Protein 7E29 (pdb70)

GO terms:
  GO:0003677 DNA binding (F, IDA)
  GO:0016887 ATP hydrolysis activity (F, IDA)
  GO:0036437 Isw1b complex (C, IDA)
  GO:0007062 sister chromatid cohesion (P, IMP)
  GO:0006338 chromatin remodeling (P, IPI)
  GO:0006338 chromatin remodeling (P, IDA)

Nearest PDB structures (foldseek):
  7e29-assembly1_A  TM=1.002E+00  e=0.000E+00  Escherichia coli K-12
  6xdj-assembly2_B  TM=9.950E-01  e=7.133E-73  Serratia sp. FS14
  6zho-assembly1_A  TM=9.953E-01  e=2.527E-72  Escherichia coli K-12
  3o3u-assembly1_N  TM=9.566E-01  e=7.133E-73  Escherichia coli
  5c7r-assembly2_B  TM=9.014E-01  e=2.126E-72  Escherichia coli O157:H7

Structure (mmCIF, N/CA/C/O backbone):
data_7E29
#
_entry.id   7E29
#
_cell.length_a   153.303
_cell.length_b   153.303
_cell.length_c   42.004
_cell.angle_alpha   90.00
_cell.angle_beta   90.00
_cell.angle_gamma   120.00
#
_symmetry.space_group_name_H-M   'P 63'
#
loop_
_entity.id
_entity.type
_entity.pdbx_description
1 polymer 'Maltose/maltodextrin-binding periplasmic protein,ISWI one complex protein 4'
2 branched alpha-D-glucopyranose-(1-4)-alpha-D-glucopyranose
3 water water
#
loop_
_atom_site.group_PDB
_atom_site.id
_atom_site.type_symbol
_atom_site.label_atom_id
_atom_site.label_alt_id
_atom_site.label_comp_id
_atom_site.label_asym_id
_atom_site.label_entity_id
_atom_site.label_seq_id
_atom_site.pdbx_PDB_ins_code
_atom_site.Cartn_x
_atom_site.Cartn_y
_atom_site.Cartn_z
_atom_site.occupancy
_atom_site.B_iso_or_equiv
_atom_site.auth_seq_id
_atom_site.auth_comp_id
_atom_site.auth_asym_id
_atom_site.auth_atom_id
_atom_site.pdbx_PDB_model_num
ATOM 1 N N . LYS A 1 2 ? -36.408 29.405 -4.935 1.00 53.66 2 LYS A N 1
ATOM 2 C CA . LYS A 1 2 ? -37.552 30.312 -4.889 1.00 50.12 2 LYS A CA 1
ATOM 3 C C . LYS A 1 2 ? -38.054 30.491 -3.457 1.00 54.08 2 LYS A C 1
ATOM 4 O O . LYS A 1 2 ? -38.291 31.616 -3.014 1.00 57.48 2 LYS A O 1
ATOM 10 N N . ILE A 1 3 ? -38.224 29.386 -2.733 1.00 50.15 3 ILE A N 1
ATOM 11 C CA . ILE A 1 3 ? -38.463 29.470 -1.297 1.00 48.35 3 ILE A CA 1
ATOM 12 C C . ILE A 1 3 ? -37.157 29.934 -0.639 1.00 45.57 3 ILE A C 1
ATOM 13 O O . ILE A 1 3 ? -36.081 29.455 -0.994 1.00 46.94 3 ILE A O 1
ATOM 18 N N . GLU A 1 4 ? -37.245 30.895 0.279 1.00 45.91 4 GLU A N 1
ATOM 19 C CA . GLU A 1 4 ? -36.056 31.378 0.998 1.00 45.08 4 GLU A CA 1
ATOM 20 C C . GLU A 1 4 ? -36.422 32.045 2.317 1.00 40.49 4 GLU A C 1
ATOM 21 O O . GLU A 1 4 ? -37.552 32.500 2.500 1.00 39.93 4 GLU A O 1
ATOM 27 N N . GLU A 1 5 ? -35.463 32.100 3.237 1.00 40.39 5 GLU A N 1
ATOM 28 C CA . GLU A 1 5 ? -35.732 32.601 4.580 1.00 41.33 5 GLU A CA 1
ATOM 29 C C . GLU A 1 5 ? -36.136 34.078 4.551 1.00 40.00 5 GLU A C 1
ATOM 30 O O . GLU A 1 5 ? -35.608 34.858 3.769 1.00 40.99 5 GLU A O 1
ATOM 36 N N . GLY A 1 6 ? -37.104 34.444 5.384 1.00 41.94 6 GLY A N 1
ATOM 37 C CA . GLY A 1 6 ? -37.596 35.807 5.434 1.00 34.71 6 GLY A CA 1
ATOM 38 C C . GLY A 1 6 ? -38.812 36.089 4.566 1.00 38.20 6 GLY A C 1
ATOM 39 O O . GLY A 1 6 ? -39.381 37.174 4.668 1.00 41.54 6 GLY A O 1
ATOM 40 N N . LYS A 1 7 ? -39.205 35.132 3.720 1.00 34.62 7 LYS A N 1
ATOM 41 C CA . LYS A 1 7 ? -40.369 35.279 2.831 1.00 34.76 7 LYS A CA 1
ATOM 42 C C . LYS A 1 7 ? -41.326 34.090 2.958 1.00 36.35 7 LYS A C 1
ATOM 43 O O . LYS A 1 7 ? -40.922 33.022 3.420 1.00 38.10 7 LYS A O 1
ATOM 49 N N . LEU A 1 8 ? -42.578 34.269 2.526 1.00 26.77 8 LEU A N 1
ATOM 50 C CA . LEU A 1 8 ? -43.567 33.187 2.519 1.00 32.70 8 LEU A CA 1
ATOM 51 C C . LEU A 1 8 ? -44.112 32.938 1.119 1.00 30.42 8 LEU A C 1
ATOM 52 O O . LEU A 1 8 ? -44.543 33.873 0.429 1.00 31.17 8 LEU A O 1
ATOM 57 N N . VAL A 1 9 ? -44.069 31.677 0.697 1.00 24.09 9 VAL A N 1
ATOM 58 C CA . VAL A 1 9 ? -44.704 31.258 -0.547 1.00 25.57 9 VAL A CA 1
ATOM 59 C C . VAL A 1 9 ? -45.887 30.349 -0.203 1.00 26.48 9 VAL A C 1
ATOM 60 O O . VAL A 1 9 ? -45.731 29.366 0.534 1.00 24.65 9 VAL A O 1
ATOM 64 N N . ILE A 1 10 ? -47.065 30.700 -0.710 1.00 26.19 10 ILE A N 1
ATOM 65 C CA . ILE A 1 10 ? -48.310 30.005 -0.360 1.00 21.45 10 ILE A CA 1
ATOM 66 C C . ILE A 1 10 ? -48.986 29.473 -1.601 1.00 22.06 10 ILE A C 1
ATOM 67 O O . ILE A 1 10 ? -49.113 30.189 -2.593 1.00 26.13 10 ILE A O 1
ATOM 72 N N . TRP A 1 11 ? -49.384 28.205 -1.548 1.00 21.86 11 TRP A N 1
ATOM 73 C CA . TRP A 1 11 ? -50.136 27.565 -2.620 1.00 21.80 11 TRP A CA 1
ATOM 74 C C . TRP A 1 11 ? -51.559 27.283 -2.180 1.00 21.30 11 TRP A C 1
ATOM 75 O O . TRP A 1 11 ? -51.791 26.792 -1.076 1.00 21.42 11 TRP A O 1
ATOM 86 N N . ILE A 1 12 ? -52.499 27.569 -3.067 1.00 19.52 12 ILE A N 1
ATOM 87 C CA . ILE A 1 12 ? -53.901 27.313 -2.834 1.00 21.11 12 ILE A CA 1
ATOM 88 C C . ILE A 1 12 ? -54.535 27.023 -4.197 1.00 25.83 12 ILE A C 1
ATOM 89 O O . ILE A 1 12 ? -54.012 27.454 -5.227 1.00 23.85 12 ILE A O 1
ATOM 94 N N . ASN A 1 13 ? -55.639 26.285 -4.222 1.00 21.49 13 ASN A N 1
ATOM 95 C CA . ASN A 1 13 ? -56.200 25.860 -5.496 1.00 21.77 13 ASN A CA 1
ATOM 96 C C . ASN A 1 13 ? -56.864 27.017 -6.269 1.00 24.55 13 ASN A C 1
ATOM 97 O O . ASN A 1 13 ? -57.318 28.009 -5.686 1.00 20.69 13 ASN A O 1
ATOM 102 N N . GLY A 1 14 ? -56.917 26.877 -7.591 1.00 25.40 14 GLY A N 1
ATOM 103 C CA . GLY A 1 14 ? -57.438 27.928 -8.452 1.00 26.23 14 GLY A CA 1
ATOM 104 C C . GLY A 1 14 ? -58.934 28.235 -8.339 1.00 27.78 14 GLY A C 1
ATOM 105 O O . GLY A 1 14 ? -59.384 29.252 -8.862 1.00 29.45 14 GLY A O 1
ATOM 106 N N . ASP A 1 15 ? -59.707 27.380 -7.664 1.00 27.59 15 ASP A N 1
ATOM 107 C CA . ASP A 1 15 ? -61.137 27.663 -7.459 1.00 28.90 15 ASP A CA 1
ATOM 108 C C . ASP A 1 15 ? -61.399 28.336 -6.113 1.00 28.47 15 ASP A C 1
ATOM 109 O O . ASP A 1 15 ? -62.538 28.691 -5.796 1.00 28.51 15 ASP A O 1
ATOM 114 N N . LYS A 1 16 ? -60.343 28.531 -5.329 1.00 27.42 16 LYS A N 1
ATOM 115 C CA . LYS A 1 16 ? -60.482 29.178 -4.025 1.00 27.01 16 LYS A CA 1
ATOM 116 C C . LYS A 1 16 ? -60.243 30.689 -4.110 1.00 25.82 16 LYS A C 1
ATOM 117 O O . LYS A 1 16 ? -59.804 31.199 -5.142 1.00 26.84 16 LYS A O 1
ATOM 123 N N . GLY A 1 17 ? -60.533 31.411 -3.034 1.00 23.06 17 GLY A N 1
ATOM 124 C CA . GLY A 1 17 ? -60.379 32.859 -3.063 1.00 22.58 17 GLY A CA 1
ATOM 125 C C . GLY A 1 17 ? -58.944 33.315 -2.869 1.00 25.34 17 GLY A C 1
ATOM 126 O O . GLY A 1 17 ? -58.611 33.940 -1.853 1.00 23.86 17 GLY A O 1
ATOM 127 N N . TYR A 1 18 ? -58.085 33.017 -3.840 1.00 21.65 18 TYR A N 1
ATOM 128 C CA . TYR A 1 18 ? -56.665 33.314 -3.682 1.00 22.15 18 TYR A CA 1
ATOM 129 C C . TYR A 1 18 ? -56.321 34.803 -3.736 1.00 22.03 18 TYR A C 1
ATOM 130 O O . TYR A 1 18 ? -55.316 35.203 -3.159 1.00 26.25 18 TYR A O 1
ATOM 139 N N . ASN A 1 19 ? -57.122 35.611 -4.433 1.00 23.75 19 ASN A N 1
ATOM 140 C CA . ASN A 1 19 ? -56.954 37.072 -4.384 1.00 25.90 19 ASN A CA 1
ATOM 141 C C . ASN A 1 19 ? -57.284 37.586 -2.979 1.00 25.53 19 ASN A C 1
ATOM 142 O O . ASN A 1 19 ? -56.579 38.424 -2.427 1.00 26.35 19 ASN A O 1
ATOM 147 N N . GLY A 1 20 ? -58.355 37.068 -2.390 1.00 25.41 20 GLY A N 1
ATOM 148 C CA . GLY A 1 20 ? -58.644 37.387 -1.004 1.00 26.78 20 GLY A CA 1
ATOM 149 C C . GLY A 1 20 ? -57.505 36.994 -0.070 1.00 25.30 20 GLY A C 1
ATOM 150 O O . GLY A 1 20 ? -57.105 37.789 0.787 1.00 22.69 20 GLY A O 1
ATOM 151 N N . LEU A 1 21 ? -56.992 35.765 -0.231 1.00 25.45 21 LEU A N 1
ATOM 152 C CA . LEU A 1 21 ? -55.876 35.271 0.585 1.00 20.97 21 LEU A CA 1
ATOM 153 C C . LEU A 1 21 ? -54.654 36.161 0.407 1.00 23.78 21 LEU A C 1
ATOM 154 O O . LEU A 1 21 ? -53.951 36.458 1.372 1.00 25.36 21 LEU A O 1
ATOM 159 N N . ALA A 1 22 ? -54.405 36.580 -0.831 1.00 23.26 22 ALA A N 1
ATOM 160 C CA . ALA A 1 22 ? -53.286 37.470 -1.129 1.00 23.97 22 ALA A CA 1
ATOM 161 C C . ALA A 1 22 ? -53.501 38.848 -0.488 1.00 28.86 22 ALA A C 1
ATOM 162 O O . ALA A 1 22 ? -52.531 39.543 -0.173 1.00 31.77 22 ALA A O 1
ATOM 164 N N . GLU A 1 23 ? -54.753 39.252 -0.276 1.00 25.51 23 GLU A N 1
ATOM 165 C CA . GLU A 1 23 ? -54.984 40.500 0.458 1.00 29.23 23 GLU A CA 1
ATOM 166 C C . GLU A 1 23 ? -54.576 40.326 1.921 1.00 31.63 23 GLU A C 1
ATOM 167 O O . GLU A 1 23 ? -54.006 41.239 2.518 1.00 32.07 23 GLU A O 1
ATOM 173 N N . VAL A 1 24 ? -54.862 39.163 2.508 1.00 26.60 24 VAL A N 1
ATOM 174 C CA . VAL A 1 24 ? -54.329 38.886 3.843 1.00 27.76 24 VAL A CA 1
ATOM 175 C C . VAL A 1 24 ? -52.790 38.892 3.822 1.00 27.08 24 VAL A C 1
ATOM 176 O O . VAL A 1 24 ? -52.159 39.427 4.726 1.00 27.17 24 VAL A O 1
ATOM 180 N N . GLY A 1 25 ? -52.197 38.326 2.770 1.00 28.31 25 GLY A N 1
ATOM 181 C CA . GLY A 1 25 ? -50.755 38.362 2.581 1.00 25.56 25 GLY A CA 1
ATOM 182 C C . GLY A 1 25 ? -50.191 39.779 2.546 1.00 31.38 25 GLY A C 1
ATOM 183 O O . GLY A 1 25 ? -49.128 40.051 3.098 1.00 28.98 25 GLY A O 1
ATOM 184 N N . LYS A 1 26 ? -50.902 40.691 1.896 1.00 32.53 26 LYS A N 1
ATOM 185 C CA . LYS A 1 26 ? -50.434 42.071 1.808 1.00 33.80 26 LYS A CA 1
ATOM 186 C C . LYS A 1 26 ? -50.476 42.758 3.175 1.00 32.44 26 LYS A C 1
ATOM 187 O O . LYS A 1 26 ? -49.535 43.443 3.547 1.00 33.94 26 LYS A O 1
ATOM 193 N N . LYS A 1 27 ? -51.552 42.550 3.928 1.00 33.10 27 LYS A N 1
ATOM 194 C CA . LYS A 1 27 ? -51.641 43.060 5.296 1.00 31.78 27 LYS A CA 1
ATOM 195 C C . LYS A 1 27 ? -50.466 42.582 6.153 1.00 28.90 27 LYS A C 1
ATOM 196 O O . LYS A 1 27 ? -49.859 43.367 6.882 1.00 32.50 27 LYS A O 1
ATOM 202 N N . PHE A 1 28 ? -50.149 41.294 6.063 1.00 31.31 28 PHE A N 1
ATOM 203 C CA . PHE A 1 28 ? -48.994 40.716 6.756 1.00 28.81 28 PHE A CA 1
ATOM 204 C C . PHE A 1 28 ? -47.682 41.349 6.308 1.00 29.37 28 PHE A C 1
ATOM 205 O O . PHE A 1 28 ? -46.811 41.641 7.119 1.00 29.83 28 PHE A O 1
ATOM 213 N N . GLU A 1 29 ? -47.540 41.551 5.008 1.00 29.44 29 GLU A N 1
ATOM 214 C CA . GLU A 1 29 ? -46.349 42.204 4.478 1.00 36.52 29 GLU A CA 1
ATOM 215 C C . GLU A 1 29 ? -46.240 43.641 4.981 1.00 34.47 29 GLU A C 1
ATOM 216 O O . GLU A 1 29 ? -45.165 44.094 5.351 1.00 39.13 29 GLU A O 1
ATOM 222 N N . LYS A 1 30 ? -47.360 44.352 4.979 1.00 34.49 30 LYS A N 1
ATOM 223 C CA . LYS A 1 30 ? -47.404 45.728 5.461 1.00 39.49 30 LYS A CA 1
ATOM 224 C C . LYS A 1 30 ? -46.945 45.841 6.922 1.00 39.85 30 LYS A C 1
ATOM 225 O O . LYS A 1 30 ? -46.066 46.637 7.226 1.00 38.20 30 LYS A O 1
ATOM 231 N N . ASP A 1 31 ? -47.522 45.032 7.814 1.00 38.91 31 ASP A N 1
ATOM 232 C CA . ASP A 1 31 ? -47.183 45.098 9.242 1.00 36.55 31 ASP A CA 1
ATOM 233 C C . ASP A 1 31 ? -45.791 44.554 9.592 1.00 39.81 31 ASP A C 1
ATOM 234 O O . ASP A 1 31 ? -45.208 44.968 10.588 1.00 41.79 31 ASP A O 1
ATOM 239 N N . THR A 1 32 ? -45.261 43.614 8.809 1.00 37.99 32 THR A N 1
ATOM 240 C CA . THR A 1 32 ? -44.050 42.911 9.236 1.00 32.12 32 THR A CA 1
ATOM 241 C C . THR A 1 32 ? -42.886 43.028 8.286 1.00 34.71 32 THR A C 1
ATOM 242 O O . THR A 1 32 ? -41.757 42.720 8.651 1.00 34.31 32 THR A O 1
ATOM 246 N N . GLY A 1 33 ? -43.153 43.439 7.056 1.00 35.85 33 GLY A N 1
ATOM 247 C CA . GLY A 1 33 ? -42.091 43.546 6.071 1.00 33.93 33 GLY A CA 1
ATOM 248 C C . GLY A 1 33 ? -41.765 42.228 5.403 1.00 36.87 33 GLY A C 1
ATOM 249 O O . GLY A 1 33 ? -40.889 42.160 4.529 1.00 37.02 33 GLY A O 1
ATOM 250 N N . ILE A 1 34 ? -42.474 41.180 5.815 1.00 36.77 34 ILE A N 1
ATOM 251 C CA . ILE A 1 34 ? -42.302 39.848 5.242 1.00 34.79 34 ILE A CA 1
ATOM 252 C C . ILE A 1 34 ? -43.113 39.695 3.950 1.00 33.67 34 ILE A C 1
ATOM 253 O O . ILE A 1 34 ? -44.342 39.745 3.969 1.00 35.49 34 ILE A O 1
ATOM 258 N N . LYS A 1 35 ? -42.432 39.507 2.827 1.00 33.32 35 LYS A N 1
ATOM 259 C CA . LYS A 1 35 ? -43.129 39.362 1.562 1.00 36.71 35 LYS A CA 1
ATOM 260 C C . LYS A 1 35 ? -43.937 38.050 1.520 1.00 36.79 35 LYS A C 1
ATOM 261 O O . LYS A 1 35 ? -43.446 36.982 1.911 1.00 34.73 35 LYS A O 1
ATOM 267 N N . VAL A 1 36 ? -45.183 38.138 1.074 1.00 32.83 36 VAL A N 1
ATOM 268 C CA . VAL A 1 36 ? -46.012 36.950 0.907 1.00 32.27 36 VAL A CA 1
ATOM 269 C C . VAL A 1 36 ? -46.420 36.811 -0.555 1.00 32.64 36 VAL A C 1
ATOM 270 O O . VAL A 1 36 ? -46.915 37.751 -1.167 1.00 32.45 36 VAL A O 1
ATOM 274 N N . THR A 1 37 ? -46.201 35.632 -1.117 1.00 30.23 37 THR A N 1
ATOM 275 C CA . THR A 1 37 ? -46.595 35.376 -2.484 1.00 27.56 37 THR A CA 1
ATOM 276 C C . THR A 1 37 ? -47.584 34.217 -2.497 1.00 29.17 37 THR A C 1
ATOM 277 O O . THR A 1 37 ? -47.257 33.097 -2.089 1.00 29.49 37 THR A O 1
ATOM 281 N N . VAL A 1 38 ? -48.795 34.491 -2.962 1.00 24.52 38 VAL A N 1
ATOM 282 C CA . VAL A 1 38 ? -49.770 33.442 -3.167 1.00 27.84 38 VAL A CA 1
ATOM 283 C C . VAL A 1 38 ? -49.759 32.983 -4.620 1.00 25.54 38 VAL A C 1
ATOM 284 O O . VAL A 1 38 ? -49.825 33.796 -5.529 1.00 23.86 38 VAL A O 1
ATOM 288 N N . GLU A 1 39 ? -49.680 31.672 -4.822 1.00 26.05 39 GLU A N 1
ATOM 289 C CA . GLU A 1 39 ? -49.735 31.078 -6.157 1.00 28.35 39 GLU A CA 1
ATOM 290 C C . GLU A 1 39 ? -50.799 29.986 -6.200 1.00 27.55 39 GLU A C 1
ATOM 291 O O . GLU A 1 39 ? -51.110 29.382 -5.160 1.00 24.66 39 GLU A O 1
ATOM 297 N N . HIS A 1 40 ? -51.337 29.733 -7.393 1.00 22.70 40 HIS A N 1
ATOM 298 C CA . HIS A 1 40 ? -52.313 28.668 -7.585 1.00 25.07 40 HIS A CA 1
ATOM 299 C C . HIS A 1 40 ? -51.997 27.776 -8.801 1.00 28.56 40 HIS A C 1
ATOM 300 O O . HIS A 1 40 ? -52.778 27.712 -9.745 1.00 29.77 40 HIS A O 1
ATOM 307 N N . PRO A 1 41 ? -50.866 27.047 -8.758 1.00 29.57 41 PRO A N 1
ATOM 308 C CA . PRO A 1 41 ? -50.435 26.266 -9.926 1.00 29.15 41 PRO A CA 1
ATOM 309 C C . PRO A 1 41 ? -51.356 25.094 -10.231 1.00 30.10 41 PRO A C 1
ATOM 310 O O . PRO A 1 41 ? -52.020 24.592 -9.322 1.00 31.50 41 PRO A O 1
ATOM 314 N N . ASP A 1 42 ? -51.389 24.671 -11.491 1.00 29.97 42 ASP A N 1
ATOM 315 C CA . ASP A 1 42 ? -52.146 23.495 -11.886 1.00 33.15 42 ASP A CA 1
ATOM 316 C C . ASP A 1 42 ? -51.632 22.282 -11.133 1.00 29.24 42 ASP A C 1
ATOM 317 O O . ASP A 1 42 ? -50.434 22.178 -10.859 1.00 30.89 42 ASP A O 1
ATOM 322 N N . LYS A 1 43 ? -52.540 21.378 -10.787 1.00 32.59 43 LYS A N 1
ATOM 323 C CA . LYS A 1 43 ? -52.159 20.096 -10.206 1.00 34.08 43 LYS A CA 1
ATOM 324 C C . LYS A 1 43 ? -51.295 20.232 -8.953 1.00 33.90 43 LYS A C 1
ATOM 325 O O . LYS A 1 43 ? -50.396 19.412 -8.745 1.00 31.18 43 LYS A O 1
ATOM 331 N N . LEU A 1 44 ? -51.532 21.267 -8.143 1.00 29.48 44 LEU A N 1
ATOM 332 C CA . LEU A 1 44 ? -50.640 21.546 -7.012 1.00 29.33 44 LEU A CA 1
ATOM 333 C C . LEU A 1 44 ? -50.581 20.389 -5.988 1.00 29.00 44 LEU A C 1
ATOM 334 O O . LEU A 1 44 ? -49.555 20.175 -5.362 1.00 25.32 44 LEU A O 1
ATOM 339 N N . GLU A 1 45 ? -51.674 19.650 -5.821 1.00 27.60 45 GLU A N 1
ATOM 340 C CA . GLU A 1 45 ? -51.695 18.560 -4.848 1.00 28.03 45 GLU A CA 1
ATOM 341 C C . GLU A 1 45 ? -50.841 17.392 -5.331 1.00 29.79 45 GLU A C 1
ATOM 342 O O . GLU A 1 45 ? -50.469 16.518 -4.552 1.00 29.03 45 GLU A O 1
ATOM 348 N N . GLU A 1 46 ? -50.534 17.402 -6.623 1.00 29.23 46 GLU A N 1
ATOM 349 C CA . GLU A 1 46 ? -49.715 16.376 -7.245 1.00 31.11 46 GLU A CA 1
ATOM 350 C C . GLU A 1 46 ? -48.266 16.808 -7.234 1.00 28.51 46 GLU A C 1
ATOM 351 O O . GLU A 1 46 ? -47.364 15.988 -7.095 1.00 32.58 46 GLU A O 1
ATOM 357 N N . LYS A 1 47 ? -48.055 18.112 -7.367 1.00 32.11 47 LYS A N 1
ATOM 358 C CA . LYS A 1 47 ? -46.713 18.679 -7.439 1.00 34.01 47 LYS A CA 1
ATOM 359 C C . LYS A 1 47 ? -46.027 18.762 -6.074 1.00 35.36 47 LYS A C 1
ATOM 360 O O . LYS A 1 47 ? -44.825 18.504 -5.977 1.00 34.58 47 LYS A O 1
ATOM 366 N N . PHE A 1 48 ? -46.780 19.124 -5.031 1.00 28.67 48 PHE A N 1
ATOM 367 C CA . PHE A 1 48 ? -46.194 19.353 -3.706 1.00 28.61 48 PHE A CA 1
ATOM 368 C C . PHE A 1 48 ? -45.245 18.232 -3.253 1.00 28.57 48 PHE A C 1
ATOM 369 O O . PHE A 1 48 ? -44.138 18.528 -2.824 1.00 28.08 48 PHE A O 1
ATOM 377 N N . PRO A 1 49 ? -45.661 16.953 -3.358 1.00 29.63 49 PRO A N 1
ATOM 378 C CA . PRO A 1 49 ? -44.728 15.904 -2.932 1.00 32.85 49 PRO A CA 1
ATOM 379 C C . PRO A 1 49 ? -43.428 15.831 -3.747 1.00 35.96 49 PRO A C 1
ATOM 380 O O . PRO A 1 49 ? -42.418 15.388 -3.205 1.00 37.58 49 PRO A O 1
ATOM 384 N N . GLN A 1 50 ? -43.428 16.249 -5.009 1.00 32.52 50 GLN A N 1
ATOM 385 C CA . GLN A 1 50 ? -42.195 16.111 -5.765 1.00 35.20 50 GLN A CA 1
ATOM 386 C C . GLN A 1 50 ? -41.293 17.323 -5.584 1.00 38.13 50 GLN A C 1
ATOM 387 O O . GLN A 1 50 ? -40.091 17.237 -5.842 1.00 46.69 50 GLN A O 1
ATOM 393 N N . VAL A 1 51 ? -41.829 18.436 -5.088 1.00 34.37 51 VAL A N 1
ATOM 394 C CA . VAL A 1 51 ? -41.009 19.644 -4.987 1.00 31.89 51 VAL A CA 1
ATOM 395 C C . VAL A 1 51 ? -40.836 20.174 -3.566 1.00 30.50 51 VAL A C 1
ATOM 396 O O . VAL A 1 51 ? -40.145 21.168 -3.364 1.00 35.43 51 VAL A O 1
ATOM 400 N N . ALA A 1 52 ? -41.453 19.520 -2.587 1.00 31.60 52 ALA A N 1
ATOM 401 C CA . ALA A 1 52 ? -41.398 19.985 -1.201 1.00 28.13 52 ALA A CA 1
ATOM 402 C C . ALA A 1 52 ? -39.959 20.106 -0.713 1.00 28.98 52 ALA A C 1
ATOM 403 O O . ALA A 1 52 ? -39.622 21.046 0.003 1.00 30.17 52 ALA A O 1
ATOM 405 N N . ALA A 1 53 ? -39.116 19.158 -1.121 1.00 30.98 53 ALA A N 1
ATOM 406 C CA . ALA A 1 53 ? -37.714 19.118 -0.706 1.00 31.59 53 ALA A CA 1
ATOM 407 C C . ALA A 1 53 ? -36.776 19.788 -1.711 1.00 35.13 53 ALA A C 1
ATOM 408 O O . ALA A 1 53 ? -35.556 19.651 -1.615 1.00 38.06 53 ALA A O 1
ATOM 410 N N . THR A 1 54 ? -37.341 20.507 -2.672 1.00 36.61 54 THR A N 1
ATOM 411 C CA . THR A 1 54 ? -36.545 21.223 -3.664 1.00 36.57 54 THR A CA 1
ATOM 412 C C . THR A 1 54 ? -36.744 22.728 -3.480 1.00 37.18 54 THR A C 1
ATOM 413 O O . THR A 1 54 ? -37.451 23.160 -2.573 1.00 43.24 54 THR A O 1
ATOM 417 N N . GLY A 1 55 ? -36.137 23.530 -4.341 1.00 39.70 55 GLY A N 1
ATOM 418 C CA . GLY A 1 55 ? -36.253 24.972 -4.201 1.00 47.66 55 GLY A CA 1
ATOM 419 C C . GLY A 1 55 ? -37.573 25.526 -4.710 1.00 51.99 55 GLY A C 1
ATOM 420 O O . GLY A 1 55 ? -37.832 26.729 -4.605 1.00 49.61 55 GLY A O 1
ATOM 421 N N . ASP A 1 56 ? -38.408 24.648 -5.263 1.00 46.97 56 ASP A N 1
ATOM 422 C CA . ASP A 1 56 ? -39.637 25.071 -5.921 1.00 45.46 56 ASP A CA 1
ATOM 423 C C . ASP A 1 56 ? -40.869 24.822 -5.069 1.00 45.44 56 ASP A C 1
ATOM 424 O O . ASP A 1 56 ? -41.992 24.944 -5.548 1.00 46.65 56 ASP A O 1
ATOM 429 N N . GLY A 1 57 ? -40.661 24.481 -3.805 1.00 42.23 57 GLY A N 1
ATOM 430 C CA . GLY A 1 57 ? -41.771 24.218 -2.916 1.00 35.53 57 GLY A CA 1
ATOM 431 C C . GLY A 1 57 ? -42.294 25.465 -2.225 1.00 35.50 57 GLY A C 1
ATOM 432 O O . GLY A 1 57 ? -41.561 26.433 -2.020 1.00 38.75 57 GLY A O 1
ATOM 433 N N . PRO A 1 58 ? -43.576 25.441 -1.850 1.00 29.57 58 PRO A N 1
ATOM 434 C CA . PRO A 1 58 ? -44.191 26.488 -1.041 1.00 26.25 58 PRO A CA 1
ATOM 435 C C . PRO A 1 58 ? -43.838 26.316 0.438 1.00 25.80 58 PRO A C 1
ATOM 436 O O . PRO A 1 58 ? -43.474 25.213 0.847 1.00 25.30 58 PRO A O 1
ATOM 440 N N . ASP A 1 59 ? -43.929 27.383 1.223 1.00 21.61 59 ASP A N 1
ATOM 441 C CA . ASP A 1 59 ? -43.829 27.253 2.671 1.00 22.66 59 ASP A CA 1
ATOM 442 C C . ASP A 1 59 ? -45.143 26.718 3.249 1.00 22.59 59 ASP A C 1
ATOM 443 O O . ASP A 1 59 ? -45.156 25.972 4.232 1.00 22.10 59 ASP A O 1
ATOM 448 N N . ILE A 1 60 ? -46.248 27.136 2.637 1.00 21.88 60 ILE A N 1
ATOM 449 C CA . ILE A 1 60 ? -47.578 26.786 3.087 1.00 20.44 60 ILE A CA 1
ATOM 450 C C . ILE A 1 60 ? -48.399 26.215 1.925 1.00 20.66 60 ILE A C 1
ATOM 451 O O . ILE A 1 60 ? -48.471 26.825 0.858 1.00 22.01 60 ILE A O 1
ATOM 456 N N . ILE A 1 61 ? -49.012 25.051 2.136 1.00 18.74 61 ILE A N 1
ATOM 457 C CA . ILE A 1 61 ? -49.909 24.464 1.144 1.00 19.73 61 ILE A CA 1
ATOM 458 C C . ILE A 1 61 ? -51.353 24.328 1.642 1.00 19.99 61 ILE A C 1
ATOM 459 O O . ILE A 1 61 ? -51.598 23.739 2.702 1.00 18.11 61 ILE A O 1
ATOM 464 N N . PHE A 1 62 ? -52.297 24.897 0.883 1.00 17.59 62 PHE A N 1
ATOM 465 C CA . PHE A 1 62 ? -53.731 24.756 1.166 1.00 19.35 62 PHE A CA 1
ATOM 466 C C . PHE A 1 62 ? -54.367 23.640 0.342 1.00 19.07 62 PHE A C 1
ATOM 467 O O . PHE A 1 62 ? -54.316 23.660 -0.885 1.00 22.35 62 PHE A O 1
ATOM 475 N N . TRP A 1 63 ? -54.983 22.679 1.009 1.00 19.36 63 TRP A N 1
ATOM 476 C CA . TRP A 1 63 ? -55.788 21.673 0.319 1.00 18.87 63 TRP A CA 1
ATOM 477 C C . TRP A 1 63 ? -56.741 21.050 1.317 1.00 19.21 63 TRP A C 1
ATOM 478 O O . TRP A 1 63 ? -56.577 21.222 2.530 1.00 19.59 63 TRP A O 1
ATOM 489 N N . ALA A 1 64 ? -57.746 20.354 0.798 1.00 19.40 64 ALA A N 1
ATOM 490 C CA . ALA A 1 64 ? -58.601 19.519 1.604 1.00 18.52 64 ALA A CA 1
ATOM 491 C C . ALA A 1 64 ? -57.734 18.502 2.343 1.00 19.78 64 ALA A C 1
ATOM 492 O O . ALA A 1 64 ? -56.780 17.993 1.786 1.00 18.90 64 ALA A O 1
ATOM 494 N N . HIS A 1 65 ? -58.102 18.218 3.590 1.00 19.95 65 HIS A N 1
ATOM 495 C CA . HIS A 1 65 ? -57.332 17.399 4.523 1.00 19.49 65 HIS A CA 1
ATOM 496 C C . HIS A 1 65 ? -57.048 15.964 4.031 1.00 20.95 65 HIS A C 1
ATOM 497 O O . HIS A 1 65 ? -56.123 15.316 4.517 1.00 20.57 65 HIS A O 1
ATOM 504 N N . ASP A 1 66 ? -57.820 15.469 3.066 1.00 19.40 66 ASP A N 1
ATOM 505 C CA . ASP A 1 66 ? -57.671 14.080 2.628 1.00 20.45 66 ASP A CA 1
ATOM 506 C C . ASP A 1 66 ? -56.294 13.784 2.025 1.00 20.28 66 ASP A C 1
ATOM 507 O O . ASP A 1 66 ? -55.826 12.650 2.072 1.00 22.66 66 ASP A O 1
ATOM 512 N N . ARG A 1 67 ? -55.630 14.791 1.480 1.00 19.02 67 ARG A N 1
ATOM 513 C CA . ARG A 1 67 ? -54.271 14.586 0.968 1.00 22.06 67 ARG A CA 1
ATOM 514 C C . ARG A 1 67 ? -53.182 14.652 2.038 1.00 21.29 67 ARG A C 1
ATOM 515 O O . ARG A 1 67 ? -52.044 14.254 1.785 1.00 22.58 67 ARG A O 1
ATOM 523 N N . PHE A 1 68 ? -53.519 15.148 3.223 1.00 20.28 68 PHE A N 1
ATOM 524 C CA . PHE A 1 68 ? -52.474 15.526 4.177 1.00 23.76 68 PHE A CA 1
ATOM 525 C C . PHE A 1 68 ? -51.881 14.344 4.953 1.00 24.22 68 PHE A C 1
ATOM 526 O O . PHE A 1 68 ? -50.748 14.428 5.415 1.00 22.84 68 PHE A O 1
ATOM 534 N N . GLY A 1 69 ? -52.613 13.238 5.071 1.00 22.21 69 GLY A N 1
ATOM 535 C CA . GLY A 1 69 ? -52.027 12.037 5.645 1.00 23.34 69 GLY A CA 1
ATOM 536 C C . GLY A 1 69 ? -50.899 11.468 4.796 1.00 26.22 69 GLY A C 1
ATOM 537 O O . GLY A 1 69 ? -49.840 11.109 5.321 1.00 26.68 69 GLY A O 1
ATOM 538 N N . GLY A 1 70 ? -51.111 11.387 3.485 1.00 21.77 70 GLY A N 1
ATOM 539 C CA . GLY A 1 70 ? -50.036 11.012 2.583 1.00 24.27 70 GLY A CA 1
ATOM 540 C C . GLY A 1 70 ? -48.801 11.915 2.666 1.00 26.94 70 GLY A C 1
ATOM 541 O O . GLY A 1 70 ? -47.676 11.421 2.695 1.00 26.75 70 GLY A O 1
ATOM 542 N N . TYR A 1 71 ? -49.009 13.235 2.703 1.00 22.39 71 TYR A N 1
ATOM 543 C CA . TYR A 1 71 ? -47.910 14.196 2.849 1.00 23.42 71 TYR A CA 1
ATOM 544 C C . TYR A 1 71 ? -47.122 13.970 4.137 1.00 23.61 71 TYR A C 1
ATOM 545 O O . TYR A 1 71 ? -45.894 14.017 4.150 1.00 24.91 71 TYR A O 1
ATOM 554 N N . ALA A 1 72 ? -47.846 13.755 5.228 1.00 24.68 72 ALA A N 1
ATOM 555 C CA . ALA A 1 72 ? -47.246 13.604 6.547 1.00 23.78 72 ALA A CA 1
ATOM 556 C C . ALA A 1 72 ? -46.452 12.294 6.656 1.00 30.78 72 ALA A C 1
ATOM 557 O O . ALA A 1 72 ? -45.380 12.262 7.260 1.00 28.97 72 ALA A O 1
ATOM 559 N N . GLN A 1 73 ? -46.980 11.226 6.056 1.00 30.15 73 GLN A N 1
ATOM 560 C CA . GLN A 1 73 ? -46.326 9.922 6.052 1.00 27.88 73 GLN A CA 1
ATOM 561 C C . GLN A 1 73 ? -44.999 10.000 5.300 1.00 32.86 73 GLN A C 1
ATOM 562 O O . GLN A 1 73 ? -44.053 9.258 5.590 1.00 35.14 73 GLN A O 1
ATOM 568 N N . SER A 1 74 ? -44.941 10.917 4.342 1.00 29.57 74 SER A N 1
ATOM 569 C CA . SER A 1 74 ? -43.741 11.153 3.549 1.00 30.62 74 SER A CA 1
ATOM 570 C C . SER A 1 74 ? -42.834 12.212 4.175 1.00 28.09 74 SER A C 1
ATOM 571 O O . SER A 1 74 ? -41.851 12.619 3.565 1.00 33.71 74 SER A O 1
ATOM 574 N N . GLY A 1 75 ? -43.180 12.677 5.371 1.00 27.94 75 GLY A N 1
ATOM 575 C CA . GLY A 1 75 ? -42.378 13.665 6.086 1.00 26.59 75 GLY A CA 1
ATOM 576 C C . GLY A 1 75 ? -42.408 15.103 5.580 1.00 25.13 75 GLY A C 1
ATOM 577 O O . GLY A 1 75 ? -41.486 15.867 5.849 1.00 26.07 75 GLY A O 1
ATOM 578 N N . LEU A 1 76 ? -43.461 15.488 4.861 1.00 26.20 76 LEU A N 1
ATOM 579 C CA . LEU A 1 76 ? -43.474 16.780 4.167 1.00 24.40 76 LEU A CA 1
ATOM 580 C C . LEU A 1 76 ? -44.073 17.902 5.005 1.00 23.12 76 LEU A C 1
ATOM 581 O O . LEU A 1 76 ? -43.905 19.080 4.687 1.00 24.50 76 LEU A O 1
ATOM 586 N N . LEU A 1 77 ? -44.760 17.533 6.078 1.00 24.74 77 LEU A N 1
ATOM 587 C CA . LEU A 1 77 ? -45.506 18.490 6.883 1.00 21.74 77 LEU A CA 1
ATOM 588 C C . LEU A 1 77 ? -44.947 18.594 8.288 1.00 24.00 77 LEU A C 1
ATOM 589 O O . LEU A 1 77 ? -44.687 17.578 8.952 1.00 21.45 77 LEU A O 1
ATOM 594 N N . ALA A 1 78 ? -44.777 19.833 8.732 1.00 22.30 78 ALA A N 1
ATOM 595 C CA . ALA A 1 78 ? -44.304 20.119 10.074 1.00 27.45 78 ALA A CA 1
ATOM 596 C C . ALA A 1 78 ? -45.428 19.946 11.077 1.00 31.12 78 ALA A C 1
ATOM 597 O O . ALA A 1 78 ? -46.586 20.265 10.780 1.00 30.22 78 ALA A O 1
ATOM 599 N N . GLU A 1 79 ? -45.086 19.478 12.275 1.00 29.85 79 GLU A N 1
ATOM 600 C CA . GLU A 1 79 ? -46.085 19.360 13.319 1.00 30.76 79 GLU A CA 1
ATOM 601 C C . GLU A 1 79 ? -46.538 20.732 13.802 1.00 31.78 79 GLU A C 1
ATOM 602 O O . GLU A 1 79 ? -45.735 21.633 14.027 1.00 30.05 79 GLU A O 1
ATOM 608 N N . ILE A 1 80 ? -47.849 20.858 13.951 1.00 34.53 80 ILE A N 1
ATOM 609 C CA . ILE A 1 80 ? -48.502 22.068 14.422 1.00 36.47 80 ILE A CA 1
ATOM 610 C C . ILE A 1 80 ? -48.703 21.947 15.930 1.00 41.56 80 ILE A C 1
ATOM 611 O O . ILE A 1 80 ? -49.148 20.905 16.421 1.00 37.94 80 ILE A O 1
ATOM 616 N N . THR A 1 81 ? -48.402 23.016 16.660 1.00 44.90 81 THR A N 1
ATOM 617 C CA . THR A 1 81 ? -48.384 22.972 18.119 1.00 45.59 81 THR A CA 1
ATOM 618 C C . THR A 1 81 ? -49.168 24.122 18.7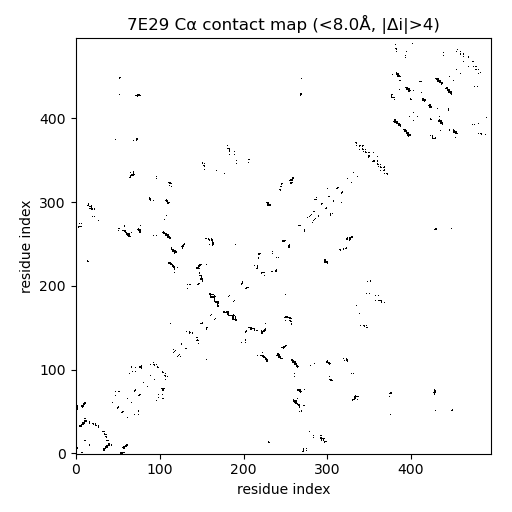80 1.00 50.65 81 THR A C 1
ATOM 619 O O . THR A 1 81 ? -48.595 24.954 19.485 1.00 54.57 81 THR A O 1
ATOM 623 N N . PRO A 1 82 ? -50.491 24.181 18.563 1.00 50.51 82 PRO A N 1
ATOM 624 C CA . PRO A 1 82 ? -51.197 25.307 19.180 1.00 45.73 82 PRO A CA 1
ATOM 625 C C . PRO A 1 82 ? -51.578 25.020 20.631 1.00 44.49 82 PRO A C 1
ATOM 626 O O . PRO A 1 82 ? -51.899 23.878 20.966 1.00 44.44 82 PRO A O 1
ATOM 630 N N . ASP A 1 83 ? -51.551 26.044 21.479 1.00 41.63 83 ASP A N 1
ATOM 631 C CA . ASP A 1 83 ? -51.921 25.878 22.883 1.00 39.58 83 ASP A CA 1
ATOM 632 C C . ASP A 1 83 ? -53.426 25.669 23.019 1.00 36.83 83 ASP A C 1
ATOM 633 O O . ASP A 1 83 ? -54.161 25.836 22.052 1.00 37.71 83 ASP A O 1
ATOM 638 N N . LYS A 1 84 ? -53.887 25.301 24.211 1.00 38.44 84 LYS A N 1
ATOM 639 C CA . LYS A 1 84 ? -55.300 25.002 24.406 1.00 39.04 84 LYS A CA 1
ATOM 640 C C . LYS A 1 84 ? -56.177 26.186 24.022 1.00 39.14 84 LYS A C 1
ATOM 641 O O . LYS A 1 84 ? -57.248 26.003 23.450 1.00 43.55 84 LYS A O 1
ATOM 647 N N . ALA A 1 85 ? -55.713 27.395 24.323 1.00 39.88 85 ALA A N 1
ATOM 648 C CA . ALA A 1 85 ? -56.466 28.610 24.030 1.00 35.76 85 ALA A CA 1
ATOM 649 C C . ALA A 1 85 ? -56.782 28.763 22.536 1.00 34.89 85 ALA A C 1
ATOM 650 O O . ALA A 1 85 ? -57.915 29.074 22.162 1.00 36.05 85 ALA A O 1
ATOM 652 N N . PHE A 1 86 ? -55.781 28.560 21.689 1.00 29.95 86 PHE A N 1
ATOM 653 C CA . PHE A 1 86 ? -55.991 28.634 20.248 1.00 33.87 86 PHE A CA 1
ATOM 654 C C . PHE A 1 86 ? -56.839 27.459 19.745 1.00 32.26 86 PHE A C 1
ATOM 655 O O . PHE A 1 86 ? -57.715 27.643 18.907 1.00 28.27 86 PHE A O 1
ATOM 663 N N . GLN A 1 87 ? -56.580 26.256 20.245 1.00 28.53 87 GLN A N 1
ATOM 664 C CA . GLN A 1 87 ? -57.365 25.110 19.810 1.00 31.44 87 GLN A CA 1
ATOM 665 C C . GLN A 1 87 ? -58.839 25.335 20.081 1.00 30.70 87 GLN A C 1
ATOM 666 O O . GLN A 1 87 ? -59.676 24.977 19.256 1.00 28.97 87 GLN A O 1
ATOM 672 N N . ASP A 1 88 ? -59.144 25.953 21.221 1.00 27.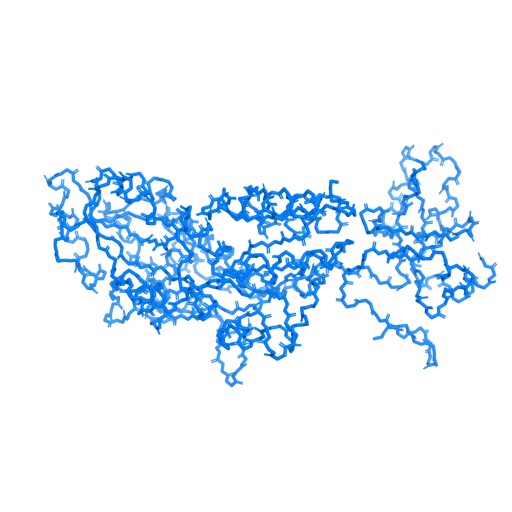69 88 ASP A N 1
ATOM 673 C CA . ASP A 1 88 ? -60.525 26.244 21.595 1.00 30.33 88 ASP A CA 1
ATOM 674 C C . ASP A 1 88 ? -61.213 27.168 20.601 1.00 28.34 88 ASP A C 1
ATOM 675 O O . ASP A 1 88 ? -62.435 27.252 20.598 1.00 33.68 88 ASP A O 1
ATOM 680 N N . LYS A 1 89 ? -60.435 27.872 19.783 1.00 28.31 89 LYS A N 1
ATOM 681 C CA . LYS A 1 89 ? -60.992 28.790 18.790 1.00 29.44 89 LYS A CA 1
ATOM 682 C C . LYS A 1 89 ? -61.638 28.072 17.598 1.00 24.64 89 LYS A C 1
ATOM 683 O O . LYS A 1 89 ? -62.443 28.666 16.887 1.00 25.33 89 LYS A O 1
ATOM 689 N N . LEU A 1 90 ? -61.275 26.811 17.372 1.00 24.43 90 LEU A N 1
ATOM 690 C CA . LEU A 1 90 ? -61.783 26.069 16.222 1.00 24.26 90 LEU A CA 1
ATOM 691 C C . LEU A 1 90 ? -62.536 24.821 16.690 1.00 28.82 90 LEU A C 1
ATOM 692 O O . LEU A 1 90 ? -62.250 24.298 17.774 1.00 26.05 90 LEU A O 1
ATOM 697 N N . TYR A 1 91 ? -63.476 24.337 15.874 1.00 22.78 91 TYR A N 1
ATOM 698 C CA . TYR A 1 91 ? -64.254 23.151 16.220 1.00 23.18 91 TYR A CA 1
ATOM 699 C C . TYR A 1 91 ? -63.390 21.889 16.297 1.00 26.01 91 TYR A C 1
ATOM 700 O O . TYR A 1 91 ? -62.502 21.681 15.478 1.00 26.65 91 TYR A O 1
ATOM 709 N N . PRO A 1 92 ? -63.653 21.048 17.305 1.00 25.59 92 PRO A N 1
ATOM 710 C CA . PRO A 1 92 ? -62.945 19.795 17.566 1.00 26.88 92 PRO A CA 1
ATOM 711 C C . PRO A 1 92 ? -62.866 18.893 16.341 1.00 27.73 92 PRO A C 1
ATOM 712 O O . PRO A 1 92 ? -61.793 18.358 16.054 1.00 24.49 92 PRO A O 1
ATOM 716 N N . PHE A 1 93 ? -63.976 18.742 15.619 1.00 26.51 93 PHE A N 1
ATOM 717 C CA . PHE A 1 93 ? -63.987 17.844 14.468 1.00 28.10 93 PHE A CA 1
ATOM 718 C C . PHE A 1 93 ? -63.133 18.402 13.315 1.00 26.21 93 PHE A C 1
ATOM 719 O O . PHE A 1 93 ? -62.689 17.639 12.453 1.00 24.81 93 PHE A O 1
ATOM 727 N N . THR A 1 94 ? -62.851 19.703 13.303 1.00 23.20 94 THR A N 1
ATOM 728 C CA . THR A 1 94 ? -61.971 20.180 12.251 1.00 25.10 94 THR A CA 1
ATOM 729 C C . THR A 1 94 ? -60.525 19.849 12.616 1.00 24.31 94 THR A C 1
ATOM 730 O O . THR A 1 94 ? -59.716 19.573 11.729 1.00 22.44 94 THR A O 1
ATOM 734 N N . TRP A 1 95 ? -60.206 19.828 13.910 1.00 24.55 95 TRP A N 1
ATOM 735 C CA . TRP A 1 95 ? -58.862 19.422 14.340 1.00 23.51 95 TRP A CA 1
ATOM 736 C C . TRP A 1 95 ? -58.624 17.944 14.051 1.00 25.12 95 TRP A C 1
ATOM 737 O O . TRP A 1 95 ? -57.524 17.560 13.644 1.00 24.09 95 TRP A O 1
ATOM 748 N N . ASP A 1 96 ? -59.641 17.110 14.266 1.00 23.46 96 ASP A N 1
ATOM 749 C CA . ASP A 1 96 ? -59.471 15.676 14.029 1.00 26.79 96 ASP A CA 1
ATOM 750 C C . ASP A 1 96 ? -59.228 15.382 12.554 1.00 25.51 96 ASP A C 1
ATOM 751 O O . ASP A 1 96 ? -58.541 14.425 12.229 1.00 24.99 96 ASP A O 1
ATOM 756 N N . ALA A 1 97 ? -59.771 16.218 11.668 1.00 24.63 97 ALA A N 1
ATOM 757 C CA . ALA A 1 97 ? -59.544 16.047 10.233 1.00 21.88 97 ALA A CA 1
ATOM 758 C C . ALA A 1 97 ? -58.049 16.149 9.909 1.00 21.94 97 ALA A C 1
ATOM 759 O O . ALA A 1 97 ? -57.547 15.438 9.036 1.00 21.16 97 ALA A O 1
ATOM 761 N N . VAL A 1 98 ? -57.343 17.005 10.646 1.00 19.88 98 VAL A N 1
ATOM 762 C CA . VAL A 1 98 ? -55.919 17.203 10.425 1.00 19.45 98 VAL A CA 1
ATOM 763 C C . VAL A 1 98 ? -55.055 16.523 11.503 1.00 23.72 98 VAL A C 1
ATOM 764 O O . VAL A 1 98 ? -53.865 16.810 11.630 1.00 24.25 98 VAL A O 1
ATOM 768 N N . ARG A 1 99 ? -55.644 15.606 12.264 1.00 25.80 99 ARG A N 1
ATOM 769 C CA . ARG A 1 99 ? -54.854 14.785 13.177 1.00 25.60 99 ARG A CA 1
ATOM 770 C C . ARG A 1 99 ? -54.372 13.530 12.441 1.00 29.27 99 ARG A C 1
ATOM 771 O O . ARG A 1 99 ? -55.167 12.793 11.855 1.00 25.86 99 ARG A O 1
ATOM 779 N N . TYR A 1 100 ? -53.060 13.312 12.439 1.00 28.32 100 TYR A N 1
ATOM 780 C CA . TYR A 1 100 ? -52.506 12.126 11.804 1.00 28.44 100 TYR A CA 1
ATOM 781 C C . TYR A 1 100 ? -51.483 11.436 12.702 1.00 27.87 100 TYR A C 1
ATOM 782 O O . TYR A 1 100 ? -50.464 12.025 13.056 1.00 29.99 100 TYR A O 1
ATOM 791 N N . ASN A 1 101 ? -51.757 10.182 13.063 1.00 34.79 101 ASN A N 1
ATOM 792 C CA . ASN A 1 101 ? -50.940 9.447 14.049 1.00 34.61 101 ASN A CA 1
ATOM 793 C C . ASN A 1 101 ? -50.748 10.219 15.337 1.00 28.39 101 ASN A C 1
ATOM 794 O O . ASN A 1 101 ? -49.630 10.331 15.834 1.00 30.50 101 ASN A O 1
ATOM 799 N N . GLY A 1 102 ? -51.835 10.768 15.859 1.00 29.31 102 GLY A N 1
ATOM 800 C CA . GLY A 1 102 ? -51.784 11.477 17.122 1.00 32.59 102 GLY A CA 1
ATOM 801 C C . GLY A 1 102 ? -51.237 12.893 17.026 1.00 34.94 102 GLY A C 1
ATOM 802 O O . GLY A 1 102 ? -51.350 13.654 17.982 1.00 33.89 102 GLY A O 1
ATOM 803 N N . LYS A 1 103 ? -50.664 13.251 15.874 1.00 30.93 103 LYS A N 1
ATOM 804 C CA . LYS A 1 103 ? -50.121 14.592 15.671 1.00 29.31 103 LYS A CA 1
ATOM 805 C C . LYS A 1 103 ? -51.007 15.508 14.814 1.00 29.58 103 LYS A C 1
ATOM 806 O O . LYS A 1 103 ? -51.597 15.079 13.812 1.00 24.85 103 LYS A O 1
ATOM 812 N N . LEU A 1 104 ? -51.089 16.774 15.223 1.00 28.14 104 LEU A N 1
ATOM 813 C CA . LEU A 1 104 ? -51.716 17.806 14.409 1.00 24.75 104 LEU A CA 1
ATOM 814 C C . LEU A 1 104 ? -50.757 18.191 13.291 1.00 24.18 104 LEU A C 1
ATOM 815 O O . LEU A 1 104 ? -49.603 18.559 13.524 1.00 26.39 104 LEU A O 1
ATOM 820 N N . ILE A 1 105 ? -51.264 18.112 12.070 1.00 23.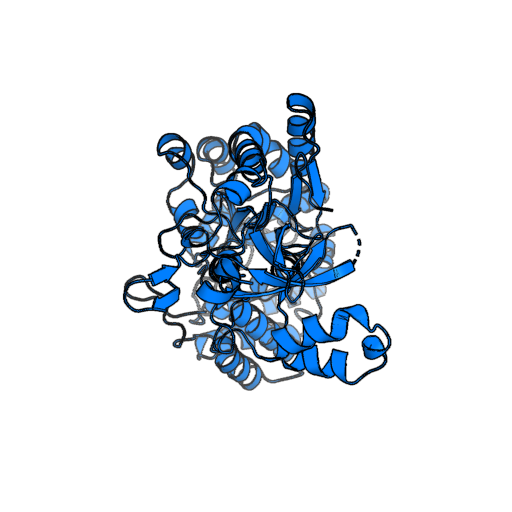77 105 ILE A N 1
ATOM 821 C CA . ILE A 1 105 ? -50.440 18.109 10.884 1.00 20.62 105 ILE A CA 1
ATOM 822 C C . ILE A 1 105 ? -50.767 19.329 9.986 1.00 22.74 105 ILE A C 1
ATOM 823 O O . ILE A 1 105 ? -50.113 19.554 8.964 1.00 20.34 105 ILE A O 1
ATOM 828 N N . ALA A 1 106 ? -51.753 20.132 10.404 1.00 20.46 106 ALA A N 1
ATOM 829 C CA . ALA A 1 106 ? -52.186 21.321 9.655 1.00 22.09 106 ALA A CA 1
ATOM 830 C C . ALA A 1 106 ? -53.181 22.172 10.443 1.00 21.67 106 ALA A C 1
ATOM 831 O O . ALA A 1 106 ? -53.730 21.730 11.444 1.00 21.45 106 ALA A O 1
ATOM 833 N N . TYR A 1 107 ? -53.437 23.387 9.974 1.00 23.26 107 TYR A N 1
ATOM 834 C CA . TYR A 1 107 ? -54.509 24.206 10.537 1.00 19.93 107 TYR A CA 1
ATOM 835 C C . TYR A 1 107 ? -55.782 24.031 9.721 1.00 19.58 107 TYR A C 1
ATOM 836 O O . TYR A 1 107 ? -55.781 24.296 8.539 1.00 20.65 107 TYR A O 1
ATOM 845 N N . PRO A 1 108 ? -56.881 23.605 10.352 1.00 23.21 108 PRO A N 1
ATOM 846 C CA . PRO A 1 108 ? -58.132 23.589 9.582 1.00 22.95 108 PRO A CA 1
ATOM 847 C C . PRO A 1 108 ? -58.630 25.008 9.297 1.00 24.37 108 PRO A C 1
ATOM 848 O O . PRO A 1 108 ? -58.430 25.908 10.128 1.00 23.73 108 PRO A O 1
ATOM 852 N N . ILE A 1 109 ? -59.253 25.203 8.131 1.00 22.94 109 ILE A N 1
ATOM 853 C CA . ILE A 1 109 ? -59.758 26.511 7.718 1.00 18.99 109 ILE A CA 1
ATOM 854 C C . ILE A 1 109 ? -61.279 26.507 7.582 1.00 25.73 109 ILE A C 1
ATOM 855 O O . ILE A 1 109 ? -61.966 27.315 8.201 1.00 22.05 109 ILE A O 1
ATOM 860 N N . ALA A 1 110 ? -61.797 25.594 6.757 1.00 26.05 110 ALA A N 1
ATOM 861 C CA . ALA A 1 110 ? -63.217 25.571 6.434 1.00 22.46 110 ALA A CA 1
ATOM 862 C C . ALA A 1 110 ? -63.717 24.180 6.038 1.00 21.99 110 ALA A C 1
ATOM 863 O O . ALA A 1 110 ? -62.964 23.352 5.547 1.00 23.17 110 ALA A O 1
ATOM 865 N N . VAL A 1 111 ? -65.007 23.945 6.249 1.00 21.99 111 VAL A N 1
ATOM 866 C CA . VAL A 1 111 ? -65.634 22.679 5.906 1.00 24.27 111 VAL A CA 1
ATOM 867 C C . VAL A 1 111 ? -66.395 22.796 4.573 1.00 23.76 111 VAL A C 1
ATOM 868 O O . VAL A 1 111 ? -67.188 23.704 4.388 1.00 21.44 111 VAL A O 1
ATOM 872 N N . GLU A 1 112 ? -66.135 21.875 3.652 1.00 25.55 112 GLU A N 1
ATOM 873 C CA . GLU A 1 112 ? -66.719 21.922 2.312 1.00 26.12 112 GLU A CA 1
ATOM 874 C C . GLU A 1 112 ? -67.580 20.698 2.048 1.00 22.34 112 GLU A C 1
ATOM 875 O O . GLU A 1 112 ? -67.121 19.572 2.219 1.00 26.35 112 GLU A O 1
ATOM 881 N N . ALA A 1 113 ? -68.822 20.907 1.633 1.00 21.24 113 ALA A N 1
ATOM 882 C CA . ALA A 1 113 ? -69.598 19.808 1.098 1.00 24.48 113 ALA A CA 1
ATOM 883 C C . ALA A 1 113 ? -70.231 20.234 -0.224 1.00 23.15 113 ALA A C 1
ATOM 884 O O . ALA A 1 113 ? -70.495 21.408 -0.430 1.00 22.30 113 ALA A O 1
ATOM 886 N N . LEU A 1 114 ? -70.440 19.279 -1.123 1.00 21.51 114 LEU A N 1
ATOM 887 C CA . LEU A 1 114 ? -71.188 19.551 -2.348 1.00 25.72 114 LEU A CA 1
ATOM 888 C C . LEU A 1 114 ? -72.681 19.618 -2.052 1.00 26.09 114 LEU A C 1
ATOM 889 O O . LEU A 1 114 ? -73.200 18.858 -1.222 1.00 23.48 114 LEU A O 1
ATOM 894 N N . SER A 1 115 ? -73.367 20.532 -2.725 1.00 22.04 115 SER A N 1
ATOM 895 C CA . SER A 1 115 ? -74.827 20.639 -2.615 1.00 22.36 115 SER A CA 1
ATOM 896 C C . SER A 1 115 ? -75.452 20.611 -4.001 1.00 22.24 115 SER A C 1
ATOM 897 O O . SER A 1 115 ? -74.739 20.689 -5.002 1.00 24.84 115 SER A O 1
ATOM 900 N N . LEU A 1 116 ? -76.772 20.487 -4.061 1.00 22.59 116 LEU A N 1
ATOM 901 C CA . LEU A 1 116 ? -77.496 20.687 -5.303 1.00 22.67 116 LEU A CA 1
ATOM 902 C C . LEU A 1 116 ? -77.790 22.175 -5.431 1.00 24.66 116 LEU A C 1
ATOM 903 O O . LEU A 1 116 ? -78.446 22.753 -4.568 1.00 23.48 116 LEU A O 1
ATOM 908 N N . ILE A 1 117 ? -77.283 22.784 -6.495 1.00 20.56 117 ILE A N 1
ATOM 909 C CA . ILE A 1 117 ? -77.575 24.170 -6.806 1.00 25.11 117 ILE A CA 1
ATOM 910 C C . ILE A 1 117 ? -78.567 24.198 -7.965 1.00 26.17 117 ILE A C 1
ATOM 911 O O . ILE A 1 117 ? -78.424 23.444 -8.934 1.00 26.69 117 ILE A O 1
ATOM 916 N N . TYR A 1 118 ? -79.586 25.043 -7.872 1.00 26.90 118 TYR A N 1
ATOM 917 C CA . TYR A 1 118 ? -80.618 25.004 -8.893 1.00 27.03 118 TYR A CA 1
ATOM 918 C C . TYR A 1 118 ? -81.200 26.370 -9.203 1.00 25.65 118 TYR A C 1
ATOM 919 O O . TYR A 1 118 ? -81.193 27.273 -8.380 1.00 27.33 118 TYR A O 1
ATOM 928 N N . ASN A 1 119 ? -81.687 26.511 -10.424 1.00 28.44 119 ASN A N 1
ATOM 929 C CA . ASN A 1 119 ? -82.227 27.775 -10.891 1.00 29.00 119 ASN A CA 1
ATOM 930 C C . ASN A 1 119 ? -83.695 27.845 -10.496 1.00 31.17 119 ASN A C 1
ATOM 931 O O . ASN A 1 119 ? -84.512 27.085 -11.013 1.00 32.32 119 ASN A O 1
ATOM 936 N N . LYS A 1 120 ? -84.011 28.744 -9.562 1.00 32.96 120 LYS A N 1
ATOM 937 C CA . LYS A 1 120 ? -85.352 28.870 -8.992 1.00 37.01 120 LYS A CA 1
ATOM 938 C C . LYS A 1 120 ? -86.371 29.347 -10.024 1.00 40.24 120 LYS A C 1
ATOM 939 O O . LYS A 1 120 ? -87.573 29.174 -9.828 1.00 46.62 120 LYS A O 1
ATOM 945 N N . ASP A 1 121 ? -85.896 29.960 -11.110 1.00 38.16 121 ASP A N 1
ATOM 946 C CA . ASP A 1 121 ? -86.784 30.371 -12.193 1.00 39.37 121 ASP A CA 1
ATOM 947 C C . ASP A 1 121 ? -87.154 29.184 -13.086 1.00 40.07 121 ASP A C 1
ATOM 948 O O . ASP A 1 121 ? -88.327 28.967 -13.364 1.00 45.55 121 ASP A O 1
ATOM 953 N N . LEU A 1 122 ? -86.164 28.422 -13.538 1.00 32.85 122 LEU A N 1
ATOM 954 C CA . LEU A 1 122 ? -86.435 27.249 -14.371 1.00 36.01 122 LEU A CA 1
ATOM 955 C C . LEU A 1 122 ? -87.088 26.101 -13.610 1.00 36.63 122 LEU A C 1
ATOM 956 O O . LEU A 1 122 ? -87.619 25.173 -14.217 1.00 39.32 122 LEU A O 1
ATOM 961 N N . LEU A 1 123 ? -87.025 26.153 -12.285 1.00 34.03 123 LEU A N 1
ATOM 962 C CA . LEU A 1 123 ? -87.318 24.979 -11.479 1.00 35.85 123 LEU A CA 1
ATOM 963 C C . LEU A 1 123 ? -87.512 25.352 -10.016 1.00 40.29 123 LEU A C 1
ATOM 964 O O . LEU A 1 123 ? -86.584 25.234 -9.205 1.00 41.71 123 LEU A O 1
ATOM 969 N N . PRO A 1 124 ? -88.719 25.813 -9.666 1.00 38.95 124 PRO A N 1
ATOM 970 C CA . PRO A 1 124 ? -88.959 26.146 -8.261 1.00 38.76 124 PRO A CA 1
ATOM 971 C C . PRO A 1 124 ? -89.038 24.880 -7.376 1.00 35.02 124 PRO A C 1
ATOM 972 O O . PRO A 1 124 ? -88.840 24.965 -6.169 1.00 36.24 124 PRO A O 1
ATOM 976 N N . ASN A 1 125 ? -89.300 23.720 -7.971 1.00 36.47 125 ASN A N 1
ATOM 977 C CA . ASN A 1 125 ? -89.358 22.466 -7.211 1.00 41.85 125 ASN A CA 1
ATOM 978 C C . ASN A 1 125 ? -88.341 21.442 -7.684 1.00 36.39 125 ASN A C 1
ATOM 979 O O . ASN A 1 125 ? -88.660 20.583 -8.495 1.00 37.41 125 ASN A O 1
ATOM 984 N N . PRO A 1 126 ? -87.112 21.530 -7.173 1.00 38.90 126 PRO A N 1
ATOM 985 C CA . PRO A 1 126 ? -86.042 20.597 -7.545 1.00 36.46 126 PRO A CA 1
ATOM 986 C C . PRO A 1 126 ? -86.386 19.176 -7.162 1.00 32.41 126 PRO A C 1
ATOM 987 O O . PRO A 1 126 ? -86.982 18.953 -6.114 1.00 38.55 126 PRO A O 1
ATOM 991 N N . PRO A 1 127 ? -86.005 18.213 -8.002 1.00 35.03 127 PRO A N 1
ATOM 992 C CA . PRO A 1 127 ? -86.253 16.803 -7.699 1.00 36.80 127 PRO A CA 1
ATOM 993 C C . PRO A 1 127 ? -85.510 16.340 -6.448 1.00 36.63 127 PRO A C 1
ATOM 994 O O . PRO A 1 127 ? -84.344 16.684 -6.258 1.00 34.93 127 PRO A O 1
ATOM 998 N N . LYS A 1 128 ? -86.190 15.569 -5.609 1.00 33.43 128 LYS A N 1
ATOM 999 C CA . LYS A 1 128 ? -85.578 14.979 -4.431 1.00 30.34 128 LYS A CA 1
ATOM 1000 C C . LYS A 1 128 ? -84.850 13.682 -4.782 1.00 30.66 128 LYS A C 1
ATOM 1001 O O . LYS A 1 128 ? -84.163 13.095 -3.940 1.00 30.71 128 LYS A O 1
ATOM 1007 N N . THR A 1 129 ? -85.019 13.215 -6.017 1.00 29.33 129 THR A N 1
ATOM 1008 C CA . THR A 1 129 ? -84.462 11.924 -6.401 1.00 25.52 129 THR A CA 1
ATOM 1009 C C . THR A 1 129 ? -83.747 11.970 -7.741 1.00 29.60 129 THR A C 1
ATOM 1010 O O . THR A 1 129 ? -84.169 12.664 -8.665 1.00 29.08 129 THR A O 1
ATOM 1014 N N . TRP A 1 130 ? -82.661 11.215 -7.844 1.00 28.77 130 TRP A N 1
ATOM 1015 C CA . TRP A 1 130 ? -81.954 11.104 -9.102 1.00 29.11 130 TRP A CA 1
ATOM 1016 C C . TRP A 1 130 ? -82.857 10.508 -10.170 1.00 32.91 130 TRP A C 1
ATOM 1017 O O . TRP A 1 130 ? -82.727 10.837 -11.351 1.00 30.87 130 TRP A O 1
ATOM 1028 N N . GLU A 1 131 ? -83.780 9.643 -9.742 1.00 31.47 131 GLU A N 1
ATOM 1029 C CA . GLU A 1 131 ? -84.654 8.917 -10.658 1.00 29.66 131 GLU A CA 1
ATOM 1030 C C . GLU A 1 131 ? -85.551 9.833 -11.501 1.00 30.97 131 GLU A C 1
ATOM 1031 O O . GLU A 1 131 ? -85.818 9.527 -12.662 1.00 31.06 131 GLU A O 1
ATOM 1037 N N . GLU A 1 132 ? -85.981 10.952 -10.919 1.00 30.25 132 GLU A N 1
ATOM 1038 C CA . GLU A 1 132 ? -86.827 11.955 -11.589 1.00 31.21 132 GLU A CA 1
ATOM 1039 C C . GLU A 1 132 ? -86.148 12.734 -12.705 1.00 36.66 132 GLU A C 1
ATOM 1040 O O . GLU A 1 132 ? -86.810 13.462 -13.443 1.00 37.45 132 GLU A O 1
ATOM 1046 N N . ILE A 1 133 ? -84.830 12.627 -12.805 1.00 36.04 133 ILE A N 1
ATOM 1047 C CA . ILE A 1 133 ? -84.082 13.551 -13.645 1.00 33.41 133 ILE A CA 1
ATOM 1048 C C . ILE A 1 133 ? -84.152 13.233 -15.152 1.00 35.10 133 ILE A C 1
ATOM 1049 O O . ILE A 1 133 ? -84.242 14.162 -15.960 1.00 34.96 133 ILE A O 1
ATOM 1054 N N . PRO A 1 134 ? -84.131 11.943 -15.547 1.00 29.83 134 PRO A N 1
ATOM 1055 C CA . PRO A 1 134 ? -84.362 11.708 -16.984 1.00 35.66 134 PRO A CA 1
ATOM 1056 C C . PRO A 1 134 ? -85.662 12.342 -17.530 1.00 35.33 134 PRO A C 1
ATOM 1057 O O . PRO A 1 134 ? -85.623 12.988 -18.578 1.00 40.37 134 PRO A O 1
ATOM 1061 N N . ALA A 1 135 ? -86.773 12.197 -16.822 1.00 29.22 135 ALA A N 1
ATOM 1062 C CA . ALA A 1 135 ? -88.034 12.764 -17.287 1.00 36.16 135 ALA A CA 1
ATOM 1063 C C . ALA A 1 135 ? -88.045 14.288 -17.173 1.00 38.18 135 ALA A C 1
ATOM 1064 O O . ALA A 1 135 ? -88.676 14.980 -17.972 1.00 44.56 135 ALA A O 1
ATOM 1066 N N . LEU A 1 136 ? -87.354 14.817 -16.176 1.00 36.87 136 LEU A N 1
ATOM 1067 C CA . LEU A 1 136 ? -87.269 16.258 -16.031 1.00 33.82 136 LEU A CA 1
ATOM 1068 C C . LEU A 1 136 ? -86.465 16.889 -17.174 1.00 36.57 136 LEU A C 1
ATOM 1069 O O . LEU A 1 136 ? -86.747 18.018 -17.586 1.00 39.35 136 LEU A O 1
ATOM 1074 N N . ASP A 1 137 ? -85.477 16.156 -17.687 1.00 36.73 137 ASP A N 1
ATOM 1075 C CA . ASP A 1 137 ? -84.595 16.674 -18.730 1.00 37.43 137 ASP A CA 1
ATOM 1076 C C . ASP A 1 137 ? -85.290 16.658 -20.073 1.00 38.96 137 ASP A C 1
ATOM 1077 O O . ASP A 1 137 ? -85.098 17.574 -20.871 1.00 38.81 137 ASP A O 1
ATOM 1082 N N . LYS A 1 138 ? -86.073 15.605 -20.318 1.00 42.09 138 LYS A N 1
ATOM 1083 C CA . LYS A 1 138 ? -86.970 15.532 -21.476 1.00 42.20 138 LYS A CA 1
ATOM 1084 C C . LYS A 1 138 ? -87.798 16.790 -21.588 1.00 40.86 138 LYS A C 1
ATOM 1085 O O . LYS A 1 138 ? -87.832 17.445 -22.627 1.00 42.45 138 LYS A O 1
ATOM 1091 N N . GLU A 1 139 ? -88.469 17.109 -20.493 1.00 36.31 139 GLU A N 1
ATOM 1092 C CA . GLU A 1 139 ? -89.327 18.267 -20.436 1.00 39.68 139 GLU A CA 1
ATOM 1093 C C . GLU A 1 139 ? -88.534 19.540 -20.712 1.00 45.12 139 GLU A C 1
ATOM 1094 O O . GLU A 1 139 ? -88.981 20.399 -21.461 1.00 48.36 139 GLU A O 1
ATOM 1100 N N . LEU A 1 140 ? -87.348 19.651 -20.120 1.00 45.06 140 LEU A N 1
ATOM 1101 C CA . LEU A 1 140 ? -86.525 20.842 -20.306 1.00 43.91 140 LEU A CA 1
ATOM 1102 C C . LEU A 1 140 ? -85.856 20.919 -21.683 1.00 41.23 140 LEU A C 1
ATOM 1103 O O . LEU A 1 140 ? -85.646 22.013 -22.196 1.00 44.50 140 LEU A O 1
ATOM 1108 N N . LYS A 1 141 ? -85.516 19.775 -22.273 1.00 37.89 141 LYS A N 1
ATOM 1109 C CA . LYS A 1 141 ? -84.941 19.752 -23.619 1.00 40.91 141 LYS A CA 1
ATOM 1110 C C . LYS A 1 141 ? -85.915 20.360 -24.638 1.00 49.21 141 LYS A C 1
ATOM 1111 O O . LYS A 1 141 ? -85.499 20.987 -25.619 1.00 47.93 141 LYS A O 1
ATOM 1117 N N . ALA A 1 142 ? -87.211 20.181 -24.392 1.00 44.77 142 ALA A N 1
ATOM 1118 C CA . ALA A 1 142 ? -88.237 20.741 -25.262 1.00 48.07 142 ALA A CA 1
ATOM 1119 C C . ALA A 1 142 ? -88.225 22.268 -25.230 1.00 50.88 142 ALA A C 1
ATOM 1120 O O . ALA A 1 142 ? -88.632 22.904 -26.198 1.00 53.24 142 ALA A O 1
ATOM 1122 N N . LYS A 1 143 ? -87.750 22.847 -24.125 1.00 51.28 143 LYS A N 1
ATOM 1123 C CA . LYS A 1 143 ? -87.673 24.306 -23.969 1.00 43.18 143 LYS A CA 1
ATOM 1124 C C . LYS A 1 143 ? -86.271 24.842 -24.239 1.00 46.18 143 LYS A C 1
ATOM 1125 O O . LYS A 1 143 ? -85.948 25.965 -23.855 1.00 48.00 143 LYS A O 1
ATOM 1131 N N . GLY A 1 144 ? -85.431 24.036 -24.878 1.00 44.97 144 GLY A N 1
ATOM 1132 C CA . GLY A 1 144 ? -84.073 24.451 -25.191 1.00 42.99 144 GLY A CA 1
ATOM 1133 C C . GLY A 1 144 ? -83.083 24.439 -24.030 1.00 49.70 144 GLY A C 1
ATOM 1134 O O . GLY A 1 144 ? -82.047 25.107 -24.090 1.00 47.14 144 GLY A O 1
ATOM 1135 N N . LYS A 1 145 ? -83.386 23.680 -22.978 1.00 44.68 145 LYS A N 1
ATOM 1136 C CA . LYS A 1 145 ? -82.543 23.654 -21.786 1.00 39.66 145 LYS A CA 1
ATOM 1137 C C . LYS A 1 145 ? -82.225 22.231 -21.344 1.00 39.93 145 LYS A C 1
ATOM 1138 O O . LYS A 1 145 ? -82.669 21.283 -21.974 1.00 45.51 145 LYS A O 1
ATOM 1144 N N . SER A 1 146 ? -81.427 22.067 -20.293 1.00 38.77 146 SER A N 1
ATOM 1145 C CA . SER A 1 146 ? -81.222 20.735 -19.747 1.00 31.20 146 SER A CA 1
ATOM 1146 C C . SER A 1 146 ? -81.441 20.729 -18.239 1.00 32.85 146 SER A C 1
ATOM 1147 O O . SER A 1 146 ? -81.447 21.774 -17.594 1.00 29.38 146 SER A O 1
ATOM 1150 N N . ALA A 1 147 ? -81.632 19.541 -17.682 1.00 33.36 147 ALA A N 1
ATOM 1151 C CA . ALA A 1 147 ? -81.975 19.437 -16.272 1.00 34.02 147 ALA A CA 1
ATOM 1152 C C . ALA A 1 147 ? -80.752 19.714 -15.417 1.00 28.60 147 ALA A C 1
ATOM 1153 O O . ALA A 1 147 ? -80.809 20.517 -14.485 1.00 31.14 147 ALA A O 1
ATOM 1155 N N . LEU A 1 148 ? -79.639 19.084 -15.775 1.00 25.32 148 LEU A N 1
ATOM 1156 C CA . LEU A 1 148 ? -78.488 19.028 -14.898 1.00 27.80 148 LEU A CA 1
ATOM 1157 C C . LEU A 1 148 ? -77.150 18.972 -15.636 1.00 30.04 148 LEU A C 1
ATOM 1158 O O . LEU A 1 148 ? -76.997 18.210 -16.591 1.00 26.65 148 LEU A O 1
ATOM 1163 N N . MET A 1 149 ? -76.192 19.789 -15.192 1.00 22.89 149 MET A N 1
ATOM 1164 C CA . MET A 1 149 ? -74.795 19.658 -15.630 1.00 29.99 149 MET A CA 1
ATOM 1165 C C . MET A 1 149 ? -73.806 19.854 -14.478 1.00 24.63 149 MET A C 1
ATOM 1166 O O . MET A 1 149 ? -73.894 20.821 -13.724 1.00 22.35 149 MET A O 1
ATOM 1171 N N . PHE A 1 150 ? -72.845 18.954 -14.365 1.00 24.26 150 PHE A N 1
ATOM 1172 C CA . PHE A 1 150 ? -71.808 19.133 -13.369 1.00 22.85 150 PHE A CA 1
ATOM 1173 C C . PHE A 1 150 ? -70.532 18.476 -13.851 1.00 21.22 150 P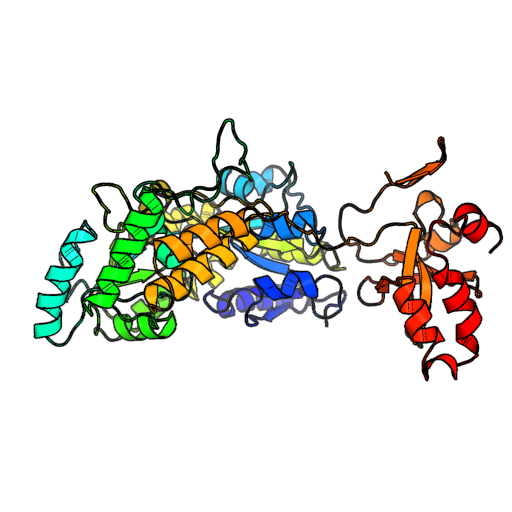HE A C 1
ATOM 1174 O O . PHE A 1 150 ? -70.531 17.759 -14.841 1.00 22.00 150 PHE A O 1
ATOM 1182 N N . ASN A 1 151 ? -69.433 18.753 -13.162 1.00 23.99 151 ASN A N 1
ATOM 1183 C CA . ASN A 1 151 ? -68.123 18.265 -13.587 1.00 24.04 151 ASN A CA 1
ATOM 1184 C C . ASN A 1 151 ? -67.987 16.736 -13.525 1.00 27.10 151 ASN A C 1
ATOM 1185 O O . ASN A 1 151 ? -67.901 16.155 -12.449 1.00 29.65 151 ASN A O 1
ATOM 1190 N N . LEU A 1 152 ? -67.948 16.083 -14.680 1.00 29.11 152 LEU A N 1
ATOM 1191 C CA . LEU A 1 152 ? -67.846 14.630 -14.706 1.00 25.52 152 LEU A CA 1
ATOM 1192 C C . LEU A 1 152 ? -66.416 14.129 -14.772 1.00 25.30 152 LEU A C 1
ATOM 1193 O O . LEU A 1 152 ? -66.202 12.928 -14.816 1.00 26.39 152 LEU A O 1
ATOM 1198 N N . GLN A 1 153 ? -65.437 15.029 -14.753 1.00 24.40 153 GLN A N 1
ATOM 1199 C CA . GLN A 1 153 ? -64.035 14.621 -14.866 1.00 22.78 153 GLN A CA 1
ATOM 1200 C C . GLN A 1 153 ? -63.356 14.381 -13.523 1.00 24.29 153 GLN A C 1
ATOM 1201 O O . GLN A 1 153 ? -62.294 13.761 -13.464 1.00 25.50 153 GLN A O 1
ATOM 1207 N N . GLU A 1 154 ? -63.952 14.886 -12.448 1.00 22.98 154 GLU A N 1
ATOM 1208 C CA . GLU A 1 154 ? -63.408 14.674 -11.107 1.00 21.69 154 GLU A CA 1
ATOM 1209 C C . GLU A 1 154 ? -64.368 13.819 -10.264 1.00 20.94 154 GLU A C 1
ATOM 1210 O O . GLU A 1 154 ? -65.524 14.166 -10.108 1.00 21.32 154 GLU A O 1
ATOM 1216 N N . PRO A 1 155 ? -63.876 12.700 -9.714 1.00 22.47 155 PRO A N 1
ATOM 1217 C CA . PRO A 1 155 ? -64.708 11.753 -8.960 1.00 21.04 155 PRO A CA 1
ATOM 1218 C C . PRO A 1 155 ? -65.353 12.379 -7.721 1.00 26.28 155 PRO A C 1
ATOM 1219 O O . PRO A 1 155 ? -66.397 11.902 -7.273 1.00 24.49 155 PRO A O 1
ATOM 1223 N N . TYR A 1 156 ? -64.748 13.436 -7.184 1.00 22.18 156 TYR A N 1
ATOM 1224 C CA . TYR A 1 156 ? -65.359 14.209 -6.109 1.00 21.39 156 TYR A CA 1
ATOM 1225 C C . TYR A 1 156 ? -66.842 14.497 -6.373 1.00 22.85 156 TYR A C 1
ATOM 1226 O O . TYR A 1 156 ? -67.664 14.432 -5.456 1.00 21.85 156 TYR A O 1
ATOM 1235 N N . PHE A 1 157 ? -67.181 14.809 -7.622 1.00 21.23 157 PHE A N 1
ATOM 1236 C CA . PHE A 1 157 ? -68.536 15.260 -7.943 1.00 21.87 157 PHE A CA 1
ATOM 1237 C C . PHE A 1 157 ? -69.514 14.099 -8.173 1.00 24.84 157 PHE A C 1
ATOM 1238 O O . PHE A 1 157 ? -70.721 14.266 -8.017 1.00 24.08 157 PHE A O 1
ATOM 1246 N N . THR A 1 158 ? -68.993 12.935 -8.540 1.00 19.72 158 THR A N 1
ATOM 1247 C CA . THR A 1 158 ? -69.842 11.802 -8.857 1.00 22.91 158 THR A CA 1
ATOM 1248 C C . THR A 1 158 ? -69.857 10.771 -7.717 1.00 23.61 158 THR A C 1
ATOM 1249 O O . THR A 1 158 ? -70.752 9.930 -7.634 1.00 23.48 158 THR A O 1
ATOM 1253 N N . TRP A 1 159 ? -68.875 10.855 -6.827 1.00 22.93 159 TRP A N 1
ATOM 1254 C CA . TRP A 1 159 ? -68.853 10.004 -5.635 1.00 22.62 159 TRP A CA 1
ATOM 1255 C C . TRP A 1 159 ? -70.137 10.016 -4.776 1.00 23.14 159 TRP A C 1
ATOM 1256 O O . TRP A 1 159 ? -70.513 8.976 -4.251 1.00 25.17 159 TRP A O 1
ATOM 1267 N N . PRO A 1 160 ? -70.796 11.180 -4.598 1.00 23.48 160 PRO A N 1
ATOM 1268 C CA . PRO A 1 160 ? -72.013 11.132 -3.769 1.00 26.42 160 PRO A CA 1
ATOM 1269 C C . PRO A 1 160 ? -73.082 10.164 -4.294 1.00 25.98 160 PRO A C 1
ATOM 1270 O O . PRO A 1 160 ? -73.790 9.519 -3.507 1.00 21.93 160 PRO A O 1
ATOM 1274 N N . LEU A 1 161 ? -73.178 10.069 -5.614 1.00 23.73 161 LEU A N 1
ATOM 1275 C CA . LEU A 1 161 ? -74.129 9.179 -6.254 1.00 20.33 161 LEU A CA 1
ATOM 1276 C C . LEU A 1 161 ? -73.615 7.747 -6.197 1.00 24.29 161 LEU A C 1
ATOM 1277 O O . LEU A 1 161 ? -74.382 6.800 -6.004 1.00 23.65 161 LEU A O 1
ATOM 1282 N N . ILE A 1 162 ? -72.307 7.586 -6.356 1.00 23.66 162 ILE A N 1
ATOM 1283 C CA . ILE A 1 162 ? -71.717 6.256 -6.326 1.00 25.02 162 ILE A CA 1
ATOM 1284 C C . ILE A 1 162 ? -71.835 5.649 -4.929 1.00 25.84 162 ILE A C 1
ATOM 1285 O O . ILE A 1 162 ? -71.990 4.435 -4.773 1.00 27.12 162 ILE A O 1
ATOM 1290 N N . ALA A 1 163 ? -71.807 6.501 -3.912 1.00 25.08 163 ALA A N 1
ATOM 1291 C CA . ALA A 1 163 ? -71.802 6.014 -2.540 1.00 28.30 163 ALA A CA 1
ATOM 1292 C C . ALA A 1 163 ? -73.217 5.843 -1.957 1.00 28.76 163 ALA A C 1
ATOM 1293 O O . ALA A 1 163 ? -73.395 5.179 -0.928 1.00 26.20 163 ALA A O 1
ATOM 1295 N N . ALA A 1 164 ? -74.210 6.442 -2.608 1.00 24.84 164 ALA A N 1
ATOM 1296 C CA . ALA A 1 164 ? -75.570 6.471 -2.070 1.00 28.03 164 ALA A CA 1
ATOM 1297 C C . ALA A 1 164 ? -76.118 5.073 -1.715 1.00 26.79 164 ALA A C 1
ATOM 1298 O O . ALA A 1 164 ? -76.665 4.895 -0.641 1.00 28.18 164 ALA A O 1
ATOM 1300 N N . ASP A 1 165 ? -75.926 4.092 -2.596 1.00 27.40 165 ASP A N 1
ATOM 1301 C CA . ASP A 1 165 ? -76.505 2.749 -2.429 1.00 31.68 165 ASP A CA 1
ATOM 1302 C C . ASP A 1 165 ? -75.522 1.762 -1.805 1.00 31.30 165 ASP A C 1
ATOM 1303 O O . ASP A 1 165 ? -75.776 0.556 -1.786 1.00 33.80 165 ASP A O 1
ATOM 1308 N N . GLY A 1 166 ? -74.386 2.254 -1.328 1.00 27.34 166 GLY A N 1
ATOM 1309 C CA . GLY A 1 166 ? -73.462 1.387 -0.625 1.00 29.68 166 GLY A CA 1
ATOM 1310 C C . GLY A 1 166 ? -71.995 1.413 -1.016 1.00 29.35 166 GLY A C 1
ATOM 1311 O O . GLY A 1 166 ? -71.194 0.673 -0.439 1.00 31.38 166 GLY A O 1
ATOM 1312 N N . GLY A 1 167 ? -71.626 2.235 -1.989 1.00 26.48 167 GLY A N 1
ATOM 1313 C CA . GLY A 1 167 ? -70.218 2.381 -2.309 1.00 26.91 167 GLY A CA 1
ATOM 1314 C C . GLY A 1 167 ? -69.484 3.097 -1.176 1.00 27.81 167 GLY A C 1
ATOM 1315 O O . GLY A 1 167 ? -70.033 3.989 -0.528 1.00 27.09 167 GLY A O 1
ATOM 1316 N N . TYR A 1 168 ? -68.249 2.701 -0.909 1.00 22.18 168 TYR A N 1
ATOM 1317 C CA . TYR A 1 168 ? -67.470 3.404 0.087 1.00 24.04 168 TYR A CA 1
ATOM 1318 C C . TYR A 1 168 ? -66.010 3.303 -0.285 1.00 24.82 168 TYR A C 1
ATOM 1319 O O . TYR A 1 168 ? -65.637 2.479 -1.127 1.00 26.82 168 TYR A O 1
ATOM 1328 N N . ALA A 1 169 ? -65.186 4.153 0.320 1.00 21.77 169 ALA A N 1
ATOM 1329 C CA . ALA A 1 169 ? -63.760 4.104 0.066 1.00 22.55 169 ALA A CA 1
ATOM 1330 C C . ALA A 1 169 ? -63.127 2.998 0.891 1.00 23.36 169 ALA A C 1
ATOM 1331 O O . ALA A 1 169 ? -62.778 1.949 0.370 1.00 27.51 169 ALA A O 1
ATOM 1333 N N . PHE A 1 170 ? -62.955 3.243 2.181 1.00 23.61 170 PHE A N 1
ATOM 1334 C CA . PHE A 1 170 ? -62.324 2.250 3.037 1.00 27.44 170 PHE A CA 1
ATOM 1335 C C . PHE A 1 170 ? -63.252 1.953 4.216 1.00 31.02 170 PHE A C 1
ATOM 1336 O O . PHE A 1 170 ? -63.875 2.859 4.778 1.00 28.70 170 PHE A O 1
ATOM 1344 N N . LYS A 1 171 ? -63.375 0.673 4.558 1.00 30.79 171 LYS A N 1
ATOM 1345 C CA . LYS A 1 171 ? -64.265 0.280 5.637 1.00 31.14 171 LYS A CA 1
ATOM 1346 C C . LYS A 1 171 ? -63.792 0.876 6.945 1.00 32.83 171 LYS A C 1
ATOM 1347 O O . LYS A 1 171 ? -62.614 0.770 7.300 1.00 31.74 171 LYS A O 1
ATOM 1353 N N . TYR A 1 172 ? -64.712 1.515 7.653 1.00 34.85 172 TYR A N 1
ATOM 1354 C CA . TYR A 1 172 ? -64.383 2.119 8.933 1.00 43.36 172 TYR A CA 1
ATOM 1355 C C . TYR A 1 172 ? -65.077 1.379 10.066 1.00 43.42 172 TYR A C 1
ATOM 1356 O O . TYR A 1 172 ? -66.305 1.335 10.134 1.00 45.93 172 TYR A O 1
ATOM 1365 N N . GLU A 1 173 ? -64.278 0.781 10.943 1.00 44.43 173 GLU A N 1
ATOM 1366 C CA . GLU A 1 173 ? -64.801 0.031 12.079 1.00 46.55 173 GLU A CA 1
ATOM 1367 C C . GLU A 1 173 ? -63.870 0.151 13.268 1.00 50.03 173 GLU A C 1
ATOM 1368 O O . GLU A 1 173 ? -62.642 0.065 13.115 1.00 45.74 173 GLU A O 1
ATOM 1374 N N . ASN A 1 174 ? -64.462 0.352 14.446 1.00 49.22 174 ASN A N 1
ATOM 1375 C CA . ASN A 1 174 ? -63.708 0.442 15.689 1.00 45.87 174 ASN A CA 1
ATOM 1376 C C . ASN A 1 174 ? -62.725 1.589 15.658 1.00 45.80 174 ASN A C 1
ATOM 1377 O O . ASN A 1 174 ? -61.675 1.534 16.287 1.00 49.91 174 ASN A O 1
ATOM 1382 N N . GLY A 1 175 ? -63.074 2.619 14.896 1.00 45.74 175 GLY A N 1
ATOM 1383 C CA . GLY A 1 175 ? -62.262 3.812 14.790 1.00 50.71 175 GLY A CA 1
ATOM 1384 C C . GLY A 1 175 ? -61.005 3.722 13.952 1.00 54.93 175 GLY A C 1
ATOM 1385 O O . GLY A 1 175 ? -60.107 4.557 14.102 1.00 52.48 175 GLY A O 1
ATOM 1386 N N . LYS A 1 176 ? -60.917 2.726 13.074 1.00 48.23 176 LYS A N 1
ATOM 1387 C CA . LYS A 1 176 ? -59.819 2.721 12.116 1.00 46.11 176 LYS A CA 1
ATOM 1388 C C . LYS A 1 176 ? -60.246 2.193 10.748 1.00 40.95 176 LYS A C 1
ATOM 1389 O O . LYS A 1 176 ? -61.146 1.359 10.628 1.00 37.92 176 LYS A O 1
ATOM 1395 N N . TYR A 1 177 ? -59.601 2.725 9.715 1.00 40.14 177 TYR A N 1
ATOM 1396 C CA . TYR A 1 177 ? -59.860 2.318 8.345 1.00 34.03 177 TYR A CA 1
ATOM 1397 C C . TYR A 1 177 ? -59.140 1.027 8.006 1.00 35.13 177 TYR A C 1
ATOM 1398 O O . TYR A 1 177 ? -57.944 0.893 8.260 1.00 37.09 177 TYR A O 1
ATOM 1407 N N . ASP A 1 178 ? -59.882 0.070 7.455 1.00 34.95 178 ASP A N 1
ATOM 1408 C CA . ASP A 1 178 ? -59.289 -1.146 6.915 1.00 34.46 178 ASP A CA 1
ATOM 1409 C C . ASP A 1 178 ? -58.927 -0.943 5.434 1.00 33.99 178 ASP A C 1
ATOM 1410 O O . ASP A 1 178 ? -59.803 -0.840 4.573 1.00 30.36 178 ASP A O 1
ATOM 1415 N N . ILE A 1 179 ? -57.629 -0.891 5.143 1.00 31.16 179 ILE A N 1
ATOM 1416 C CA . ILE A 1 179 ? -57.173 -0.504 3.814 1.00 29.24 179 ILE A CA 1
ATOM 1417 C C . ILE A 1 179 ? -57.302 -1.637 2.807 1.00 35.34 179 ILE A C 1
ATOM 1418 O O . ILE A 1 179 ? -57.182 -1.417 1.600 1.00 31.60 179 ILE A O 1
ATOM 1423 N N . LYS A 1 180 ? -57.573 -2.844 3.287 1.00 32.12 180 LYS A N 1
ATOM 1424 C CA . LYS A 1 180 ? -57.775 -3.960 2.367 1.00 37.70 180 LYS A CA 1
ATOM 1425 C C . LYS A 1 180 ? -59.263 -4.244 2.154 1.00 38.00 180 LYS A C 1
ATOM 1426 O O . LYS A 1 180 ? -59.629 -5.173 1.431 1.00 41.78 180 LYS A O 1
ATOM 1432 N N . ASP A 1 181 ? -60.114 -3.429 2.774 1.00 34.70 181 ASP A N 1
ATOM 1433 C CA . ASP A 1 181 ? -61.562 -3.550 2.619 1.00 33.55 181 ASP A CA 1
ATOM 1434 C C . ASP A 1 181 ? -62.117 -2.337 1.865 1.00 28.68 181 ASP A C 1
ATOM 1435 O O . ASP A 1 181 ? -62.537 -1.343 2.470 1.00 28.17 181 ASP A O 1
ATOM 1440 N N . VAL A 1 182 ? -62.147 -2.448 0.542 1.00 29.33 182 VAL A N 1
ATOM 1441 C CA . VAL A 1 182 ? -62.510 -1.339 -0.333 1.00 26.37 182 VAL A CA 1
ATOM 1442 C C . VAL A 1 182 ? -63.899 -1.558 -0.922 1.00 27.48 182 VAL A C 1
ATOM 1443 O O . VAL A 1 182 ? -64.234 -2.663 -1.356 1.00 27.85 182 VAL A O 1
ATOM 1447 N N . GLY A 1 183 ? -64.711 -0.504 -0.929 1.00 26.40 183 GLY A N 1
ATOM 1448 C CA . GLY A 1 183 ? -66.100 -0.625 -1.327 1.00 25.94 183 GLY A CA 1
ATOM 1449 C C . GLY A 1 183 ? -66.366 0.012 -2.668 1.00 25.40 183 GLY A C 1
ATOM 1450 O O . GLY A 1 183 ? -67.410 0.606 -2.880 1.00 27.49 183 GLY A O 1
ATOM 1451 N N . VAL A 1 184 ? -65.423 -0.148 -3.584 1.00 25.49 184 VAL A N 1
ATOM 1452 C CA . VAL A 1 184 ? -65.452 0.560 -4.851 1.00 26.27 184 VAL A CA 1
ATOM 1453 C C . VAL A 1 184 ? -66.164 -0.234 -5.945 1.00 29.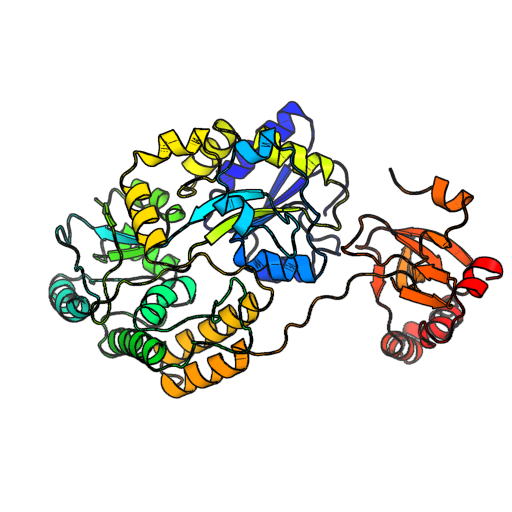73 184 VAL A C 1
ATOM 1454 O O . VAL A 1 184 ? -66.717 0.351 -6.877 1.00 29.66 184 VAL A O 1
ATOM 1458 N N . ASP A 1 185 ? -66.181 -1.561 -5.831 1.00 28.55 185 ASP A N 1
ATOM 1459 C CA . ASP A 1 185 ? -66.904 -2.354 -6.823 1.00 31.12 185 ASP A CA 1
ATOM 1460 C C . ASP A 1 185 ? -67.985 -3.249 -6.222 1.00 30.69 185 ASP A C 1
ATOM 1461 O O . ASP A 1 185 ? -68.268 -4.319 -6.750 1.00 32.14 185 ASP A O 1
ATOM 1466 N N . ASN A 1 186 ? -68.591 -2.826 -5.122 1.00 28.13 186 ASN A N 1
ATOM 1467 C CA . ASN A 1 186 ? -69.706 -3.594 -4.602 1.00 28.60 186 ASN A CA 1
ATOM 1468 C C . ASN A 1 186 ? -70.977 -3.245 -5.385 1.00 30.42 186 ASN A C 1
ATOM 1469 O O . ASN A 1 186 ? -70.966 -2.394 -6.282 1.00 25.58 186 ASN A O 1
ATOM 1474 N N . ALA A 1 187 ? -72.065 -3.928 -5.068 1.00 28.74 187 ALA A N 1
ATOM 1475 C CA . ALA A 1 187 ? -73.265 -3.804 -5.871 1.00 29.09 187 ALA A CA 1
ATOM 1476 C C . ALA A 1 187 ? -73.827 -2.372 -5.797 1.00 28.97 187 ALA A C 1
ATOM 1477 O O . ALA A 1 187 ? -74.415 -1.879 -6.765 1.00 28.23 187 ALA A O 1
ATOM 1479 N N . GLY A 1 188 ? -73.619 -1.699 -4.666 1.00 26.69 188 GLY A N 1
ATOM 1480 C CA . GLY A 1 188 ? -74.066 -0.321 -4.507 1.00 24.36 188 GLY A CA 1
ATOM 1481 C C . GLY A 1 188 ? -73.342 0.663 -5.424 1.00 28.97 188 GLY A C 1
ATOM 1482 O O . GLY A 1 188 ? -73.976 1.436 -6.146 1.00 30.65 188 GLY A O 1
ATOM 1483 N N . ALA A 1 189 ? -72.011 0.637 -5.394 1.00 26.06 189 ALA A N 1
ATOM 1484 C CA . ALA A 1 189 ? -71.187 1.487 -6.260 1.00 26.47 189 ALA A CA 1
ATOM 1485 C C . ALA A 1 189 ? -71.509 1.260 -7.739 1.00 27.36 189 ALA A C 1
ATOM 1486 O O . ALA A 1 189 ? -71.653 2.225 -8.504 1.00 26.14 189 ALA A O 1
ATOM 1488 N N . LYS A 1 190 ? -71.608 -0.010 -8.134 1.00 22.54 190 LYS A N 1
ATOM 1489 C CA . LYS A 1 190 ? -72.000 -0.359 -9.491 1.00 27.27 190 LYS A CA 1
ATOM 1490 C C . LYS A 1 190 ? -73.359 0.239 -9.851 1.00 27.78 190 LYS A C 1
ATOM 1491 O O . LYS A 1 190 ? -73.542 0.754 -10.943 1.00 26.52 190 LYS A O 1
ATOM 1497 N N . ALA A 1 191 ? -74.306 0.174 -8.920 1.00 26.69 191 ALA A N 1
ATOM 1498 C CA . ALA A 1 191 ? -75.650 0.676 -9.173 1.00 26.65 191 ALA A CA 1
ATOM 1499 C C . ALA A 1 191 ? -75.622 2.166 -9.457 1.00 24.10 191 ALA A C 1
ATOM 1500 O O . ALA A 1 191 ? -76.270 2.629 -10.374 1.00 24.26 191 ALA A O 1
ATOM 1502 N N . GLY A 1 192 ? -74.856 2.909 -8.665 1.00 24.92 192 GLY A N 1
ATOM 1503 C CA . GLY A 1 192 ? -74.764 4.347 -8.823 1.00 23.25 192 GLY A CA 1
ATOM 1504 C C . GLY A 1 192 ? -74.006 4.790 -10.059 1.00 22.89 192 GLY A C 1
ATOM 1505 O O . GLY A 1 192 ? -74.418 5.734 -10.742 1.00 23.95 192 GLY A O 1
ATOM 1506 N N . LEU A 1 193 ? -72.910 4.110 -10.372 1.00 20.26 193 LEU A N 1
ATOM 1507 C CA . LEU A 1 193 ? -72.159 4.466 -11.576 1.00 25.72 193 LEU A CA 1
ATOM 1508 C C . LEU A 1 193 ? -72.937 4.053 -12.821 1.00 28.40 193 LEU A C 1
ATOM 1509 O O . LEU A 1 193 ? -72.909 4.767 -13.825 1.00 29.20 193 LEU A O 1
ATOM 1514 N N . THR A 1 194 ? -73.652 2.926 -12.750 1.00 27.33 194 THR A N 1
ATOM 1515 C CA . THR A 1 194 ? -74.542 2.519 -13.845 1.00 25.50 194 THR A CA 1
ATOM 1516 C C . THR A 1 194 ? -75.634 3.560 -14.100 1.00 27.40 194 THR A C 1
ATOM 1517 O O . THR A 1 194 ? -75.975 3.838 -15.258 1.00 29.99 194 THR A O 1
ATOM 1521 N N . PHE A 1 195 ? -76.154 4.175 -13.042 1.00 22.97 195 PHE A N 1
ATOM 1522 C CA . PHE A 1 195 ? -77.161 5.222 -13.241 1.00 26.31 195 PHE A CA 1
ATOM 1523 C C . PHE A 1 195 ? -76.578 6.428 -13.970 1.00 27.49 195 PHE A C 1
ATOM 1524 O O . PHE A 1 195 ? -77.173 6.947 -14.914 1.00 30.19 195 PHE A O 1
ATOM 1532 N N . LEU A 1 196 ? -75.407 6.867 -13.524 1.00 27.42 196 LEU A N 1
ATOM 1533 C CA . LEU A 1 196 ? -74.672 7.934 -14.187 1.00 25.66 196 LEU A CA 1
ATOM 1534 C C . LEU A 1 196 ? -74.426 7.647 -15.682 1.00 25.35 196 LEU A C 1
ATOM 1535 O O . LEU A 1 196 ? -74.688 8.487 -16.529 1.00 24.11 196 LEU A O 1
ATOM 1540 N N . VAL A 1 197 ? -73.931 6.458 -16.002 1.00 25.33 197 VAL A N 1
ATOM 1541 C CA . VAL A 1 197 ? -73.622 6.118 -17.384 1.00 25.01 197 VAL A CA 1
ATOM 1542 C C . VAL A 1 197 ? -74.897 6.080 -18.236 1.00 31.40 197 VAL A C 1
ATOM 1543 O O . VAL A 1 197 ? -74.890 6.500 -19.404 1.00 33.29 197 VAL A O 1
ATOM 1547 N N . ASP A 1 198 ? -75.999 5.628 -17.644 1.00 30.16 198 ASP A N 1
ATOM 1548 C CA . ASP A 1 198 ? -77.283 5.639 -18.338 1.00 32.13 198 ASP A CA 1
ATOM 1549 C C . ASP A 1 198 ? -77.747 7.064 -18.615 1.00 30.53 198 ASP A C 1
ATOM 1550 O O . ASP A 1 198 ? -78.312 7.342 -19.678 1.00 29.44 198 ASP A O 1
ATOM 1555 N N . LEU A 1 199 ? -77.507 7.970 -17.675 1.00 28.29 199 LEU A N 1
ATOM 1556 C CA . LEU A 1 199 ? -77.770 9.390 -17.936 1.00 31.51 199 LEU A CA 1
ATOM 1557 C C . LEU A 1 199 ? -76.994 9.856 -19.165 1.00 30.81 199 LEU A C 1
ATOM 1558 O O . LEU A 1 199 ? -77.526 10.605 -19.98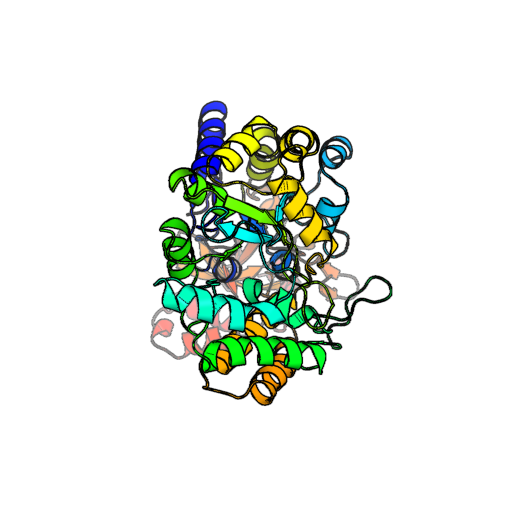3 1.00 33.61 199 LEU A O 1
ATOM 1563 N N . ILE A 1 200 ? -75.753 9.400 -19.307 1.00 26.06 200 ILE A N 1
ATOM 1564 C CA . ILE A 1 200 ? -74.967 9.766 -20.478 1.00 31.31 200 ILE A CA 1
ATOM 1565 C C . ILE A 1 200 ? -75.548 9.138 -21.747 1.00 32.18 200 ILE A C 1
ATOM 1566 O O . ILE A 1 200 ? -75.815 9.823 -22.733 1.00 31.94 200 ILE A O 1
ATOM 1571 N N . LYS A 1 201 ? -75.731 7.823 -21.701 1.00 31.91 201 LYS A N 1
ATOM 1572 C CA . LYS A 1 201 ? -76.186 7.054 -22.851 1.00 33.99 201 LYS A CA 1
ATOM 1573 C C . LYS A 1 201 ? -77.489 7.604 -23.428 1.00 32.38 201 LYS A C 1
ATOM 1574 O O . LYS A 1 201 ? -77.659 7.636 -24.645 1.00 30.58 201 LYS A O 1
ATOM 1580 N N . ASN A 1 202 ? -78.393 8.042 -22.551 1.00 30.55 202 ASN A N 1
ATOM 1581 C CA . ASN A 1 202 ? -79.696 8.545 -22.970 1.00 29.60 202 ASN A CA 1
ATOM 1582 C C . ASN A 1 202 ? -79.670 10.044 -23.238 1.00 33.04 202 ASN A C 1
ATOM 1583 O O . ASN A 1 202 ? -80.721 10.699 -23.285 1.00 31.83 202 ASN A O 1
ATOM 1588 N N . LYS A 1 203 ? -78.460 10.579 -23.375 1.00 33.02 203 LYS A N 1
ATOM 1589 C CA . LYS A 1 203 ? -78.249 11.968 -23.773 1.00 36.92 203 LYS A CA 1
ATOM 1590 C C . LYS A 1 203 ? -78.775 13.028 -22.797 1.00 34.77 203 LYS A C 1
ATOM 1591 O O . LYS A 1 203 ? -79.097 14.143 -23.224 1.00 37.62 203 LYS A O 1
ATOM 1597 N N . HIS A 1 204 ? -78.857 12.710 -21.504 1.00 32.80 204 HIS A N 1
ATOM 1598 C CA . HIS A 1 204 ? -79.260 13.716 -20.505 1.00 34.38 204 HIS A CA 1
ATOM 1599 C C . HIS A 1 204 ? -78.078 14.513 -19.939 1.00 34.58 204 HIS A C 1
ATOM 1600 O O . HIS A 1 204 ? -78.256 15.582 -19.347 1.00 36.27 204 HIS A O 1
ATOM 1607 N N . MET A 1 205 ? -76.881 13.969 -20.123 1.00 35.56 205 MET A N 1
ATOM 1608 C CA . MET A 1 205 ? -75.624 14.632 -19.799 1.00 37.29 205 MET A CA 1
ATOM 1609 C C . MET A 1 205 ? -74.607 14.178 -20.845 1.00 33.60 205 MET A C 1
ATOM 1610 O O . MET A 1 205 ? -74.829 13.180 -21.525 1.00 35.81 205 MET A O 1
ATOM 1615 N N . ASN A 1 206 ? -73.491 14.887 -20.959 1.00 36.52 206 ASN A N 1
ATOM 1616 C CA . ASN A 1 206 ? -72.413 14.492 -21.867 1.00 34.68 206 ASN A CA 1
ATOM 1617 C C . ASN A 1 206 ? -71.155 14.091 -21.095 1.00 32.25 206 ASN A C 1
ATOM 1618 O O . ASN A 1 206 ? -70.771 14.755 -20.131 1.00 32.75 206 ASN A O 1
ATOM 1623 N N . ALA A 1 207 ? -70.517 13.009 -21.521 1.00 28.81 207 ALA A N 1
ATOM 1624 C CA . ALA A 1 207 ? -69.363 12.449 -20.812 1.00 31.75 207 ALA A CA 1
ATOM 1625 C C . ALA A 1 207 ? -68.178 13.410 -20.635 1.00 35.18 207 ALA A C 1
ATOM 1626 O O . ALA A 1 207 ? -67.374 13.232 -19.725 1.00 30.16 207 ALA A O 1
ATOM 1628 N N . ASP A 1 208 ? -68.047 14.420 -21.485 1.00 30.23 208 ASP A N 1
ATOM 1629 C CA . ASP A 1 208 ? -66.875 15.276 -21.358 1.00 34.36 208 ASP A CA 1
ATOM 1630 C C . ASP A 1 208 ? -67.199 16.622 -20.710 1.00 30.05 208 ASP A C 1
ATOM 1631 O O . ASP A 1 208 ? -66.369 17.519 -20.719 1.00 31.83 208 ASP A O 1
ATOM 1636 N N . THR A 1 209 ? -68.391 16.763 -20.134 1.00 28.95 209 THR A N 1
ATOM 1637 C CA . THR A 1 209 ? -68.694 17.956 -19.349 1.00 26.73 209 THR A CA 1
ATOM 1638 C C . THR A 1 209 ? -67.698 18.085 -18.191 1.00 29.37 209 THR A C 1
ATOM 1639 O O . THR A 1 209 ? -67.476 17.126 -17.452 1.00 28.38 209 THR A O 1
ATOM 1643 N N . ASP A 1 210 ? -67.077 19.257 -18.058 1.00 25.13 210 ASP A N 1
ATOM 1644 C CA . ASP A 1 210 ? -66.060 19.468 -17.034 1.00 26.42 210 ASP A CA 1
ATOM 1645 C C . ASP A 1 210 ? -66.459 20.642 -16.125 1.00 26.07 210 ASP A C 1
ATOM 1646 O O . ASP A 1 210 ? -67.582 21.144 -16.231 1.00 25.44 210 ASP A O 1
ATOM 1651 N N . TYR A 1 211 ? -65.563 21.088 -15.244 1.00 24.79 211 TYR A N 1
ATOM 1652 C CA . TYR A 1 211 ? -65.927 22.162 -14.313 1.00 23.91 211 TYR A CA 1
ATOM 1653 C C . TYR A 1 211 ? -66.387 23.446 -15.007 1.00 23.29 211 TYR A C 1
ATOM 1654 O O . TYR A 1 211 ? -67.453 23.962 -14.685 1.00 25.97 211 TYR A O 1
ATOM 1663 N N . SER A 1 212 ? -65.611 23.985 -15.941 1.00 24.42 212 SER A N 1
ATOM 1664 C CA . SER A 1 212 ? -66.003 25.286 -16.486 1.00 23.70 212 SER A CA 1
ATOM 1665 C C . SER A 1 212 ? -67.178 25.191 -17.452 1.00 22.02 212 SER A C 1
ATOM 1666 O O . SER A 1 212 ? -67.965 26.135 -17.539 1.00 22.49 212 SER A O 1
ATOM 1669 N N . ILE A 1 213 ? -67.321 24.071 -18.168 1.00 23.43 213 ILE A N 1
ATOM 1670 C CA . ILE A 1 213 ? -68.513 23.887 -19.014 1.00 22.90 213 ILE A CA 1
ATOM 1671 C C . ILE A 1 213 ? -69.767 23.936 -18.130 1.00 26.15 213 ILE A C 1
ATOM 1672 O O . ILE A 1 213 ? -70.717 24.678 -18.409 1.00 26.76 213 ILE A O 1
ATOM 1677 N N . ALA A 1 214 ? -69.756 23.155 -17.047 1.00 23.74 214 ALA A N 1
ATOM 1678 C CA . ALA A 1 214 ? -70.893 23.104 -16.132 1.00 24.67 214 ALA A CA 1
ATOM 1679 C C . ALA A 1 214 ? -71.166 24.466 -15.511 1.00 24.52 214 ALA A C 1
ATOM 1680 O O . ALA A 1 214 ? -72.312 24.875 -15.367 1.00 25.69 214 ALA A O 1
ATOM 1682 N N . GLU A 1 215 ? -70.101 25.174 -15.160 1.00 25.14 215 GLU A N 1
ATOM 1683 C CA . GLU A 1 215 ? -70.248 26.467 -14.518 1.00 27.59 215 GLU A CA 1
ATOM 1684 C C . GLU A 1 215 ? -70.864 27.511 -15.444 1.00 26.81 215 GLU A C 1
ATOM 1685 O O . GLU A 1 215 ? -71.836 28.171 -15.067 1.00 25.72 215 GLU A O 1
ATOM 1691 N N . ALA A 1 216 ? -70.291 27.660 -16.641 1.00 24.78 216 ALA A N 1
ATOM 1692 C CA . ALA A 1 216 ? -70.823 28.585 -17.641 1.00 31.55 216 ALA A CA 1
ATOM 1693 C C . ALA A 1 216 ? -72.294 28.285 -17.924 1.00 28.26 216 ALA A C 1
ATOM 1694 O O . ALA A 1 216 ? -73.138 29.178 -17.876 1.00 26.43 216 ALA A O 1
ATOM 1696 N N . ALA A 1 217 ? -72.584 27.015 -18.193 1.00 25.94 217 ALA A N 1
ATOM 1697 C CA . ALA A 1 217 ? -73.945 26.580 -18.495 1.00 30.53 217 ALA A CA 1
ATOM 1698 C C . ALA A 1 217 ? -74.954 27.003 -17.431 1.00 31.22 217 ALA A C 1
ATOM 1699 O O . ALA A 1 217 ? -76.013 27.537 -17.759 1.00 30.98 217 ALA A O 1
ATOM 1701 N N . PHE A 1 218 ? -74.639 26.779 -16.157 1.00 27.31 218 PHE A N 1
ATOM 1702 C CA . PHE A 1 218 ? -75.611 27.124 -15.125 1.00 29.05 218 PHE A CA 1
ATOM 1703 C C . PHE A 1 218 ? -75.696 28.627 -14.949 1.00 26.00 218 PHE A C 1
ATOM 1704 O O . PHE A 1 218 ? -76.756 29.173 -14.624 1.00 26.21 218 PHE A O 1
ATOM 1712 N N . ASN A 1 219 ? -74.569 29.295 -15.130 1.00 26.33 219 ASN A N 1
ATOM 1713 C CA . ASN A 1 219 ? -74.506 30.708 -14.810 1.00 27.16 219 ASN A CA 1
ATOM 1714 C C . ASN A 1 219 ? -75.160 31.518 -15.919 1.00 31.37 219 ASN A C 1
ATOM 1715 O O . ASN A 1 219 ? -75.537 32.666 -15.708 1.00 34.40 219 ASN A O 1
ATOM 1720 N N . LYS A 1 220 ? -75.334 30.887 -17.082 1.00 31.79 220 LYS A N 1
ATOM 1721 C CA . LYS A 1 220 ? -76.020 31.501 -18.228 1.00 37.26 220 LYS A CA 1
ATOM 1722 C C . LYS A 1 220 ? -77.480 31.051 -18.375 1.00 38.22 220 LYS A C 1
ATOM 1723 O O . LYS A 1 220 ? -78.155 31.428 -19.332 1.00 37.19 220 LYS A O 1
ATOM 1729 N N . GLY A 1 221 ? -77.961 30.232 -17.442 1.00 39.28 221 GLY A N 1
ATOM 1730 C CA . GLY A 1 221 ? -79.349 29.792 -17.460 1.00 34.90 221 GLY A CA 1
ATOM 1731 C C . GLY A 1 221 ? -79.679 28.677 -18.442 1.00 35.37 221 GLY A C 1
ATOM 1732 O O . GLY A 1 221 ? -80.852 28.454 -18.747 1.00 38.23 221 GLY A O 1
ATOM 1733 N N . GLU A 1 222 ? -78.655 27.978 -18.932 1.00 35.41 222 GLU A N 1
ATOM 1734 C CA . GLU A 1 222 ? -78.842 26.886 -19.893 1.00 36.99 222 GLU A CA 1
ATOM 1735 C C . GLU A 1 222 ? -79.196 25.550 -19.238 1.00 41.27 222 GLU A C 1
ATOM 1736 O O . GLU A 1 222 ? -79.672 24.631 -19.922 1.00 38.57 222 GLU A O 1
ATOM 1742 N N . THR A 1 223 ? -78.946 25.438 -17.929 1.00 36.84 223 THR A N 1
ATOM 1743 C CA . THR A 1 223 ? -79.287 24.233 -17.167 1.00 34.20 223 THR A CA 1
ATOM 1744 C C . THR A 1 223 ? -80.029 24.546 -15.881 1.00 34.31 223 THR A C 1
ATOM 1745 O O . THR A 1 223 ? -79.694 25.493 -15.178 1.00 30.00 223 THR A O 1
ATOM 1749 N N . ALA A 1 224 ? -81.024 23.729 -15.559 1.00 30.84 224 ALA A N 1
ATOM 1750 C CA . ALA A 1 224 ? -81.786 23.927 -14.333 1.00 30.16 224 ALA A CA 1
ATOM 1751 C C . ALA A 1 224 ? -80.974 23.690 -13.044 1.00 28.32 224 ALA A C 1
ATOM 1752 O O . ALA A 1 224 ? -81.277 24.267 -12.002 1.00 27.84 224 ALA A O 1
ATOM 1754 N N . MET A 1 225 ? -79.952 22.839 -13.108 1.00 28.75 225 MET A N 1
ATOM 1755 C CA . MET A 1 225 ? -79.244 22.418 -11.901 1.00 24.65 225 MET A CA 1
ATOM 1756 C C . MET A 1 225 ? -77.760 22.196 -12.111 1.00 22.49 225 MET A C 1
ATOM 1757 O O . MET A 1 225 ? -77.352 21.715 -13.155 1.00 24.89 225 MET A O 1
ATOM 1762 N N . THR A 1 226 ? -76.957 22.496 -11.095 1.00 22.09 226 THR A N 1
ATOM 1763 C CA . THR A 1 226 ? -75.590 21.983 -11.066 1.00 23.62 226 THR A CA 1
ATOM 1764 C C . THR A 1 226 ? -75.275 21.369 -9.690 1.00 23.21 226 THR A C 1
ATOM 1765 O O . THR A 1 226 ? -76.054 21.500 -8.745 1.00 23.72 226 THR A O 1
ATOM 1769 N N . ILE A 1 227 ? -74.144 20.681 -9.596 1.00 22.18 227 ILE A N 1
ATOM 1770 C CA . ILE A 1 227 ? -73.653 20.165 -8.325 1.00 21.27 227 ILE A CA 1
ATOM 1771 C C . ILE A 1 227 ? -72.306 20.821 -8.068 1.00 22.57 227 ILE A C 1
ATOM 1772 O O . ILE A 1 227 ? -71.376 20.677 -8.860 1.00 21.14 227 ILE A O 1
ATOM 1777 N N . ASN A 1 228 ? -72.199 21.554 -6.970 1.00 22.06 228 ASN A N 1
ATOM 1778 C CA . ASN A 1 228 ? -70.971 22.246 -6.684 1.00 19.12 228 ASN A CA 1
ATOM 1779 C C . ASN A 1 228 ? -70.875 22.669 -5.240 1.00 22.23 228 ASN A C 1
ATOM 1780 O O . ASN A 1 228 ? -71.822 22.493 -4.473 1.00 20.33 228 ASN A O 1
ATOM 1785 N N . GLY A 1 229 ? -69.719 23.237 -4.888 1.00 21.63 229 GLY A N 1
ATOM 1786 C CA . GLY A 1 229 ? -69.437 23.659 -3.527 1.00 20.20 229 GLY A CA 1
ATOM 1787 C C . GLY A 1 229 ? -69.616 25.154 -3.344 1.00 22.85 229 GLY A C 1
ATOM 1788 O O . GLY A 1 229 ? -69.967 25.873 -4.285 1.00 21.82 229 GLY A O 1
ATOM 1789 N N . PRO A 1 230 ? -69.367 25.635 -2.124 1.00 23.07 230 PRO A N 1
ATOM 1790 C CA . PRO A 1 230 ? -69.566 27.035 -1.729 1.00 20.95 230 PRO A CA 1
ATOM 1791 C C . PRO A 1 230 ? -68.675 27.986 -2.524 1.00 24.74 230 PRO A C 1
ATOM 1792 O O . PRO A 1 230 ? -69.108 29.104 -2.809 1.00 22.93 230 PRO A O 1
ATOM 1796 N N . TRP A 1 231 ? -67.465 27.545 -2.891 1.00 22.94 231 TRP A N 1
ATOM 1797 C CA . TRP A 1 231 ? -66.538 28.367 -3.674 1.00 20.42 231 TRP A CA 1
ATOM 1798 C C . TRP A 1 231 ? -67.165 28.905 -4.951 1.00 24.07 231 TRP A C 1
ATOM 1799 O O . TRP A 1 231 ? -66.720 29.927 -5.472 1.00 25.51 231 TRP A O 1
ATOM 1810 N N . ALA A 1 232 ? -68.209 28.235 -5.439 1.00 24.76 232 ALA A N 1
ATOM 1811 C CA . ALA A 1 232 ? -68.855 28.615 -6.700 1.00 24.20 232 ALA A CA 1
ATOM 1812 C C . ALA A 1 232 ? -69.977 29.647 -6.579 1.00 24.61 232 ALA A C 1
ATOM 1813 O O . ALA A 1 232 ? -70.471 30.109 -7.592 1.00 29.57 232 ALA A O 1
ATOM 1815 N N . TRP A 1 233 ? -70.403 29.987 -5.367 1.00 24.56 233 TRP A N 1
ATOM 1816 C CA . TRP A 1 233 ? -71.551 30.886 -5.200 1.00 28.67 233 TRP A CA 1
ATOM 1817 C C . TRP A 1 233 ? -71.262 32.318 -5.652 1.00 30.14 233 TRP A C 1
ATOM 1818 O O . TRP A 1 233 ? -72.169 33.022 -6.088 1.00 30.86 233 TRP A O 1
ATOM 1829 N N . SER A 1 234 ? -70.006 32.740 -5.523 1.00 27.21 234 SER A N 1
ATOM 1830 C CA . SER A 1 234 ? -69.547 34.047 -6.005 1.00 32.83 234 SER A CA 1
ATOM 1831 C C . SER A 1 234 ? -69.923 34.334 -7.461 1.00 30.59 234 SER A C 1
ATOM 1832 O O . SER A 1 234 ? -70.521 35.352 -7.786 1.00 31.11 234 SER A O 1
ATOM 1835 N N . ASN A 1 235 ? -69.527 33.434 -8.348 1.00 30.85 235 ASN A N 1
ATOM 1836 C CA . ASN A 1 235 ? -69.779 33.652 -9.757 1.00 36.43 235 ASN A CA 1
ATOM 1837 C C . ASN A 1 235 ? -71.268 33.563 -10.084 1.00 33.73 235 ASN A C 1
ATOM 1838 O O . ASN A 1 235 ? -71.726 34.202 -11.033 1.00 33.87 235 ASN A O 1
ATOM 1843 N N . ILE A 1 236 ? -72.035 32.810 -9.296 1.00 30.31 236 ILE A N 1
ATOM 1844 C CA . ILE A 1 236 ? -73.479 32.748 -9.552 1.00 30.09 236 ILE A CA 1
ATOM 1845 C C . ILE A 1 236 ? -74.149 34.042 -9.101 1.00 29.87 236 ILE A C 1
ATOM 1846 O O . ILE A 1 236 ? -75.105 34.485 -9.726 1.00 31.92 236 ILE A O 1
ATOM 1851 N N . ASP A 1 237 ? -73.642 34.652 -8.026 1.00 32.34 237 ASP A N 1
ATOM 1852 C CA . ASP A 1 237 ? -74.143 35.967 -7.585 1.00 36.51 237 ASP A CA 1
ATOM 1853 C C . ASP A 1 237 ? -74.004 37.001 -8.698 1.00 34.98 237 ASP A C 1
ATOM 1854 O O . ASP A 1 237 ? -74.957 37.687 -9.038 1.00 35.11 237 ASP A O 1
ATOM 1859 N N . THR A 1 238 ? -72.796 37.104 -9.241 1.00 36.94 238 THR A N 1
ATOM 1860 C CA . THR A 1 238 ? -72.519 37.940 -10.401 1.00 38.29 238 THR A CA 1
ATOM 1861 C C . THR A 1 238 ? -73.541 37.706 -11.528 1.00 43.60 238 THR A C 1
ATOM 1862 O O . THR A 1 238 ? -74.074 38.665 -12.096 1.00 44.77 238 THR A O 1
ATOM 1866 N N . SER A 1 239 ? -73.815 36.431 -11.824 1.00 35.84 239 SER A N 1
ATOM 1867 C CA . SER A 1 239 ? -74.754 36.025 -12.874 1.00 35.87 239 SER A CA 1
ATOM 1868 C C . SER A 1 239 ? -76.172 36.564 -12.738 1.00 33.77 239 SER A C 1
ATOM 1869 O O . SER A 1 239 ? -76.884 36.702 -13.735 1.00 38.89 239 SER A O 1
ATOM 1872 N N . LYS A 1 240 ? -76.583 36.813 -11.501 1.00 35.01 240 LYS A N 1
ATOM 1873 C CA . LYS A 1 240 ? -77.972 37.130 -11.174 1.00 44.56 240 LYS A CA 1
ATOM 1874 C C . LYS A 1 240 ? -78.962 36.056 -11.607 1.00 44.78 240 LYS A C 1
ATOM 1875 O O . LYS A 1 240 ? -80.145 36.339 -11.787 1.00 42.79 240 LYS A O 1
ATOM 1881 N N . VAL A 1 241 ? -78.491 34.827 -11.781 1.00 39.25 241 VAL A N 1
ATOM 1882 C CA . VAL A 1 241 ? -79.417 33.720 -11.811 1.00 32.39 241 VAL A CA 1
ATOM 1883 C C . VAL A 1 241 ? -80.049 33.686 -10.428 1.00 34.69 241 VAL A C 1
ATOM 1884 O O . VAL A 1 241 ? -79.378 33.944 -9.431 1.00 37.94 241 VAL A O 1
ATOM 1888 N N . ASN A 1 242 ? -81.351 33.449 -10.365 1.00 31.53 242 ASN A N 1
ATOM 1889 C CA . ASN A 1 242 ? -82.031 33.343 -9.083 1.00 35.60 242 ASN A CA 1
ATOM 1890 C C . ASN A 1 242 ? -81.892 31.905 -8.599 1.00 34.74 242 ASN A C 1
ATOM 1891 O O . ASN A 1 242 ? -82.561 31.009 -9.112 1.00 33.49 242 ASN A O 1
ATOM 1896 N N . TYR A 1 243 ? -81.002 31.678 -7.637 1.00 33.63 243 TYR A N 1
ATOM 1897 C CA . TYR A 1 243 ? -80.606 30.310 -7.319 1.00 33.58 243 TYR A CA 1
ATOM 1898 C C . TYR A 1 243 ? -80.798 29.925 -5.878 1.00 28.03 243 TYR A C 1
ATOM 1899 O O . TYR A 1 243 ? -80.730 30.749 -4.981 1.00 29.30 243 TYR A O 1
ATOM 1908 N N . GLY A 1 244 ? -81.027 28.638 -5.673 1.00 28.19 244 GLY A N 1
ATOM 1909 C CA . GLY A 1 244 ? -81.054 28.072 -4.344 1.00 25.46 244 GLY A CA 1
ATOM 1910 C C . GLY A 1 244 ? -80.012 26.981 -4.184 1.00 26.31 244 GLY A C 1
ATOM 1911 O O . GLY A 1 244 ? -79.482 26.424 -5.151 1.00 25.46 244 GLY A O 1
ATOM 1912 N N . VAL A 1 245 ? -79.717 26.678 -2.936 1.00 25.37 245 VAL A N 1
ATOM 1913 C CA . VAL A 1 245 ? -78.771 25.645 -2.606 1.00 25.25 245 VAL A CA 1
ATOM 1914 C C . VAL A 1 245 ? -79.486 24.667 -1.695 1.00 27.66 245 VAL A C 1
ATOM 1915 O O . VAL A 1 245 ? -80.106 25.055 -0.708 1.00 26.87 245 VAL A O 1
ATOM 1919 N N . THR A 1 246 ? -79.423 23.390 -2.026 1.00 26.29 246 THR A N 1
ATOM 1920 C CA . THR A 1 246 ? -80.284 22.459 -1.336 1.00 26.79 246 THR A CA 1
ATOM 1921 C C . THR A 1 246 ? -79.646 21.088 -1.255 1.00 25.40 246 THR A C 1
ATOM 1922 O O . THR A 1 246 ? -78.529 20.873 -1.723 1.00 26.13 246 THR A O 1
ATOM 1926 N N . VAL A 1 247 ? -80.375 20.161 -0.659 1.00 26.51 247 VAL A N 1
ATOM 1927 C CA . VAL A 1 247 ? -79.888 18.817 -0.458 1.00 27.17 247 VAL A CA 1
ATOM 1928 C C . VAL A 1 247 ? -79.834 18.073 -1.791 1.00 25.98 247 VAL A C 1
ATOM 1929 O O . VAL A 1 247 ? -80.736 18.210 -2.624 1.00 25.49 247 VAL A O 1
ATOM 1933 N N . LEU A 1 248 ? -78.752 17.323 -1.994 1.00 23.99 248 LEU A N 1
ATOM 1934 C CA . LEU A 1 248 ? -78.601 16.441 -3.150 1.00 26.84 248 LEU A CA 1
ATOM 1935 C C . LEU A 1 248 ? -79.773 15.454 -3.253 1.00 27.93 248 LEU A C 1
ATOM 1936 O O . LEU A 1 248 ? -80.392 15.112 -2.254 1.00 28.20 248 LEU A O 1
ATOM 1941 N N . PRO A 1 249 ? -80.095 15.012 -4.474 1.00 27.62 249 PRO A N 1
ATOM 1942 C CA . PRO A 1 249 ? -81.181 14.042 -4.641 1.00 27.21 249 PRO A CA 1
ATOM 1943 C C . PRO A 1 249 ? -80.812 12.665 -4.075 1.00 28.79 249 PRO A C 1
ATOM 1944 O O . PRO A 1 249 ? -79.617 12.325 -4.004 1.00 25.96 249 PRO A O 1
ATOM 1948 N N . THR A 1 250 ? -81.826 11.894 -3.686 1.00 25.88 250 THR A N 1
ATOM 1949 C CA . THR A 1 250 ? -81.631 10.519 -3.245 1.00 25.61 250 THR A CA 1
ATOM 1950 C C . THR A 1 250 ? -81.469 9.566 -4.420 1.00 23.41 250 THR A C 1
ATOM 1951 O O . THR A 1 250 ? -81.906 9.855 -5.535 1.00 23.44 250 THR A O 1
ATOM 1955 N N . PHE A 1 251 ? -80.857 8.419 -4.152 1.00 21.51 251 PHE A N 1
ATOM 1956 C CA . PHE A 1 251 ? -80.704 7.365 -5.152 1.00 26.01 251 PHE A CA 1
ATOM 1957 C C . PHE A 1 251 ? -81.119 6.045 -4.537 1.00 25.44 251 PHE A C 1
ATOM 1958 O O . PHE A 1 251 ? -80.566 5.638 -3.514 1.00 24.59 251 PHE A O 1
ATOM 1966 N N . LYS A 1 252 ? -82.091 5.392 -5.171 1.00 25.24 252 LYS A N 1
ATOM 1967 C CA . LYS A 1 252 ? -82.738 4.204 -4.619 1.00 25.37 252 LYS A CA 1
ATOM 1968 C C . LYS A 1 252 ? -83.214 4.481 -3.193 1.00 26.88 252 LYS A C 1
ATOM 1969 O O . LYS A 1 252 ? -83.079 3.640 -2.298 1.00 26.96 252 LYS A O 1
ATOM 1975 N N . GLY A 1 253 ? -83.730 5.688 -2.990 1.00 23.58 253 GLY A N 1
ATOM 1976 C CA . GLY A 1 253 ? -84.301 6.079 -1.718 1.00 21.77 253 GLY A CA 1
ATOM 1977 C C . GLY A 1 253 ? -83.295 6.492 -0.667 1.00 26.02 253 GLY A C 1
ATOM 1978 O O . GLY A 1 253 ? -83.685 6.944 0.399 1.00 27.57 253 GLY A O 1
ATOM 1979 N N . GLN A 1 254 ? -82.004 6.340 -0.952 1.00 24.84 254 GLN A N 1
ATOM 1980 C CA . GLN A 1 254 ? -80.962 6.683 0.018 1.00 19.89 254 GLN A CA 1
ATOM 1981 C C . GLN A 1 254 ? -80.321 8.031 -0.316 1.00 26.60 254 GLN A C 1
ATOM 1982 O O . GLN A 1 254 ? -80.194 8.379 -1.490 1.00 32.26 254 GLN A O 1
ATOM 1988 N N . PRO A 1 255 ? -79.918 8.802 0.702 1.00 25.96 255 PRO A N 1
ATOM 1989 C CA . PRO A 1 255 ? -79.283 10.089 0.386 1.00 24.56 255 PRO A CA 1
ATOM 1990 C C . PRO A 1 255 ? -77.997 9.954 -0.451 1.00 25.92 255 PRO A C 1
ATOM 1991 O O . PRO A 1 255 ? -77.256 8.977 -0.330 1.00 24.69 255 PRO A O 1
ATOM 1995 N N . SER A 1 256 ? -77.740 10.924 -1.321 1.00 25.42 256 SER A N 1
ATOM 1996 C CA . SER A 1 256 ? -76.396 11.021 -1.900 1.00 26.84 256 SER A CA 1
ATOM 1997 C C . SER A 1 256 ? -75.441 11.357 -0.757 1.00 27.79 256 SER A C 1
ATOM 1998 O O . SER A 1 256 ? -75.801 12.123 0.144 1.00 24.73 256 SER A O 1
ATOM 2001 N N . LYS A 1 257 ? -74.242 10.773 -0.786 1.00 28.25 257 LYS A N 1
ATOM 2002 C CA . LYS A 1 257 ? -73.299 10.868 0.334 1.00 28.65 257 LYS A CA 1
ATOM 2003 C C . LYS A 1 257 ? -71.983 11.517 -0.079 1.00 30.23 257 LYS A C 1
ATOM 2004 O O . LYS A 1 257 ? -71.020 10.807 -0.375 1.00 26.88 257 LYS A O 1
ATOM 2010 N N . PRO A 1 258 ? -71.936 12.855 -0.095 1.00 24.92 258 PRO A N 1
ATOM 2011 C CA . PRO A 1 258 ? -70.731 13.605 -0.471 1.00 28.16 258 PRO A CA 1
ATOM 2012 C C . PRO A 1 258 ? -69.545 13.347 0.446 1.00 31.49 258 PRO A C 1
ATOM 2013 O O . PRO A 1 258 ? -69.716 13.275 1.657 1.00 30.85 258 PRO A O 1
ATOM 2017 N N . PHE A 1 259 ? -68.350 13.221 -0.120 1.00 29.32 259 PHE A N 1
ATOM 2018 C CA . PHE A 1 259 ? -67.172 13.191 0.723 1.00 28.82 259 PHE A CA 1
ATOM 2019 C C . PHE A 1 259 ? -66.915 14.616 1.205 1.00 27.16 259 PHE A C 1
ATOM 2020 O O . PHE A 1 259 ? -66.760 15.528 0.402 1.00 31.70 259 PHE A O 1
ATOM 2028 N N . VAL A 1 260 ? -66.899 14.804 2.520 1.00 26.98 260 VAL A N 1
ATOM 2029 C CA . VAL A 1 260 ? -66.760 16.129 3.114 1.00 26.39 260 VAL A CA 1
ATOM 2030 C C . VAL A 1 260 ? -65.283 16.467 3.324 1.00 25.32 260 VAL A C 1
ATOM 2031 O O . VAL A 1 260 ? -64.515 15.651 3.848 1.00 27.27 260 VAL A O 1
ATOM 2035 N N . GLY A 1 261 ? -64.887 17.657 2.884 1.00 23.13 261 GLY A N 1
ATOM 2036 C CA . GLY A 1 261 ? -63.506 18.104 3.007 1.00 22.41 261 GLY A CA 1
ATOM 2037 C C . GLY A 1 261 ? -63.309 19.255 3.970 1.00 21.81 261 GLY A C 1
ATOM 2038 O O . GLY A 1 261 ? -64.184 20.106 4.136 1.00 24.52 261 GLY A O 1
ATOM 2039 N N . VAL A 1 262 ? -62.154 19.266 4.621 1.00 19.89 262 VAL A N 1
ATOM 2040 C CA . VAL A 1 262 ? -61.744 20.374 5.467 1.00 17.73 262 VAL A CA 1
ATOM 2041 C C . VAL A 1 262 ? -60.533 21.035 4.794 1.00 20.74 262 VAL A C 1
ATOM 2042 O O . VAL A 1 262 ? -59.430 20.469 4.759 1.00 20.29 262 VAL A O 1
ATOM 2046 N N . LEU A 1 263 ? -60.758 22.192 4.175 1.00 20.52 263 LEU A N 1
ATOM 2047 C CA . LEU A 1 263 ? -59.657 22.975 3.624 1.00 20.97 263 LEU A CA 1
ATOM 2048 C C . LEU A 1 263 ? -58.712 23.278 4.773 1.00 21.20 263 LEU A C 1
ATOM 2049 O O . LEU A 1 263 ? -59.142 23.777 5.812 1.00 22.24 263 LEU A O 1
ATOM 2054 N N . SER A 1 264 ? -57.442 22.944 4.597 1.00 17.70 264 SER A N 1
ATOM 2055 C CA . SER A 1 264 ? -56.478 23.063 5.675 1.00 19.31 264 SER A CA 1
ATOM 2056 C C . SER A 1 264 ? -55.146 23.596 5.145 1.00 20.39 264 SER A C 1
ATOM 2057 O O . SER A 1 264 ? -54.802 23.395 3.983 1.00 20.16 264 SER A O 1
ATOM 2060 N N . ALA A 1 265 ? -54.395 24.252 6.013 1.00 18.00 265 ALA A N 1
ATOM 2061 C CA . ALA A 1 265 ? -53.098 24.803 5.646 1.00 19.81 265 ALA A CA 1
ATOM 2062 C C . ALA A 1 265 ? -51.986 24.054 6.379 1.00 20.19 265 ALA A C 1
ATOM 2063 O O . ALA A 1 265 ? -51.878 24.111 7.617 1.00 22.69 265 ALA A O 1
ATOM 2065 N N . GLY A 1 266 ? -51.191 23.315 5.617 1.00 20.23 266 GLY A N 1
ATOM 2066 C CA . GLY A 1 266 ? -50.046 22.624 6.168 1.00 22.19 266 GLY A CA 1
ATOM 2067 C C . GLY A 1 266 ? -48.770 23.418 5.944 1.00 21.71 266 GLY A C 1
ATOM 2068 O O . GLY A 1 266 ? -48.663 24.163 4.973 1.00 21.28 266 GLY A O 1
ATOM 2069 N N . ILE A 1 267 ? -47.798 23.249 6.835 1.00 23.85 267 ILE A N 1
ATOM 2070 C CA . ILE A 1 267 ? -46.505 23.917 6.691 1.00 22.60 267 ILE A CA 1
ATOM 2071 C C . ILE A 1 267 ? -45.400 22.948 6.244 1.00 22.35 267 ILE A C 1
ATOM 2072 O O . ILE A 1 267 ? -45.138 21.929 6.882 1.00 25.00 267 ILE A O 1
ATOM 2077 N N . ASN A 1 268 ? -44.767 23.284 5.130 1.00 23.73 268 ASN A N 1
ATOM 2078 C CA . ASN A 1 268 ? -43.683 22.497 4.551 1.00 25.67 268 ASN A CA 1
ATOM 2079 C C . ASN A 1 268 ? -42.572 22.197 5.566 1.00 24.02 268 ASN A C 1
ATOM 2080 O O . ASN A 1 268 ? -41.925 23.101 6.082 1.00 24.70 268 ASN A O 1
ATOM 2085 N N . ALA A 1 269 ? -42.352 20.919 5.839 1.00 24.18 269 ALA A N 1
ATOM 2086 C CA . ALA A 1 269 ? -41.352 20.514 6.826 1.00 26.59 269 ALA A CA 1
ATOM 2087 C C . ALA A 1 269 ? -39.938 20.977 6.444 1.00 25.43 269 ALA A C 1
ATOM 2088 O O . ALA A 1 269 ? -39.064 21.118 7.299 1.00 27.38 269 ALA A O 1
ATOM 2090 N N . ALA A 1 270 ? -39.725 21.222 5.160 1.00 23.11 270 ALA A N 1
ATOM 2091 C CA . ALA A 1 270 ? -38.416 21.625 4.656 1.00 25.57 270 ALA A CA 1
ATOM 2092 C C . ALA A 1 270 ? -38.202 23.139 4.733 1.00 28.68 270 ALA A C 1
ATOM 2093 O O . ALA A 1 270 ? -37.117 23.625 4.441 1.00 31.40 270 ALA A O 1
ATOM 2095 N N . SER A 1 271 ? -39.242 23.871 5.119 1.00 28.40 271 SER A N 1
ATOM 2096 C CA . SER A 1 271 ? -39.213 25.332 5.124 1.00 29.23 271 SER A CA 1
ATOM 2097 C C . SER A 1 271 ? -38.412 25.919 6.289 1.00 27.69 271 SER A C 1
ATOM 2098 O O . SER A 1 271 ? -38.539 25.473 7.429 1.00 27.44 271 SER A O 1
ATOM 2101 N N . PRO A 1 272 ? -37.598 26.948 6.005 1.00 30.24 272 PRO A N 1
ATOM 2102 C CA . PRO A 1 272 ? -36.919 27.708 7.063 1.00 30.23 272 PRO A CA 1
ATOM 2103 C C . PRO A 1 272 ? -37.790 28.825 7.643 1.00 32.01 272 PRO A C 1
ATOM 2104 O O . PRO A 1 272 ? -37.282 29.663 8.381 1.00 38.34 272 PRO A O 1
ATOM 2108 N N . ASN A 1 273 ? -39.083 28.826 7.323 1.00 32.28 273 ASN A N 1
ATOM 2109 C CA . ASN A 1 273 ? -39.966 29.921 7.705 1.00 30.71 273 ASN A CA 1
ATOM 2110 C C . ASN A 1 273 ? -41.123 29.478 8.583 1.00 30.97 273 ASN A C 1
ATOM 2111 O O . ASN A 1 273 ? -42.175 30.127 8.599 1.00 30.11 273 ASN A O 1
ATOM 2116 N N . LYS A 1 274 ? -40.936 28.386 9.320 1.00 28.40 274 LYS A N 1
ATOM 2117 C CA . LYS A 1 274 ? -42.056 27.781 10.037 1.00 32.99 274 LYS A CA 1
ATOM 2118 C C . LYS A 1 274 ? -42.688 28.737 11.030 1.00 33.88 274 LYS A C 1
ATOM 2119 O O . LYS A 1 274 ? -43.915 28.766 11.152 1.00 28.27 274 LYS A O 1
ATOM 2125 N N . GLU A 1 275 ? -41.858 29.509 11.736 1.00 32.92 275 GLU A N 1
ATOM 2126 C CA . GLU A 1 275 ? -42.357 30.453 12.737 1.00 35.69 275 GLU A CA 1
ATOM 2127 C C . GLU A 1 275 ? -43.161 31.587 12.100 1.00 33.41 275 GLU A C 1
ATOM 2128 O O . GLU A 1 275 ? -44.171 32.018 12.655 1.00 29.42 275 GLU A O 1
ATOM 2134 N N . LEU A 1 276 ? -42.682 32.083 10.957 1.00 30.62 276 LEU A N 1
ATOM 2135 C CA . LEU A 1 276 ? -43.414 33.080 10.162 1.00 31.69 276 LEU A CA 1
ATOM 2136 C C . LEU A 1 276 ? -44.755 32.540 9.656 1.00 28.54 276 LEU A C 1
ATOM 2137 O O . LEU A 1 276 ? -45.784 33.234 9.717 1.00 24.64 276 LEU A O 1
ATOM 2142 N N . ALA A 1 277 ? -44.722 31.307 9.149 1.00 23.58 277 ALA A N 1
ATOM 2143 C CA . ALA A 1 277 ? -45.921 30.626 8.665 1.00 24.97 277 ALA A CA 1
ATOM 2144 C C . ALA A 1 277 ? -46.953 30.496 9.779 1.00 28.87 277 ALA A C 1
ATOM 2145 O O . ALA A 1 277 ? -48.141 30.775 9.569 1.00 26.33 277 ALA A O 1
ATOM 2147 N N . LYS A 1 278 ? -46.504 30.096 10.968 1.00 28.66 278 LYS A N 1
ATOM 2148 C CA . LYS A 1 278 ? -47.392 30.028 12.133 1.00 28.30 278 LYS A CA 1
ATOM 2149 C C . LYS A 1 278 ? -47.961 31.410 12.535 1.00 28.20 278 LYS A C 1
ATOM 2150 O O . LYS A 1 278 ? -49.140 31.527 12.882 1.00 29.06 278 LYS A O 1
ATOM 2156 N N . GLU A 1 279 ? -47.133 32.450 12.482 1.00 26.67 279 GLU A N 1
ATOM 2157 C CA . GLU A 1 279 ? -47.601 33.808 12.774 1.00 30.64 279 GLU A CA 1
ATOM 2158 C C . GLU A 1 279 ? -48.680 34.205 11.754 1.00 28.65 279 GLU A C 1
ATOM 2159 O O . GLU A 1 279 ? -49.726 34.727 12.119 1.00 29.95 279 GLU A O 1
ATOM 2165 N N . PHE A 1 280 ? -48.429 33.937 10.477 1.00 27.45 280 PHE A N 1
ATOM 2166 C CA . PHE A 1 280 ? -49.374 34.314 9.436 1.00 26.32 280 PHE A CA 1
ATOM 2167 C C . PHE A 1 280 ? -50.696 33.563 9.603 1.00 26.48 280 PHE A C 1
ATOM 2168 O O . PHE A 1 280 ? -51.769 34.171 9.557 1.00 25.79 280 PHE A O 1
ATOM 2176 N N . LEU A 1 281 ? -50.625 32.247 9.786 1.00 23.53 281 LEU A N 1
ATOM 2177 C CA . LEU A 1 281 ? -51.834 31.435 9.876 1.00 23.60 281 LEU A CA 1
ATOM 2178 C C . LEU A 1 281 ? -52.646 31.747 11.134 1.00 24.54 281 LEU A C 1
ATOM 2179 O O . LEU A 1 281 ? -53.848 31.962 11.053 1.00 25.76 281 LEU A O 1
ATOM 2184 N N . GLU A 1 282 ? -51.995 31.796 12.290 1.00 27.71 282 GLU A N 1
ATOM 2185 C CA . GLU A 1 282 ? -52.723 31.966 13.550 1.00 27.65 282 GLU A CA 1
ATOM 2186 C C . GLU A 1 282 ? -53.183 33.398 13.803 1.00 29.87 282 GLU A C 1
ATOM 2187 O O . GLU A 1 282 ? -54.286 33.603 14.306 1.00 33.93 282 GLU A O 1
ATOM 2193 N N . ASN A 1 283 ? -52.344 34.380 13.467 1.00 26.82 283 ASN A N 1
ATOM 2194 C CA . ASN A 1 283 ? -52.617 35.768 13.850 1.00 32.77 283 ASN A CA 1
ATOM 2195 C C . ASN A 1 283 ? -53.236 36.614 12.740 1.00 33.08 283 ASN A C 1
ATOM 2196 O O . ASN A 1 283 ? -53.826 37.658 13.015 1.00 33.23 283 ASN A O 1
ATOM 2201 N N . TYR A 1 284 ? -53.109 36.174 11.492 1.00 28.78 284 TYR A N 1
ATOM 2202 C CA . TYR A 1 284 ? -53.664 36.944 10.390 1.00 26.72 284 TYR A CA 1
ATOM 2203 C C . TYR A 1 284 ? -54.772 36.230 9.629 1.00 26.91 284 TYR A C 1
ATOM 2204 O O . TYR A 1 284 ? -55.831 36.804 9.417 1.00 30.31 284 TYR A O 1
ATOM 2213 N N . LEU A 1 285 ? -54.546 34.991 9.205 1.00 28.09 285 LEU A N 1
ATOM 2214 C CA . LEU A 1 285 ? -55.588 34.290 8.461 1.00 25.77 285 LEU A CA 1
ATOM 2215 C C . LEU A 1 285 ? -56.735 33.834 9.371 1.00 25.27 285 LEU A C 1
ATOM 2216 O O . LEU A 1 285 ? -57.901 34.132 9.100 1.00 23.77 285 LEU A O 1
ATOM 2221 N N . LEU A 1 286 ? -56.405 33.123 10.449 1.00 23.94 286 LEU A N 1
ATOM 2222 C CA . LEU A 1 286 ? -57.424 32.509 11.296 1.00 24.37 286 LEU A CA 1
ATOM 2223 C C . LEU A 1 286 ? -58.000 33.503 12.300 1.00 31.20 286 LEU A C 1
ATOM 2224 O O . LEU A 1 286 ? -57.956 33.291 13.526 1.00 27.83 286 LEU A O 1
ATOM 2229 N N . THR A 1 287 ? -58.515 34.603 11.749 1.00 28.18 287 THR A N 1
ATOM 2230 C CA . THR A 1 287 ? -59.204 35.649 12.488 1.00 25.51 287 THR A CA 1
ATOM 2231 C C . THR A 1 287 ? -60.471 35.989 11.717 1.00 30.92 287 THR A C 1
ATOM 2232 O O . THR A 1 287 ? -60.647 35.532 10.583 1.00 29.04 287 THR A O 1
ATOM 2236 N N . ASP A 1 288 ? -61.344 36.798 12.307 1.00 30.70 288 ASP A N 1
ATOM 2237 C CA . ASP A 1 288 ? -62.583 37.149 11.631 1.00 31.21 288 ASP A CA 1
ATOM 2238 C C . ASP A 1 288 ? -62.297 37.894 10.328 1.00 30.10 288 ASP A C 1
ATOM 2239 O O . ASP A 1 288 ? -62.917 37.631 9.308 1.00 32.53 288 ASP A O 1
ATOM 2244 N N . GLU A 1 289 ? -61.334 38.801 10.358 1.00 27.67 289 GLU A N 1
ATOM 2245 C CA . GLU A 1 289 ? -61.094 39.658 9.208 1.00 32.20 289 GLU A CA 1
ATOM 2246 C C . GLU A 1 289 ? -60.259 38.953 8.130 1.00 32.90 289 GLU A C 1
ATOM 2247 O O . GLU A 1 289 ? -60.420 39.225 6.937 1.00 30.84 289 GLU A O 1
ATOM 2253 N N . GLY A 1 290 ? -59.378 38.046 8.546 1.00 32.59 290 GLY A N 1
ATOM 2254 C CA . GLY A 1 290 ? -58.598 37.261 7.605 1.00 27.70 290 GLY A CA 1
ATOM 2255 C C . GLY A 1 290 ? -59.542 36.379 6.816 1.00 26.75 290 GLY A C 1
ATOM 2256 O O . GLY A 1 290 ? -59.545 36.387 5.586 1.00 27.01 290 GLY A O 1
ATOM 2257 N N . LEU A 1 291 ? -60.370 35.638 7.538 1.00 26.58 291 LEU A N 1
ATOM 2258 C CA . LEU A 1 291 ? -61.307 34.714 6.916 1.00 28.15 291 LEU A CA 1
ATOM 2259 C C . LEU A 1 291 ? -62.346 35.456 6.095 1.00 27.68 291 LEU A C 1
ATOM 2260 O O . LEU A 1 291 ? -62.811 34.956 5.084 1.00 25.45 291 LEU A O 1
ATOM 2265 N N . GLU A 1 292 ? -62.714 36.655 6.521 1.00 26.73 292 GLU A N 1
ATOM 2266 C CA . GLU A 1 292 ? -63.702 37.398 5.759 1.00 33.07 292 GLU A CA 1
ATOM 2267 C C . GLU A 1 292 ? -63.150 37.820 4.397 1.00 28.16 292 GLU A C 1
ATOM 2268 O O . GLU A 1 292 ? -63.848 37.759 3.391 1.00 28.85 292 GLU A O 1
ATOM 2274 N N . ALA A 1 293 ? -61.896 38.248 4.376 1.00 26.28 293 ALA A N 1
ATOM 2275 C CA . ALA A 1 293 ? -61.272 38.677 3.138 1.00 26.88 293 ALA A CA 1
ATOM 2276 C C . ALA A 1 293 ? -61.217 37.528 2.143 1.00 26.43 293 ALA A C 1
ATOM 2277 O O . ALA A 1 293 ? -61.426 37.724 0.950 1.00 30.42 293 ALA A O 1
ATOM 2279 N N . VAL A 1 294 ? -60.939 36.325 2.626 1.00 24.56 294 VAL A N 1
ATOM 2280 C CA . VAL A 1 294 ? -60.910 35.171 1.737 1.00 25.03 294 VAL A CA 1
ATOM 2281 C C . VAL A 1 294 ? -62.340 34.840 1.302 1.00 23.78 294 VAL A C 1
ATOM 2282 O O . VAL A 1 294 ? -62.603 34.572 0.130 1.00 26.52 294 VAL A O 1
ATOM 2286 N N . ASN A 1 295 ? -63.264 34.873 2.248 1.00 22.45 295 ASN A N 1
ATOM 2287 C CA . ASN A 1 295 ? -64.643 34.458 1.979 1.00 24.29 295 ASN A CA 1
ATOM 2288 C C . ASN A 1 295 ? -65.362 35.397 1.011 1.00 27.30 295 ASN A C 1
ATOM 2289 O O . ASN A 1 295 ? -66.200 34.964 0.223 1.00 29.62 295 ASN A O 1
ATOM 2294 N N . LYS A 1 296 ? -65.022 36.680 1.046 1.00 28.33 296 LYS A N 1
ATOM 2295 C CA . LYS A 1 296 ? -65.689 37.627 0.174 1.00 33.38 296 LYS A CA 1
ATOM 2296 C C . LYS A 1 296 ? -65.180 37.511 -1.257 1.00 35.05 296 LYS A C 1
ATOM 2297 O O . LYS A 1 296 ? -65.867 37.918 -2.191 1.00 32.76 296 LYS A O 1
ATOM 2303 N N . ASP A 1 297 ? -63.990 36.942 -1.432 1.00 33.03 297 ASP A N 1
ATOM 2304 C CA . ASP A 1 297 ? -63.506 36.600 -2.767 1.00 26.64 297 ASP A CA 1
ATOM 2305 C C . ASP A 1 297 ? -64.266 35.340 -3.230 1.00 31.27 297 ASP A C 1
ATOM 2306 O O . ASP A 1 297 ? -65.101 35.405 -4.137 1.00 29.87 297 ASP A O 1
ATOM 2311 N N . LYS A 1 298 ? -64.006 34.205 -2.585 1.00 29.28 298 LYS A N 1
ATOM 2312 C CA . LYS A 1 298 ? -64.783 32.985 -2.837 1.00 27.50 298 LYS A CA 1
ATOM 2313 C C . LYS A 1 298 ? -65.203 32.358 -1.512 1.00 25.70 298 LYS A C 1
ATOM 2314 O O . LYS A 1 298 ? -64.357 32.124 -0.640 1.00 24.44 298 LYS A O 1
ATOM 2320 N N . PRO A 1 299 ? -66.503 32.062 -1.365 1.00 28.45 299 PRO A N 1
ATOM 2321 C CA . PRO A 1 299 ? -66.995 31.519 -0.097 1.00 25.50 299 PRO A CA 1
ATOM 2322 C C . PRO A 1 299 ? -66.266 30.232 0.317 1.00 27.94 299 PRO A C 1
ATOM 2323 O O . PRO A 1 299 ? -66.052 29.305 -0.480 1.00 28.72 299 PRO A O 1
ATOM 2327 N N . LEU A 1 300 ? -65.877 30.205 1.583 1.00 25.52 300 LEU A N 1
ATOM 2328 C CA . LEU A 1 300 ? -65.106 29.119 2.160 1.00 26.59 300 LEU A CA 1
ATOM 2329 C C . LEU A 1 300 ? -65.969 27.917 2.511 1.00 26.33 300 LEU A C 1
ATOM 2330 O O . LEU A 1 300 ? -65.495 26.776 2.572 1.00 26.64 300 LEU A O 1
ATOM 2335 N N . GLY A 1 301 ? -67.251 28.174 2.725 1.00 28.66 301 GLY A N 1
ATOM 2336 C CA . GLY A 1 301 ? -68.117 27.178 3.324 1.00 24.07 301 GLY A CA 1
ATOM 2337 C C . GLY A 1 301 ? -68.279 27.538 4.792 1.00 26.97 301 GLY A C 1
ATOM 2338 O O . GLY A 1 301 ? -68.273 28.711 5.145 1.00 25.54 301 GLY A O 1
ATOM 2339 N N . ALA A 1 302 ? -68.415 26.525 5.636 1.00 28.56 302 ALA A N 1
ATOM 2340 C CA . ALA A 1 302 ? -68.513 26.706 7.081 1.00 24.70 302 ALA A CA 1
ATOM 2341 C C . ALA A 1 302 ? -67.127 26.721 7.675 1.00 26.47 302 ALA A C 1
ATOM 2342 O O . ALA A 1 302 ? -66.447 25.691 7.709 1.00 29.13 302 ALA A O 1
ATOM 2344 N N . VAL A 1 303 ? -66.688 27.880 8.141 1.00 25.53 303 VAL A N 1
ATOM 2345 C CA . VAL A 1 303 ? -65.322 27.997 8.613 1.00 25.26 303 VAL A CA 1
ATOM 2346 C C . VAL A 1 303 ? -65.087 27.244 9.931 1.00 24.94 303 VAL A C 1
ATOM 2347 O O . VAL A 1 303 ? -66.009 27.030 10.715 1.00 22.45 303 VAL A O 1
ATOM 2351 N N . ALA A 1 304 ? -63.839 26.848 10.162 1.00 22.92 304 ALA A N 1
ATOM 2352 C CA . ALA A 1 304 ? -63.463 26.157 11.389 1.00 21.68 304 ALA A CA 1
ATOM 2353 C C . ALA A 1 304 ? -63.426 27.120 12.563 1.00 24.27 304 ALA A C 1
ATOM 2354 O O . ALA A 1 304 ? -63.550 26.689 13.705 1.00 26.80 304 ALA A O 1
ATOM 2356 N N . LEU A 1 305 ? -63.267 28.416 12.282 1.00 20.56 305 LEU A N 1
ATOM 2357 C CA . LEU A 1 305 ? -63.161 29.434 13.325 1.00 25.58 305 LEU A CA 1
ATOM 2358 C C . LEU A 1 305 ? -64.541 29.777 13.905 1.00 27.89 305 LEU A C 1
ATOM 2359 O O . LEU A 1 305 ? -65.379 30.363 13.210 1.00 30.06 305 LEU A O 1
ATOM 2364 N N . LYS A 1 306 ? -64.771 29.423 15.171 1.00 26.23 306 LYS A N 1
ATOM 2365 C CA . LYS A 1 306 ? -66.114 29.497 15.767 1.00 30.47 306 LYS A CA 1
ATOM 2366 C C . LYS A 1 306 ? -66.718 30.895 15.718 1.00 29.15 306 LYS A C 1
ATOM 2367 O O . LYS A 1 306 ? -67.907 31.057 15.454 1.00 29.17 306 LYS A O 1
ATOM 2373 N N . SER A 1 307 ? -65.896 31.905 15.980 1.00 30.53 307 SER A N 1
ATOM 2374 C CA . SER A 1 307 ? -66.399 33.272 16.026 1.00 30.95 307 SER A CA 1
ATOM 2375 C C . SER A 1 307 ? -66.889 33.756 14.665 1.00 32.06 307 SER A C 1
ATOM 2376 O O . SER A 1 307 ? -67.938 34.388 14.580 1.00 38.57 307 SER A O 1
ATOM 2379 N N . TYR A 1 308 ? -66.155 33.465 13.599 1.00 28.70 308 TYR A N 1
ATOM 2380 C CA . TYR A 1 308 ? -66.613 33.895 12.285 1.00 31.24 308 TYR A CA 1
ATOM 2381 C C . TYR A 1 308 ? -67.745 33.002 11.794 1.00 31.74 308 TYR A C 1
ATOM 2382 O O . TYR A 1 308 ? -68.612 33.441 11.046 1.00 34.24 308 TYR A O 1
ATOM 2391 N N . GLU A 1 309 ? -67.777 31.758 12.251 1.00 32.74 309 GLU A N 1
ATOM 2392 C CA . GLU A 1 309 ? -68.823 30.855 11.787 1.00 31.91 309 GLU A CA 1
ATOM 2393 C C . GLU A 1 309 ? -70.207 31.162 12.351 1.00 39.23 309 GLU A C 1
ATOM 2394 O O . GLU A 1 309 ? -71.212 30.852 11.714 1.00 35.95 309 GLU A O 1
ATOM 2400 N N . GLU A 1 310 ? -70.283 31.760 13.534 1.00 35.76 310 GLU A N 1
ATOM 2401 C CA . GLU A 1 310 ? -71.604 32.026 14.091 1.00 45.27 310 GLU A CA 1
ATOM 2402 C C . GLU A 1 310 ? -72.325 33.081 13.239 1.00 44.85 310 GLU A C 1
ATOM 2403 O O . GLU A 1 310 ? -73.546 33.051 13.118 1.00 50.26 310 GLU A O 1
ATOM 2409 N N . GLU A 1 311 ? -71.566 33.980 12.617 1.00 41.60 311 GLU A N 1
ATOM 2410 C CA . GLU A 1 311 ? -72.112 34.867 11.595 1.00 46.58 311 GLU A CA 1
ATOM 2411 C C . GLU A 1 311 ? -72.559 34.118 10.322 1.00 45.75 311 GLU A C 1
ATOM 2412 O O . GLU A 1 311 ? -73.707 34.233 9.892 1.00 49.34 311 GLU A O 1
ATOM 2418 N N . LEU A 1 312 ? -71.661 33.333 9.739 1.00 41.19 312 LEU A N 1
ATOM 2419 C CA . LEU A 1 312 ? -71.940 32.642 8.480 1.00 41.94 312 LEU A CA 1
ATOM 2420 C C . LEU A 1 312 ? -73.047 31.591 8.576 1.00 43.59 312 LEU A C 1
ATOM 2421 O O . LEU A 1 312 ? -73.625 31.195 7.569 1.00 39.79 312 LEU A O 1
ATOM 2426 N N . ALA A 1 313 ? -73.331 31.130 9.786 1.00 43.88 313 ALA A N 1
ATOM 2427 C CA . ALA A 1 313 ? -74.231 29.996 9.969 1.00 40.44 313 ALA A CA 1
ATOM 2428 C C . ALA A 1 313 ? -75.700 30.359 9.766 1.00 45.03 313 ALA A C 1
ATOM 2429 O O . ALA A 1 313 ? -76.545 29.465 9.677 1.00 49.92 313 ALA A O 1
ATOM 2431 N N . LYS A 1 314 ? -75.993 31.659 9.707 1.00 40.59 314 LYS A N 1
ATOM 2432 C CA . LYS A 1 314 ? -77.341 32.159 9.451 1.00 44.63 314 LYS A CA 1
ATOM 2433 C C . LYS A 1 314 ? -77.731 31.993 7.980 1.00 50.48 314 LYS A C 1
ATOM 2434 O O . LYS A 1 314 ? -78.919 31.956 7.631 1.00 49.99 314 LYS A O 1
ATOM 2440 N N . ASP A 1 315 ? -76.721 31.913 7.120 1.00 39.13 315 ASP A N 1
ATOM 2441 C CA . ASP A 1 315 ? -76.931 31.770 5.687 1.00 41.18 315 ASP A CA 1
ATOM 2442 C C . ASP A 1 315 ? -77.539 30.409 5.347 1.00 40.95 315 ASP A C 1
ATOM 2443 O O . ASP A 1 315 ? -76.943 29.377 5.646 1.00 46.69 315 ASP A O 1
ATOM 2448 N N . PRO A 1 316 ? -78.722 30.400 4.709 1.00 40.82 316 PRO A N 1
ATOM 2449 C CA . PRO A 1 316 ? -79.357 29.117 4.389 1.00 41.49 316 PRO A CA 1
ATOM 2450 C C . PRO A 1 316 ? -78.522 28.262 3.424 1.00 37.59 316 PRO A C 1
ATOM 2451 O O . PRO A 1 316 ? -78.671 27.034 3.407 1.00 39.10 316 PRO A O 1
ATOM 2455 N N . ARG A 1 317 ? -77.666 28.903 2.634 1.00 35.90 317 ARG A N 1
ATOM 2456 C CA . ARG A 1 317 ? -76.756 28.182 1.751 1.00 36.24 317 ARG A CA 1
ATOM 2457 C C . ARG A 1 317 ? -75.739 27.382 2.572 1.00 36.61 317 ARG A C 1
ATOM 2458 O O . ARG A 1 317 ? -75.324 26.282 2.177 1.00 36.66 317 ARG A O 1
ATOM 2466 N N . ILE A 1 318 ? -75.340 27.934 3.712 1.00 37.85 318 ILE A N 1
ATOM 2467 C CA . ILE A 1 318 ? -74.443 27.239 4.629 1.00 35.28 318 ILE A CA 1
ATOM 2468 C C . ILE A 1 318 ? -75.171 26.068 5.273 1.00 36.76 318 ILE A C 1
ATOM 2469 O O . ILE A 1 318 ? -74.631 24.958 5.377 1.00 39.52 318 ILE A O 1
ATOM 2474 N N . ALA A 1 319 ? -76.402 26.319 5.709 1.00 35.81 319 ALA A N 1
ATOM 2475 C CA . ALA A 1 319 ? -77.216 25.295 6.377 1.00 38.90 319 ALA A CA 1
ATOM 2476 C C . ALA A 1 319 ? -77.450 24.099 5.463 1.00 38.72 319 ALA A C 1
ATOM 2477 O O . ALA A 1 319 ? -77.516 22.957 5.923 1.00 40.99 319 ALA A O 1
ATOM 2479 N N . ALA A 1 320 ? -77.588 24.378 4.170 1.00 33.95 320 ALA A N 1
ATOM 2480 C CA . ALA A 1 320 ? -77.791 23.333 3.175 1.00 37.74 320 ALA A CA 1
ATOM 2481 C C . ALA A 1 320 ? -76.506 22.548 2.990 1.00 35.93 320 ALA A C 1
ATOM 2482 O O . ALA A 1 320 ? -76.537 21.321 2.889 1.00 35.23 320 ALA A O 1
ATOM 2484 N N . THR A 1 321 ? -75.380 23.266 2.947 1.00 33.23 321 THR A N 1
ATOM 2485 C CA . THR A 1 321 ? -74.068 22.634 2.879 1.00 32.49 321 THR A CA 1
ATOM 2486 C C . THR A 1 321 ? -73.908 21.651 4.024 1.00 33.69 321 THR A C 1
ATOM 2487 O O . THR A 1 321 ? -73.581 20.481 3.815 1.00 31.84 321 THR A O 1
ATOM 2491 N N . MET A 1 322 ? -74.161 22.148 5.231 1.00 32.94 322 MET A N 1
ATOM 2492 C CA . MET A 1 322 ? -74.058 21.364 6.461 1.00 35.80 322 MET A CA 1
ATOM 2493 C C . MET A 1 322 ? -74.989 20.148 6.483 1.00 36.09 322 MET A C 1
ATOM 2494 O O . MET A 1 322 ? -74.605 19.091 6.963 1.00 34.56 322 MET A O 1
ATOM 2499 N N . GLU A 1 323 ? -76.204 20.298 5.961 1.00 34.93 323 GLU A N 1
ATOM 2500 C CA . GLU A 1 323 ? -77.130 19.174 5.856 1.00 39.46 323 GLU A CA 1
ATOM 2501 C C . GLU A 1 323 ? -76.573 18.086 4.926 1.00 36.93 323 GLU A C 1
ATOM 2502 O O . GLU A 1 323 ? -76.544 16.906 5.288 1.00 34.66 323 GLU A O 1
ATOM 2508 N N . ASN A 1 324 ? -76.124 18.484 3.736 1.00 31.48 324 ASN A N 1
ATOM 2509 C CA . ASN A 1 324 ? -75.432 17.550 2.841 1.00 31.78 324 ASN A CA 1
ATOM 2510 C C . ASN A 1 324 ? -74.192 16.920 3.480 1.00 32.66 324 ASN A C 1
ATOM 2511 O O . ASN A 1 324 ? -73.937 15.728 3.292 1.00 33.72 324 ASN A O 1
ATOM 2516 N N . ALA A 1 325 ? -73.441 17.719 4.239 1.00 28.42 325 ALA A N 1
ATOM 2517 C CA . ALA A 1 325 ? -72.254 17.245 4.940 1.00 30.26 325 ALA A CA 1
ATOM 2518 C C . ALA A 1 325 ? -72.610 16.139 5.934 1.00 30.45 325 ALA A C 1
ATOM 2519 O O . ALA A 1 325 ? -71.891 15.146 6.054 1.00 32.91 325 ALA A O 1
ATOM 2521 N N . GLN A 1 326 ? -73.734 16.291 6.624 1.00 29.25 326 GLN A N 1
ATOM 2522 C CA . GLN A 1 326 ? -74.116 15.312 7.642 1.00 36.50 326 GLN A CA 1
ATOM 2523 C C . GLN A 1 326 ? -74.610 14.004 7.032 1.00 34.36 326 GLN A C 1
ATOM 2524 O O . GLN A 1 326 ? -74.518 12.954 7.660 1.00 37.64 326 GLN A O 1
ATOM 2530 N N . LYS A 1 327 ? -75.078 14.059 5.790 1.00 34.10 327 LYS A N 1
ATOM 2531 C CA . LYS A 1 327 ? -75.507 12.849 5.096 1.00 35.83 327 LYS A CA 1
ATOM 2532 C C . LYS A 1 327 ? -74.328 12.140 4.435 1.00 35.25 327 LYS A C 1
ATOM 2533 O O . LYS A 1 327 ? -74.426 10.972 4.037 1.00 31.98 327 LYS A O 1
ATOM 2539 N N . GLY A 1 328 ? -73.211 12.858 4.330 1.00 36.31 328 GLY A N 1
ATOM 2540 C CA . GLY A 1 328 ? -72.012 12.321 3.716 1.00 34.98 328 GLY A CA 1
ATOM 2541 C C . GLY A 1 328 ? -71.023 11.852 4.764 1.00 39.75 328 GLY A C 1
ATOM 2542 O O . GLY A 1 328 ? -71.379 11.626 5.921 1.00 35.45 328 GLY A O 1
ATOM 2543 N N . GLU A 1 329 ? -69.774 11.695 4.348 1.00 38.41 329 GLU A N 1
ATOM 2544 C CA . GLU A 1 329 ? -68.711 11.276 5.249 1.00 36.01 329 GLU A CA 1
ATOM 2545 C C . GLU A 1 329 ? -67.578 12.280 5.212 1.00 31.40 329 GLU A C 1
ATOM 2546 O O . GLU A 1 329 ? -67.265 12.830 4.158 1.00 30.16 329 GLU A O 1
ATOM 2552 N N . ILE A 1 330 ? -66.976 12.524 6.371 1.00 32.05 330 ILE A N 1
ATOM 2553 C CA . ILE A 1 330 ? -65.730 13.259 6.437 1.00 28.21 330 ILE A CA 1
ATOM 2554 C C . ILE A 1 330 ? -64.722 12.380 5.705 1.00 26.40 330 ILE A C 1
ATOM 2555 O O . ILE A 1 330 ? -64.745 11.159 5.860 1.00 27.86 330 ILE A O 1
ATOM 2560 N N . MET A 1 331 ? -63.883 12.952 4.855 1.00 24.69 331 MET A N 1
ATOM 2561 C CA . MET A 1 331 ? -62.929 12.098 4.136 1.00 24.31 331 MET A CA 1
ATOM 2562 C C . MET A 1 331 ? -61.894 11.558 5.100 1.00 25.47 331 MET A C 1
ATOM 2563 O O . MET A 1 331 ? -61.508 12.234 6.044 1.00 26.05 331 MET A O 1
ATOM 2568 N N . PRO A 1 332 ? -61.445 10.325 4.870 1.00 25.65 332 PRO A N 1
ATOM 2569 C CA . PRO A 1 332 ? -60.289 9.850 5.626 1.00 25.79 332 PRO A CA 1
ATOM 2570 C C . PRO A 1 332 ? -59.080 10.705 5.247 1.00 26.52 332 PRO A C 1
ATOM 2571 O O . PRO A 1 332 ? -59.071 11.307 4.161 1.00 22.31 332 PRO A O 1
ATOM 2575 N N . ASN A 1 333 ? -58.081 10.794 6.119 1.00 27.01 333 ASN A N 1
ATOM 2576 C CA . ASN A 1 333 ? -56.870 11.493 5.722 1.00 24.49 333 ASN A CA 1
ATOM 2577 C C . ASN A 1 333 ? -55.755 10.496 5.454 1.00 26.18 333 ASN A C 1
ATOM 2578 O O . ASN A 1 333 ? -54.618 10.890 5.270 1.00 26.51 333 ASN A O 1
ATOM 2583 N N . ILE A 1 334 ? -56.081 9.208 5.411 1.00 21.87 334 ILE A N 1
ATOM 2584 C CA . ILE A 1 334 ? -55.032 8.193 5.295 1.00 26.00 334 ILE A CA 1
ATOM 2585 C C . ILE A 1 334 ? -54.266 8.311 3.961 1.00 26.18 334 ILE A C 1
ATOM 2586 O O . ILE A 1 334 ? -54.797 8.833 2.969 1.00 24.16 334 ILE A O 1
ATOM 2591 N N . PRO A 1 335 ? -52.993 7.871 3.948 1.00 27.00 335 PRO A N 1
ATOM 2592 C CA . PRO A 1 335 ? -52.138 7.966 2.753 1.00 26.11 335 PRO A CA 1
ATOM 2593 C C . PRO A 1 335 ? -52.687 7.222 1.538 1.00 26.67 335 PRO A C 1
ATOM 2594 O O . PRO A 1 335 ? -52.359 7.581 0.414 1.00 25.74 335 PRO A O 1
ATOM 2598 N N . GLN A 1 336 ? -53.520 6.213 1.758 1.00 24.46 336 GLN A N 1
ATOM 2599 C CA . GLN A 1 336 ? -54.111 5.462 0.654 1.00 24.69 336 GLN A CA 1
ATOM 2600 C C . GLN A 1 336 ? -55.095 6.296 -0.184 1.00 24.37 336 GLN A C 1
ATOM 2601 O O . GLN A 1 336 ? -55.493 5.879 -1.272 1.00 25.83 336 GLN A O 1
ATOM 2607 N N . MET A 1 337 ? -55.479 7.473 0.310 1.00 22.31 337 MET A N 1
ATOM 2608 C CA . MET A 1 337 ? -56.531 8.264 -0.337 1.00 23.82 337 MET A CA 1
ATOM 2609 C C . MET A 1 337 ? -56.221 8.693 -1.778 1.00 21.66 337 MET A C 1
ATOM 2610 O O . MET A 1 337 ? -57.108 8.639 -2.618 1.00 24.13 337 MET A O 1
ATOM 2615 N N . SER A 1 338 ? -54.994 9.106 -2.088 1.00 23.37 338 SER A N 1
ATOM 2616 C CA . SER A 1 338 ? -54.716 9.524 -3.469 1.00 25.66 338 SER A CA 1
ATOM 2617 C C . SER A 1 338 ? -54.797 8.348 -4.448 1.00 25.28 338 SER A C 1
ATOM 2618 O O . SER A 1 338 ? -55.308 8.505 -5.550 1.00 26.14 338 SER A O 1
ATOM 2621 N N . ALA A 1 339 ? -54.298 7.178 -4.057 1.00 23.64 339 ALA A N 1
ATOM 2622 C CA . ALA A 1 339 ? -54.478 5.992 -4.893 1.00 26.72 339 ALA A CA 1
ATOM 2623 C C . ALA A 1 339 ? -55.973 5.707 -5.118 1.00 25.57 339 ALA A C 1
ATOM 2624 O O . ALA A 1 339 ? -56.390 5.362 -6.227 1.00 28.13 339 ALA A O 1
ATOM 2626 N N . PHE A 1 340 ? -56.779 5.858 -4.074 1.00 22.18 340 PHE A N 1
ATOM 2627 C CA . PHE A 1 340 ? -58.221 5.681 -4.221 1.00 23.18 340 PHE A CA 1
ATOM 2628 C C . PHE A 1 340 ? -58.806 6.671 -5.240 1.00 24.22 340 PHE A C 1
ATOM 2629 O O . PHE A 1 340 ? -59.545 6.276 -6.144 1.00 23.28 340 PHE A O 1
ATOM 2637 N N . TRP A 1 341 ? -58.467 7.955 -5.087 1.00 23.83 341 TRP A N 1
ATOM 2638 C CA . TRP A 1 341 ? -59.021 9.000 -5.949 1.00 24.97 341 TRP A CA 1
ATOM 2639 C C . TRP A 1 341 ? -58.639 8.779 -7.404 1.00 23.60 341 TRP A C 1
ATOM 2640 O O . TRP A 1 341 ? -59.492 8.835 -8.278 1.00 25.97 341 TRP A O 1
ATOM 2651 N N . TYR A 1 342 ? -57.366 8.515 -7.662 1.00 21.11 342 TYR A N 1
ATOM 2652 C CA . TYR A 1 342 ? -56.918 8.209 -9.020 1.00 27.64 342 TYR A CA 1
ATOM 2653 C C . TYR A 1 342 ? -57.616 6.963 -9.602 1.00 26.57 342 TYR A C 1
ATOM 2654 O O . TYR A 1 342 ? -58.040 6.958 -10.751 1.00 27.16 342 TYR A O 1
ATOM 2663 N N . ALA A 1 343 ? -57.757 5.916 -8.800 1.00 26.37 343 ALA A N 1
ATOM 2664 C CA . ALA A 1 343 ? -58.434 4.720 -9.270 1.00 22.94 343 ALA A CA 1
ATOM 2665 C C . ALA A 1 343 ? -59.855 5.036 -9.711 1.00 25.45 343 ALA A C 1
ATOM 2666 O O . ALA A 1 343 ? -60.301 4.568 -10.768 1.00 25.28 343 ALA A O 1
ATOM 2668 N N . VAL A 1 344 ? -60.558 5.843 -8.915 1.00 20.40 344 VAL A N 1
ATOM 2669 C CA . VAL A 1 344 ? -61.973 6.102 -9.168 1.00 19.71 344 VAL A CA 1
ATOM 2670 C C . VAL A 1 344 ? -62.131 7.122 -10.284 1.00 21.80 344 VAL A C 1
ATOM 2671 O O . VAL A 1 344 ? -63.073 7.046 -11.081 1.00 22.41 344 VAL A O 1
ATOM 2675 N N . ARG A 1 345 ? -61.193 8.063 -10.358 1.00 24.61 345 ARG A N 1
ATOM 2676 C CA . ARG A 1 345 ? -61.166 9.004 -11.470 1.00 25.12 345 ARG A CA 1
ATOM 2677 C C . ARG A 1 345 ? -61.113 8.252 -12.798 1.00 23.99 345 ARG A C 1
ATOM 2678 O O . ARG A 1 345 ? -61.887 8.541 -13.716 1.00 25.88 345 ARG A O 1
ATOM 2686 N N . THR A 1 346 ? -60.208 7.281 -12.885 1.00 24.02 346 THR A N 1
ATOM 2687 C CA . THR A 1 346 ? -60.030 6.514 -14.117 1.00 29.47 346 THR A CA 1
ATOM 2688 C C . THR A 1 346 ? -61.290 5.707 -14.421 1.00 30.96 346 THR A C 1
ATOM 2689 O O . THR A 1 346 ? -61.785 5.729 -15.552 1.00 31.29 346 THR A O 1
ATOM 2693 N N . ALA A 1 347 ? -61.825 5.043 -13.393 1.00 28.28 347 ALA A N 1
ATOM 2694 C CA . ALA A 1 347 ? -63.046 4.249 -13.530 1.00 26.61 347 ALA A CA 1
ATOM 2695 C C . ALA A 1 347 ? -64.217 5.071 -14.067 1.00 26.76 347 ALA A C 1
ATOM 2696 O O . ALA A 1 347 ? -64.877 4.646 -15.011 1.00 24.04 347 ALA A O 1
ATOM 2698 N N . VAL A 1 348 ? -64.469 6.240 -13.479 1.00 22.77 348 VAL A N 1
ATOM 2699 C CA . VAL A 1 348 ? -65.600 7.062 -13.904 1.00 23.61 348 VAL A CA 1
ATOM 2700 C C . VAL A 1 348 ? -65.438 7.588 -15.328 1.00 26.10 348 VAL A C 1
ATOM 2701 O O . VAL A 1 348 ? -66.400 7.652 -16.096 1.00 28.23 348 VAL A O 1
ATOM 2705 N N . ILE A 1 349 ? -64.225 7.977 -15.690 1.00 27.20 349 ILE A N 1
ATOM 2706 C CA . ILE A 1 349 ? -64.021 8.551 -17.016 1.00 30.09 349 ILE A CA 1
ATOM 2707 C C . ILE A 1 349 ? -64.144 7.450 -18.088 1.00 30.07 349 ILE A C 1
ATOM 2708 O O . ILE A 1 349 ? -64.751 7.660 -19.132 1.00 29.36 349 ILE A O 1
ATOM 2713 N N . ASN A 1 350 ? -63.614 6.264 -17.797 1.00 29.18 350 ASN A N 1
ATOM 2714 C CA . ASN A 1 350 ? -63.713 5.147 -18.726 1.00 34.30 350 ASN A CA 1
ATOM 2715 C C . ASN A 1 350 ? -65.153 4.638 -18.892 1.00 35.13 350 ASN A C 1
ATOM 2716 O O . ASN A 1 350 ? -65.575 4.362 -20.014 1.00 35.73 350 ASN A O 1
ATOM 2721 N N . ALA A 1 351 ? -65.914 4.561 -17.798 1.00 29.31 351 ALA A N 1
ATOM 2722 C CA . ALA A 1 351 ? -67.302 4.118 -17.868 1.00 31.02 351 ALA A CA 1
ATOM 2723 C C . ALA A 1 351 ? -68.188 5.143 -18.591 1.00 30.63 351 ALA A C 1
ATOM 2724 O O . ALA A 1 351 ? -68.897 4.812 -19.546 1.00 33.54 351 ALA A O 1
ATOM 2726 N N . ALA A 1 352 ? -68.137 6.390 -18.147 1.00 28.33 352 ALA A N 1
ATOM 2727 C CA . ALA A 1 352 ? -68.939 7.454 -18.757 1.00 31.08 352 ALA A CA 1
ATOM 2728 C C . ALA A 1 352 ? -68.677 7.632 -20.258 1.00 30.97 352 ALA A C 1
ATOM 2729 O O . ALA A 1 352 ? -69.578 7.989 -21.010 1.00 31.52 352 ALA A O 1
ATOM 2731 N N . SER A 1 353 ? -67.444 7.403 -20.689 1.00 29.87 353 SER A N 1
ATOM 2732 C CA . SER A 1 353 ? -67.095 7.643 -22.082 1.00 36.35 353 SER A CA 1
ATOM 2733 C C . SER A 1 353 ? -67.415 6.442 -22.971 1.00 40.35 353 SER A C 1
ATOM 2734 O O . SER A 1 353 ? -67.409 6.552 -24.193 1.00 39.70 353 SER A O 1
ATOM 2737 N N . GLY A 1 354 ? -67.687 5.296 -22.356 1.00 40.88 354 GLY A N 1
ATOM 2738 C CA . GLY A 1 354 ? -68.051 4.100 -23.100 1.00 40.07 354 GLY A CA 1
ATOM 2739 C C . GLY A 1 354 ? -66.848 3.245 -23.433 1.00 40.92 354 GLY A C 1
ATOM 2740 O O . GLY A 1 354 ? -66.940 2.254 -24.158 1.00 47.48 354 GLY A O 1
ATOM 2741 N N . ARG A 1 355 ? -65.705 3.632 -22.890 1.00 39.32 355 ARG A N 1
ATOM 2742 C CA . ARG A 1 355 ? -64.454 2.975 -23.213 1.00 40.55 355 ARG A CA 1
ATOM 2743 C C . ARG A 1 355 ? -64.272 1.676 -22.444 1.00 37.71 355 ARG A C 1
ATOM 2744 O O . ARG A 1 355 ? -63.410 0.855 -22.763 1.00 38.78 355 ARG A O 1
ATOM 2752 N N . GLN A 1 356 ? -65.102 1.498 -21.428 1.00 34.13 356 GLN A N 1
ATOM 2753 C CA . GLN A 1 356 ? -65.032 0.336 -20.563 1.00 32.26 356 GLN A CA 1
ATOM 2754 C C . GLN A 1 356 ? -66.406 0.177 -19.914 1.00 33.61 356 GLN A C 1
ATOM 2755 O O . GLN A 1 356 ? -67.148 1.160 -19.784 1.00 34.37 356 GLN A O 1
ATOM 2761 N N . THR A 1 357 ? -66.781 -1.042 -19.537 1.00 28.39 357 THR A N 1
ATOM 2762 C CA . THR A 1 357 ? -68.067 -1.199 -18.860 1.00 31.24 357 THR A CA 1
ATOM 2763 C C . THR A 1 357 ? -67.964 -0.709 -17.429 1.00 28.66 357 THR A C 1
ATOM 2764 O O . THR A 1 357 ? -66.869 -0.596 -16.872 1.00 27.12 357 THR A O 1
ATOM 2768 N N . VAL A 1 358 ? -69.108 -0.434 -16.829 1.00 25.75 358 VAL A N 1
ATOM 2769 C CA . VAL A 1 358 ? -69.143 -0.152 -15.404 1.00 28.10 358 VAL A CA 1
ATOM 2770 C C . VAL A 1 358 ? -68.508 -1.273 -14.563 1.00 29.03 358 VAL A C 1
ATOM 2771 O O . VAL A 1 358 ? -67.683 -0.995 -13.684 1.00 28.60 358 VAL A O 1
ATOM 2775 N N . ASP A 1 359 ? -68.858 -2.531 -14.832 1.00 26.68 359 ASP A N 1
ATOM 2776 C CA . ASP A 1 359 ? -68.322 -3.638 -14.027 1.00 29.48 359 ASP A CA 1
ATOM 2777 C C . ASP A 1 359 ? -66.804 -3.765 -14.151 1.00 27.19 359 ASP A C 1
ATOM 2778 O O . ASP A 1 359 ? -66.115 -3.937 -13.156 1.00 29.61 359 ASP A O 1
ATOM 2783 N N . ALA A 1 360 ? -66.273 -3.698 -15.365 1.00 25.60 360 ALA A N 1
ATOM 2784 C CA . ALA A 1 360 ? -64.828 -3.814 -15.543 1.00 29.38 360 ALA A CA 1
ATOM 2785 C C . ALA A 1 360 ? -64.052 -2.565 -15.058 1.00 29.98 360 ALA A C 1
ATOM 2786 O O . ALA A 1 360 ? -62.926 -2.690 -14.581 1.00 31.02 360 ALA A O 1
ATOM 2788 N N . ALA A 1 361 ? -64.641 -1.376 -15.188 1.00 25.76 361 ALA A N 1
ATOM 2789 C CA . ALA A 1 361 ? -63.997 -0.141 -14.713 1.00 27.39 361 ALA A CA 1
ATOM 2790 C C . ALA A 1 361 ? -63.840 -0.154 -13.190 1.00 28.59 361 ALA A C 1
ATOM 2791 O O . ALA A 1 361 ? -62.764 0.138 -12.657 1.00 27.75 361 ALA A O 1
ATOM 2793 N N . LEU A 1 362 ? -64.915 -0.530 -12.503 1.00 25.33 362 LEU A N 1
ATOM 2794 C CA . LEU A 1 362 ? -64.937 -0.548 -11.048 1.00 24.23 362 LEU A CA 1
ATOM 2795 C C . LEU A 1 362 ? -64.133 -1.705 -10.479 1.00 25.68 362 LEU A C 1
ATOM 2796 O O . LEU A 1 362 ? -63.539 -1.571 -9.415 1.00 28.43 362 LEU A O 1
ATOM 2801 N N . ALA A 1 363 ? -64.087 -2.836 -11.183 1.00 25.94 363 ALA A N 1
ATOM 2802 C CA . ALA A 1 363 ? -63.259 -3.959 -10.734 1.00 26.84 363 ALA A CA 1
ATOM 2803 C C . ALA A 1 363 ? -61.760 -3.596 -10.753 1.00 29.05 363 ALA A C 1
ATOM 2804 O O . ALA A 1 363 ? -61.007 -4.008 -9.880 1.00 25.81 363 ALA A O 1
ATOM 2806 N N . ALA A 1 364 ? -61.335 -2.827 -11.751 1.00 28.07 364 ALA A N 1
ATOM 2807 C CA . ALA A 1 364 ? -59.932 -2.415 -11.831 1.00 30.97 364 ALA A CA 1
ATOM 2808 C C . ALA A 1 364 ? -59.638 -1.367 -10.766 1.00 28.89 364 ALA A C 1
ATOM 2809 O O . ALA A 1 364 ? -58.572 -1.379 -10.167 1.00 29.58 364 ALA A O 1
ATOM 2811 N N . ALA A 1 365 ? -60.600 -0.476 -10.529 1.00 26.26 365 ALA A N 1
ATOM 2812 C CA . ALA A 1 365 ? -60.464 0.551 -9.497 1.00 27.22 365 ALA A CA 1
ATOM 2813 C C . ALA A 1 365 ? -60.361 -0.092 -8.120 1.00 29.11 365 ALA A C 1
ATOM 2814 O O . ALA A 1 365 ? -59.608 0.363 -7.264 1.00 28.18 365 ALA A O 1
ATOM 2816 N N . GLN A 1 366 ? -61.133 -1.153 -7.912 1.00 29.99 366 GLN A N 1
ATOM 2817 C CA . GLN A 1 366 ? -61.084 -1.900 -6.668 1.00 29.25 366 GLN A CA 1
ATOM 2818 C C . GLN A 1 366 ? -59.667 -2.419 -6.392 1.00 32.03 366 GLN A C 1
ATOM 2819 O O . GLN A 1 366 ? -59.141 -2.210 -5.306 1.00 32.07 366 GLN A O 1
ATOM 2825 N N . THR A 1 367 ? -59.033 -3.069 -7.369 1.00 31.18 367 THR A N 1
ATOM 2826 C CA . THR A 1 367 ? -57.678 -3.573 -7.144 1.00 28.60 367 THR A CA 1
ATOM 2827 C C . THR A 1 367 ? -56.653 -2.438 -7.036 1.00 31.72 367 THR A C 1
ATOM 2828 O O . THR A 1 367 ? -55.785 -2.472 -6.167 1.00 31.95 367 THR A O 1
ATOM 2832 N N . ASN A 1 368 ? -56.766 -1.429 -7.898 1.00 31.69 368 ASN A N 1
ATOM 2833 C CA . ASN A 1 368 ? -55.892 -0.254 -7.829 1.00 31.58 368 ASN A CA 1
ATOM 2834 C C . ASN A 1 368 ? -55.937 0.509 -6.507 1.00 30.34 368 ASN A C 1
ATOM 2835 O O . ASN A 1 368 ? -54.900 0.944 -6.005 1.00 29.29 368 ASN A O 1
ATOM 2840 N N . ALA A 1 369 ? -57.131 0.678 -5.953 1.00 26.52 369 ALA A N 1
ATOM 2841 C CA . ALA A 1 369 ? -57.301 1.415 -4.706 1.00 28.99 369 ALA A CA 1
ATOM 2842 C C . ALA A 1 369 ? -56.650 0.670 -3.546 1.00 29.69 369 ALA A C 1
ATOM 2843 O O . ALA A 1 369 ? -56.393 1.247 -2.496 1.00 32.27 369 ALA A O 1
ATOM 2845 N N . ALA A 1 370 ? -56.355 -0.606 -3.755 1.00 31.10 370 ALA A N 1
ATOM 2846 C CA . ALA A 1 370 ? -55.744 -1.430 -2.715 1.00 37.45 370 ALA A CA 1
ATOM 2847 C C . ALA A 1 370 ? -54.224 -1.583 -2.849 1.00 36.53 370 ALA A C 1
ATOM 2848 O O . ALA A 1 370 ? -53.603 -2.323 -2.077 1.00 39.22 370 ALA A O 1
ATOM 2850 N N . ALA A 1 371 ? -53.628 -0.911 -3.829 1.00 36.54 371 ALA A N 1
ATOM 2851 C CA . ALA A 1 371 ? -52.176 -0.941 -4.001 1.00 34.74 371 ALA A CA 1
ATOM 2852 C C . ALA A 1 371 ? -51.493 -0.427 -2.741 1.00 39.50 371 ALA A C 1
ATOM 2853 O O . ALA A 1 371 ? -52.014 0.449 -2.058 1.00 42.09 371 ALA A O 1
ATOM 2855 N N . GLU A 1 372 ? -50.339 -0.990 -2.417 1.00 45.47 372 GLU A N 1
ATOM 2856 C CA . GLU A 1 372 ? -49.612 -0.561 -1.238 1.00 45.24 372 GLU A CA 1
ATOM 2857 C C . GLU A 1 372 ? -49.064 0.847 -1.453 1.00 44.14 372 GLU A C 1
ATOM 2858 O O . GLU A 1 372 ? -48.451 1.141 -2.475 1.00 46.50 372 GLU A O 1
ATOM 2864 N N . PHE A 1 373 ? -49.324 1.716 -0.487 1.00 40.30 373 PHE A N 1
ATOM 2865 C CA . PHE A 1 373 ? -48.849 3.084 -0.530 1.00 43.22 373 PHE A CA 1
ATOM 2866 C C . PHE A 1 373 ? -47.320 3.148 -0.470 1.00 47.68 373 PHE A C 1
ATOM 2867 O O . PHE A 1 373 ? -46.696 2.536 0.406 1.00 43.43 373 PHE A O 1
ATOM 2875 N N . MET A 1 374 ? -46.731 3.889 -1.410 1.00 46.52 374 MET A N 1
ATOM 2876 C CA . MET A 1 374 ? -45.285 4.111 -1.443 1.00 45.39 374 MET A CA 1
ATOM 2877 C C . MET A 1 374 ? -44.967 5.533 -0.987 1.00 45.76 374 MET A C 1
ATOM 2878 O O . MET A 1 374 ? -45.180 6.503 -1.733 1.00 40.57 374 MET A O 1
ATOM 2883 N N . SER A 1 375 ? -44.465 5.670 0.236 1.00 45.68 375 SER A N 1
ATOM 2884 C CA . SER A 1 375 ? -44.114 6.996 0.737 1.00 42.91 375 SER A CA 1
ATOM 2885 C C . SER A 1 375 ? -42.848 7.512 0.068 1.00 41.62 375 SER A C 1
ATOM 2886 O O . SER A 1 375 ? -41.977 6.737 -0.325 1.00 41.92 375 SER A O 1
ATOM 2889 N N . GLU A 1 376 ? -42.759 8.828 -0.071 1.00 41.39 376 GLU A N 1
ATOM 2890 C CA . GLU A 1 376 ? -41.509 9.456 -0.466 1.00 43.79 376 GLU A CA 1
ATOM 2891 C C . GLU A 1 376 ? -40.451 9.225 0.615 1.00 38.88 376 GLU A C 1
ATOM 2892 O O . GLU A 1 376 ? -40.759 9.218 1.811 1.00 41.59 376 GLU A O 1
ATOM 2898 N N . ALA A 1 377 ? -39.212 9.007 0.197 1.00 36.86 377 ALA A N 1
ATOM 2899 C CA . ALA A 1 377 ? -38.120 8.839 1.154 1.00 42.09 377 ALA A CA 1
ATOM 2900 C C . ALA A 1 377 ? -37.832 10.144 1.901 1.00 37.69 377 ALA A C 1
ATOM 2901 O O . ALA A 1 377 ? -38.017 11.242 1.381 1.00 37.69 377 ALA A O 1
ATOM 2903 N N . ILE A 1 378 ? -37.386 9.999 3.137 1.00 36.71 378 ILE A N 1
ATOM 2904 C CA . ILE A 1 378 ? -37.055 11.116 3.996 1.00 35.56 378 ILE A CA 1
ATOM 2905 C C . ILE A 1 378 ? -35.568 11.017 4.311 1.00 40.92 378 ILE A C 1
ATOM 2906 O O . ILE A 1 378 ? -35.127 9.979 4.818 1.00 37.06 378 ILE A O 1
ATOM 2911 N N . PHE A 1 379 ? -34.803 12.064 3.989 1.00 35.69 379 PHE A N 1
ATOM 2912 C CA . PHE A 1 379 ? -33.367 12.110 4.300 1.00 34.06 379 PHE A CA 1
ATOM 2913 C C . PHE A 1 379 ? -33.085 11.658 5.716 1.00 29.97 379 PHE A C 1
ATOM 2914 O O . PHE A 1 379 ? -33.589 12.247 6.665 1.00 33.50 379 PHE A O 1
ATOM 2922 N N . GLN A 1 380 ? -32.283 10.613 5.862 1.00 27.82 380 GLN A N 1
ATOM 2923 C CA . GLN A 1 380 ? -31.957 10.113 7.188 1.00 31.38 380 GLN A CA 1
ATOM 2924 C C . GLN A 1 380 ? -30.459 10.224 7.449 1.00 33.30 380 GLN A C 1
ATOM 2925 O O . GLN A 1 380 ? -29.663 10.278 6.515 1.00 29.82 380 GLN A O 1
ATOM 2931 N N . PRO A 1 381 ? -30.067 10.282 8.726 1.00 33.61 381 PRO A N 1
ATOM 2932 C CA . PRO A 1 381 ? -28.632 10.185 8.982 1.00 35.40 381 PRO A CA 1
ATOM 2933 C C . PRO A 1 381 ? -28.084 8.873 8.419 1.00 38.12 381 PRO A C 1
ATOM 2934 O O . PRO A 1 381 ? -28.823 7.882 8.385 1.00 35.80 381 PRO A O 1
ATOM 2938 N N . THR A 1 382 ? -26.827 8.915 7.961 1.00 39.04 382 THR A N 1
ATOM 2939 C CA . THR A 1 382 ? -26.063 7.811 7.338 1.00 35.80 382 THR A CA 1
ATOM 2940 C C . THR A 1 382 ? -26.416 7.684 5.871 1.00 38.50 382 THR A C 1
ATOM 2941 O O . THR A 1 382 ? -25.833 6.865 5.162 1.00 40.31 382 THR A O 1
ATOM 2945 N N . ASP A 1 383 ? -27.353 8.508 5.406 1.00 36.73 383 ASP A N 1
ATOM 2946 C CA . ASP A 1 383 ? -27.706 8.513 3.987 1.00 38.00 383 ASP A CA 1
ATOM 2947 C C . ASP A 1 383 ? -26.562 9.074 3.155 1.00 41.08 383 ASP A C 1
ATOM 2948 O O . ASP A 1 383 ? -25.810 9.945 3.603 1.00 31.39 383 ASP A O 1
ATOM 2953 N N . ILE A 1 384 ? -26.464 8.557 1.932 1.00 44.96 384 ILE A N 1
ATOM 2954 C CA . ILE A 1 384 ? -25.467 8.955 0.954 1.00 40.85 384 ILE A CA 1
ATOM 2955 C C . ILE A 1 384 ? -26.092 9.917 -0.038 1.00 43.60 384 ILE A C 1
ATOM 2956 O O . ILE A 1 384 ? -27.085 9.580 -0.701 1.00 40.18 384 ILE A O 1
ATOM 2961 N N . VAL A 1 385 ? -25.507 11.105 -0.156 1.00 38.25 385 VAL A N 1
ATOM 2962 C CA . VAL A 1 385 ? -26.099 12.138 -0.988 1.00 39.42 385 VAL A CA 1
ATOM 2963 C C . VAL A 1 385 ? -25.102 12.830 -1.917 1.00 41.68 385 VAL A C 1
ATOM 2964 O O . VAL A 1 385 ? -23.891 12.759 -1.735 1.00 34.02 385 VAL A O 1
ATOM 2968 N N . LEU A 1 386 ? -25.662 13.496 -2.918 1.00 43.06 386 LEU A N 1
ATOM 2969 C CA . LEU A 1 386 ? -24.955 14.430 -3.765 1.00 39.63 386 LEU A CA 1
ATOM 2970 C C . LEU A 1 386 ? -25.252 15.811 -3.203 1.0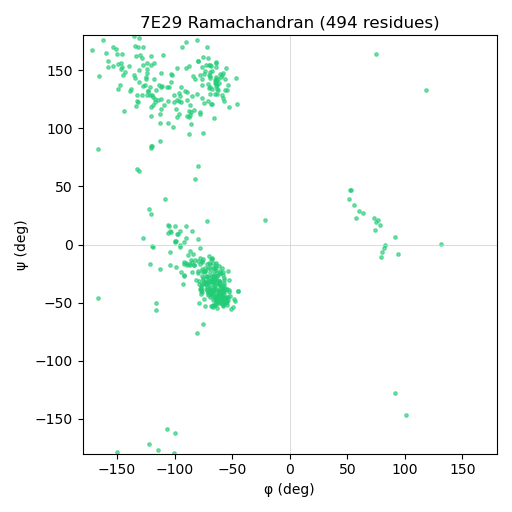0 39.03 386 LEU A C 1
ATOM 2971 O O . LEU A 1 386 ? -26.388 16.262 -3.282 1.00 37.24 386 LEU A O 1
ATOM 2976 N N . ALA A 1 387 ? -24.253 16.462 -2.605 1.00 37.83 387 ALA A N 1
ATOM 2977 C CA . ALA A 1 387 ? -24.462 17.751 -1.929 1.00 34.91 387 ALA A CA 1
ATOM 2978 C C . ALA A 1 387 ? -23.779 18.919 -2.635 1.00 40.75 387 ALA A C 1
ATOM 2979 O O . ALA A 1 387 ? -22.621 18.830 -3.036 1.00 42.42 387 ALA A O 1
ATOM 2981 N N . LYS A 1 388 ? -24.510 20.020 -2.770 1.00 43.57 388 LYS A N 1
ATOM 2982 C CA . LYS A 1 388 ? -24.012 21.206 -3.451 1.00 49.69 388 LYS A CA 1
ATOM 2983 C C . LYS A 1 388 ? -23.503 22.249 -2.467 1.00 54.02 388 LYS A C 1
ATOM 2984 O O . LYS A 1 388 ? -24.261 22.767 -1.648 1.00 53.68 388 LYS A O 1
ATOM 2990 N N . VAL A 1 389 ? -22.211 22.545 -2.527 1.00 58.68 389 VAL A N 1
ATOM 2991 C CA . VAL A 1 389 ? -21.729 23.780 -1.931 1.00 64.94 389 VAL A CA 1
ATOM 2992 C C . VAL A 1 389 ? -21.796 24.792 -3.070 1.00 66.57 389 VAL A C 1
ATOM 2993 O O . VAL A 1 389 ? -21.384 24.500 -4.200 1.00 68.31 389 VAL A O 1
ATOM 2997 N N . LYS A 1 390 ? -22.370 25.958 -2.805 1.00 67.39 390 LYS A N 1
ATOM 2998 C CA . LYS A 1 390 ? -22.605 26.908 -3.890 1.00 74.87 390 LYS A CA 1
ATOM 2999 C C . LYS A 1 390 ? -21.898 28.236 -3.665 1.00 77.21 390 LYS A C 1
ATOM 3000 O O . LYS A 1 390 ? -22.491 29.181 -3.136 1.00 77.71 390 LYS A O 1
ATOM 3006 N N . GLY A 1 391 ? -20.627 28.302 -4.062 1.00 76.81 391 GLY A N 1
ATOM 3007 C CA . GLY A 1 391 ? -19.917 27.152 -4.604 1.00 73.27 391 GLY A CA 1
ATOM 3008 C C . GLY A 1 391 ? -19.970 26.985 -6.113 1.00 74.26 391 GLY A C 1
ATOM 3009 O O . GLY A 1 391 ? -20.932 27.387 -6.769 1.00 73.20 391 GLY A O 1
ATOM 3010 N N . SER A 1 393 ? -21.140 23.370 -7.307 1.00 58.60 393 SER A N 1
ATOM 3011 C CA . SER A 1 393 ? -20.763 22.069 -7.863 1.00 63.94 393 SER A CA 1
ATOM 3012 C C . SER A 1 393 ? -21.077 20.930 -6.883 1.00 60.17 393 SER A C 1
ATOM 3013 O O . SER A 1 393 ? -20.748 21.019 -5.699 1.00 59.46 393 SER A O 1
ATOM 3016 N N . ALA A 1 394 ? -21.702 19.862 -7.381 1.00 55.23 394 ALA A N 1
ATOM 3017 C CA . ALA A 1 394 ? -22.210 18.780 -6.527 1.00 49.55 394 ALA A CA 1
ATOM 3018 C C . ALA A 1 394 ? -21.159 17.720 -6.189 1.00 46.12 394 ALA A C 1
ATOM 3019 O O . ALA A 1 394 ? -20.521 17.150 -7.078 1.00 44.42 394 ALA A O 1
ATOM 3021 N N . TRP A 1 395 ? -21.015 17.447 -4.893 1.00 43.99 395 TRP A N 1
ATOM 3022 C CA . TRP A 1 395 ? -20.002 16.530 -4.381 1.00 41.43 395 TRP A CA 1
ATOM 3023 C C . TRP A 1 395 ? -20.613 15.452 -3.472 1.00 44.21 395 TRP A C 1
ATOM 3024 O O . TRP A 1 395 ? -21.453 15.746 -2.622 1.00 41.97 395 TRP A O 1
ATOM 3035 N N . PRO A 1 396 ? -20.187 14.191 -3.649 1.00 47.66 396 PRO A N 1
ATOM 3036 C CA . PRO A 1 396 ? -20.683 13.065 -2.844 1.00 41.10 396 PRO A CA 1
ATOM 3037 C C . PRO A 1 396 ? -20.357 13.184 -1.355 1.00 40.28 396 PRO A C 1
ATOM 3038 O O . PRO A 1 396 ? -19.231 13.499 -0.989 1.00 43.95 396 PRO A O 1
ATOM 3042 N N . ALA A 1 397 ? -21.344 12.926 -0.503 1.00 43.02 397 ALA A N 1
ATOM 3043 C CA . ALA A 1 397 ? -21.213 13.174 0.930 1.00 39.10 397 ALA A CA 1
ATOM 3044 C C . ALA A 1 397 ? -22.119 12.252 1.734 1.00 37.32 397 ALA A C 1
ATOM 3045 O O . ALA A 1 397 ? -22.974 11.580 1.170 1.00 40.13 397 ALA A O 1
ATOM 3047 N N . MET A 1 398 ? -21.943 12.229 3.052 1.00 34.73 398 MET A N 1
ATOM 3048 C CA . MET A 1 398 ? -22.842 11.474 3.914 1.00 37.88 398 MET A CA 1
ATOM 3049 C C . MET A 1 398 ? -23.523 12.366 4.959 1.00 32.95 398 MET A C 1
ATOM 3050 O O . MET A 1 398 ? -22.883 13.198 5.590 1.00 34.84 398 MET A O 1
ATOM 3055 N N . ILE A 1 399 ? -24.823 12.177 5.152 1.00 29.22 399 ILE A N 1
ATOM 3056 C CA . ILE A 1 399 ? -25.519 12.886 6.219 1.00 33.45 399 ILE A CA 1
ATOM 3057 C C . ILE A 1 399 ? -25.107 12.342 7.585 1.00 34.09 399 ILE A C 1
ATOM 3058 O O . ILE A 1 399 ? -25.239 11.143 7.870 1.00 36.23 399 ILE A O 1
ATOM 3063 N N . ILE A 1 400 ? -24.623 13.239 8.428 1.00 31.30 400 ILE A N 1
ATOM 3064 C CA . ILE A 1 400 ? -24.136 12.901 9.750 1.00 28.54 400 ILE A CA 1
ATOM 3065 C C . ILE A 1 400 ? -25.227 13.119 10.776 1.00 35.61 400 ILE A C 1
ATOM 3066 O O . ILE A 1 400 ? -25.841 14.188 10.808 1.00 39.01 400 ILE A O 1
ATOM 3071 N N . PRO A 1 401 ? -25.497 12.098 11.602 1.00 39.75 401 PRO A N 1
ATOM 3072 C CA . PRO A 1 401 ? -26.421 12.158 12.743 1.00 38.12 401 PRO A CA 1
ATOM 3073 C C . PRO A 1 401 ? -25.957 13.120 13.829 1.00 39.85 401 PRO A C 1
ATOM 3074 O O . PRO A 1 401 ? -24.754 13.210 14.077 1.00 42.30 401 PRO A O 1
ATOM 3078 N N . ASN A 1 402 ? -26.897 13.802 14.476 1.00 40.49 402 ASN A N 1
ATOM 3079 C CA . ASN A 1 402 ? -26.578 14.769 15.522 1.00 42.72 402 ASN A CA 1
ATOM 3080 C C . ASN A 1 402 ? -25.684 14.187 16.608 1.00 46.49 402 ASN A C 1
ATOM 3081 O O . ASN A 1 402 ? -24.880 14.901 17.218 1.00 45.91 402 ASN A O 1
ATOM 3086 N N . GLU A 1 403 ? -25.824 12.886 16.837 1.00 42.45 403 GLU A N 1
ATOM 3087 C CA . GLU A 1 403 ? -25.060 12.205 17.866 1.00 43.50 403 GLU A CA 1
ATOM 3088 C C . GLU A 1 403 ? -23.583 12.196 17.515 1.00 46.33 403 GLU A C 1
ATOM 3089 O O . GLU A 1 403 ? -22.737 12.164 18.396 1.00 51.32 403 GLU A O 1
ATOM 3095 N N . LEU A 1 404 ? -23.273 12.244 16.227 1.00 42.57 404 LEU A N 1
ATOM 3096 C CA . LEU A 1 404 ? -21.887 12.166 15.799 1.00 43.02 404 LEU A CA 1
ATOM 3097 C C . LEU A 1 404 ? -21.306 13.507 15.372 1.00 45.18 404 LEU A C 1
ATOM 3098 O O . LEU A 1 404 ? -20.117 13.598 15.095 1.00 45.50 404 LEU A O 1
ATOM 3103 N N . ILE A 1 405 ? -22.128 14.547 15.303 1.00 46.26 405 ILE A N 1
ATOM 3104 C CA . ILE A 1 405 ? -21.634 15.838 14.811 1.00 46.71 405 ILE A CA 1
ATOM 3105 C C . ILE A 1 405 ? -20.639 16.461 15.791 1.00 43.61 405 ILE A C 1
ATOM 3106 O O . ILE A 1 405 ? -20.981 16.704 16.942 1.00 44.78 405 ILE A O 1
ATOM 3111 N N . PRO A 1 406 ? -19.399 16.708 15.330 1.00 43.15 406 PRO A N 1
ATOM 3112 C CA . PRO A 1 406 ? -18.351 17.332 16.144 1.00 46.12 406 PRO A CA 1
ATOM 3113 C C . PRO A 1 406 ? -18.841 18.648 16.715 1.00 49.96 406 PRO A C 1
ATOM 3114 O O . PRO A 1 406 ? -19.403 19.455 15.970 1.00 47.49 406 PRO A O 1
ATOM 3118 N N . ASP A 1 407 ? -18.631 18.863 18.008 1.00 52.72 407 ASP A N 1
ATOM 3119 C CA . ASP A 1 407 ? -19.278 19.971 18.694 1.00 51.15 407 ASP A CA 1
ATOM 3120 C C . ASP A 1 407 ? -18.970 21.333 18.073 1.00 51.48 407 ASP A C 1
ATOM 3121 O O . ASP A 1 407 ? -19.808 22.234 18.116 1.00 51.70 407 ASP A O 1
ATOM 3126 N N . ASN A 1 408 ? -17.785 21.480 17.484 1.00 51.14 408 ASN A N 1
ATOM 3127 C CA . ASN A 1 408 ? -17.414 22.739 16.853 1.00 51.39 408 ASN A CA 1
ATOM 3128 C C . ASN A 1 408 ? -18.268 22.992 15.621 1.00 50.00 408 ASN A C 1
ATOM 3129 O O . ASN A 1 408 ? -18.638 24.136 15.337 1.00 50.49 408 ASN A O 1
ATOM 3134 N N . ILE A 1 409 ? -18.578 21.916 14.900 1.00 47.16 409 ILE A N 1
ATOM 3135 C CA . ILE A 1 409 ? -19.423 21.996 13.708 1.00 46.21 409 ILE A CA 1
ATOM 3136 C C . ILE A 1 409 ? -20.871 22.308 14.073 1.00 45.23 409 ILE A C 1
ATOM 3137 O O . ILE A 1 409 ? -21.556 23.019 13.335 1.00 47.62 409 ILE A O 1
ATOM 3142 N N . LEU A 1 410 ? -21.325 21.787 15.212 1.00 45.31 410 LEU A N 1
ATOM 3143 C CA . LEU A 1 410 ? -22.652 22.105 15.739 1.00 48.49 410 LEU A CA 1
ATOM 3144 C C . LEU A 1 410 ? -22.829 23.605 15.894 1.00 47.45 410 LEU A C 1
ATOM 3145 O O . LEU A 1 410 ? -23.900 24.153 15.639 1.00 48.30 410 LEU A O 1
ATOM 3150 N N . LYS A 1 411 ? -21.762 24.271 16.312 1.00 48.86 411 LYS A N 1
ATOM 3151 C CA . LYS A 1 411 ? -21.850 25.682 16.633 1.00 49.42 411 LYS A CA 1
ATOM 3152 C C . LYS A 1 411 ? -22.068 26.526 15.388 1.00 47.10 411 LYS A C 1
ATOM 3153 O O . LYS A 1 411 ? -22.489 27.678 15.483 1.00 47.95 411 LYS A O 1
ATOM 3159 N N . THR A 1 412 ? -21.808 25.948 14.217 1.00 44.13 412 THR A N 1
ATOM 3160 C CA . THR A 1 412 ? -21.986 26.683 12.969 1.00 41.38 412 THR A CA 1
ATOM 3161 C C . THR A 1 412 ? -23.311 26.373 12.292 1.00 40.26 412 THR A C 1
ATOM 3162 O O . THR A 1 412 ? -23.528 26.780 11.156 1.00 35.79 412 THR A O 1
ATOM 3166 N N . LYS A 1 413 ? -24.191 25.654 12.990 1.00 41.50 413 LYS A N 1
ATOM 3167 C CA . LYS A 1 413 ? -25.507 25.310 12.450 1.00 40.36 413 LYS A CA 1
ATOM 3168 C C . LYS A 1 413 ? -26.339 26.571 12.187 1.00 40.65 413 LYS A C 1
ATOM 3169 O O . LYS A 1 413 ? -26.399 27.449 13.041 1.00 37.59 413 LYS A O 1
ATOM 3175 N N . PRO A 1 414 ? -26.972 26.661 11.001 1.00 40.29 414 PRO A N 1
ATOM 3176 C CA . PRO A 1 414 ? -27.792 27.813 10.604 1.00 39.59 414 PRO A CA 1
ATOM 3177 C C . PRO A 1 414 ? -28.777 28.294 11.674 1.00 44.90 414 PRO A C 1
ATOM 3178 O O . PRO A 1 414 ? -29.318 27.487 12.426 1.00 44.30 414 PRO A O 1
ATOM 3182 N N . VAL A 1 415 ? -28.948 29.616 11.733 1.00 51.42 415 VAL A N 1
ATOM 3183 C CA . VAL A 1 415 ? -29.952 30.321 12.547 1.00 56.33 415 VAL A CA 1
ATOM 3184 C C . VAL A 1 415 ? -31.168 29.527 13.000 1.00 53.55 415 VAL A C 1
ATOM 3185 O O . VAL A 1 415 ? -32.225 30.104 13.240 1.00 54.55 415 VAL A O 1
ATOM 3189 N N . PHE A 1 465 ? -35.448 4.957 15.667 1.00 47.10 465 PHE A N 1
ATOM 3190 C CA . PHE A 1 465 ? -33.983 4.937 15.704 1.00 49.93 465 PHE A CA 1
ATOM 3191 C C . PHE A 1 465 ? -33.365 4.046 14.645 1.00 49.42 465 PHE A C 1
ATOM 3192 O O . PHE A 1 465 ? -33.787 2.912 14.454 1.00 56.13 465 PHE A O 1
ATOM 3200 N N . ILE A 1 466 ? -32.374 4.579 13.943 1.00 45.05 466 ILE A N 1
ATOM 3201 C CA . ILE A 1 466 ? -31.438 3.754 13.199 1.00 48.21 466 ILE A CA 1
ATOM 3202 C C . ILE A 1 466 ? -30.429 3.166 14.185 1.00 56.03 466 ILE A C 1
ATOM 3203 O O . ILE A 1 466 ? -29.649 3.909 14.797 1.00 54.61 466 ILE A O 1
ATOM 3208 N N . ILE A 1 467 ? -30.452 1.847 14.365 1.00 55.94 467 ILE A N 1
ATOM 3209 C CA . ILE A 1 467 ? -29.467 1.193 15.227 1.00 53.01 467 ILE A CA 1
ATOM 3210 C C . ILE A 1 467 ? -28.228 0.851 14.411 1.00 51.89 467 ILE A C 1
ATOM 3211 O O . ILE A 1 467 ? -28.278 0.047 13.476 1.00 52.04 467 ILE A O 1
ATOM 3216 N N . TYR A 1 468 ? -27.119 1.490 14.759 1.00 44.56 468 TYR A N 1
ATOM 3217 C CA . TYR A 1 468 ? -25.858 1.248 14.069 1.00 52.73 468 TYR A CA 1
ATOM 3218 C C . TYR A 1 468 ? -25.070 0.163 14.777 1.00 48.86 468 TYR A C 1
ATOM 3219 O O . TYR A 1 468 ? -24.283 -0.562 14.170 1.00 55.14 468 TYR A O 1
ATOM 3228 N N . THR A 1 469 ? -25.327 0.061 16.074 1.00 46.35 469 THR A N 1
ATOM 3229 C CA . THR A 1 469 ? -24.521 -0.697 17.012 1.00 49.78 469 THR A CA 1
ATOM 3230 C C . THR A 1 469 ? -25.363 -0.833 18.278 1.00 49.09 469 THR A C 1
ATOM 3231 O O . THR A 1 469 ? -26.143 0.068 18.577 1.00 47.64 469 THR A O 1
ATOM 3235 N N . PRO A 1 470 ? -25.263 -1.975 18.989 1.00 46.12 470 PRO A N 1
ATOM 3236 C CA . PRO A 1 470 ? -26.111 -2.210 20.166 1.00 45.21 470 PRO A CA 1
ATOM 3237 C C . PRO A 1 470 ? -26.226 -1.029 21.131 1.00 44.30 470 PRO A C 1
ATOM 3238 O O . PRO A 1 470 ? -27.317 -0.763 21.626 1.00 43.68 470 PRO A O 1
ATOM 3242 N N . VAL A 1 471 ? -25.131 -0.321 21.379 1.00 51.10 471 VAL A N 1
ATOM 3243 C CA . VAL A 1 471 ? -25.168 0.833 22.272 1.00 49.49 471 VAL A CA 1
ATOM 3244 C C . VAL A 1 471 ? -25.360 2.135 21.481 1.00 44.71 471 VAL A C 1
ATOM 3245 O O . VAL A 1 471 ? -25.860 3.125 22.003 1.00 47.97 471 VAL A O 1
ATOM 3249 N N . LEU A 1 472 ? -24.986 2.118 20.209 1.00 42.74 472 LEU A N 1
ATOM 3250 C CA . LEU A 1 472 ? -24.966 3.335 19.412 1.00 44.36 472 LEU A CA 1
ATOM 3251 C C . LEU A 1 472 ? -26.165 3.465 18.482 1.00 42.47 472 LEU A C 1
ATOM 3252 O O . LEU A 1 472 ? -26.180 2.865 17.411 1.00 40.80 472 LEU A O 1
ATOM 3257 N N . LYS A 1 473 ? -27.145 4.272 18.883 1.00 41.65 473 LYS A N 1
ATOM 3258 C CA . LYS A 1 473 ? -28.350 4.500 18.081 1.00 46.26 473 LYS A CA 1
ATOM 3259 C C . LYS A 1 473 ? -28.526 5.972 17.641 1.00 46.99 473 LYS A C 1
ATOM 3260 O O . LYS A 1 473 ? -28.234 6.908 18.393 1.00 41.74 473 LYS A O 1
ATOM 3266 N N . PHE A 1 474 ? -29.014 6.158 16.418 1.00 47.59 474 PHE A N 1
ATOM 3267 C CA . PHE A 1 474 ? -29.253 7.486 15.854 1.00 44.88 474 PHE A CA 1
ATOM 3268 C C . PHE A 1 474 ? -30.735 7.770 15.751 1.00 44.35 474 PHE A C 1
ATOM 3269 O O . PHE A 1 474 ? -31.456 7.050 15.058 1.00 41.88 474 PHE A O 1
ATOM 3277 N N . ARG A 1 475 ? -31.187 8.822 16.425 1.00 43.46 475 ARG A N 1
ATOM 3278 C CA . ARG A 1 475 ? -32.568 9.281 16.298 1.00 38.80 475 ARG A CA 1
ATOM 3279 C C . ARG A 1 475 ? -32.897 9.603 14.830 1.00 44.18 475 ARG A C 1
ATOM 3280 O O . ARG A 1 475 ? -32.207 10.400 14.181 1.00 38.66 475 ARG A O 1
ATOM 3288 N N . LYS A 1 476 ? -33.938 8.959 14.301 1.00 39.57 476 LYS A N 1
ATOM 3289 C CA . LYS A 1 476 ? -34.316 9.154 12.906 1.00 35.69 476 LYS A CA 1
ATOM 3290 C C . LYS A 1 476 ? -34.911 10.534 12.664 1.00 33.04 476 LYS A C 1
ATOM 3291 O O . LYS A 1 476 ? -35.354 11.198 13.594 1.00 32.19 476 LYS A O 1
ATOM 3297 N N . ASN A 1 477 ? -34.915 10.959 11.405 1.00 36.03 477 ASN A N 1
ATOM 3298 C CA . ASN A 1 477 ? -35.666 12.150 11.007 1.00 34.57 477 ASN A CA 1
ATOM 3299 C C . ASN A 1 477 ? -37.124 11.781 10.695 1.00 30.95 477 ASN A C 1
ATOM 3300 O O . ASN A 1 477 ? -37.396 11.039 9.763 1.00 31.61 477 ASN A O 1
ATOM 3305 N N . ASP A 1 478 ? -38.047 12.280 11.511 1.00 33.67 478 ASP A N 1
ATOM 3306 C CA . ASP A 1 478 ? -39.476 12.055 11.317 1.00 36.89 478 ASP A CA 1
ATOM 3307 C C . ASP A 1 478 ? -40.034 12.793 10.101 1.00 36.76 478 ASP A C 1
ATOM 3308 O O . ASP A 1 478 ? -40.973 12.330 9.457 1.00 31.34 478 ASP A O 1
ATOM 3313 N N . THR A 1 479 ? -39.455 13.955 9.812 1.00 30.59 479 THR A N 1
ATOM 3314 C CA . THR A 1 479 ? -39.855 14.780 8.684 1.00 27.78 479 THR A CA 1
ATOM 3315 C C . THR A 1 479 ? -38.615 15.273 7.954 1.00 30.08 479 THR A C 1
ATOM 3316 O O . THR A 1 479 ? -37.496 14.971 8.357 1.00 29.77 479 THR A O 1
ATOM 3320 N N . LEU A 1 480 ? -38.822 16.030 6.881 1.00 26.94 480 LEU A N 1
ATOM 3321 C CA . LEU A 1 480 ? -37.755 16.817 6.281 1.00 27.80 480 LEU A CA 1
ATOM 3322 C C . LEU A 1 480 ? -37.302 17.873 7.266 1.00 26.87 480 LEU A C 1
ATOM 3323 O O . LEU A 1 480 ? -38.049 18.248 8.170 1.00 24.34 480 LEU A O 1
ATOM 3328 N N . LYS A 1 481 ? -36.071 18.345 7.079 1.00 31.58 481 LYS A N 1
ATOM 3329 C CA . LYS A 1 481 ? -35.473 19.364 7.943 1.00 30.72 481 LYS A CA 1
ATOM 3330 C C . LYS A 1 481 ? -35.027 20.555 7.095 1.00 29.71 481 LYS A C 1
ATOM 3331 O O . LYS A 1 481 ? -34.785 20.400 5.904 1.00 26.96 481 LYS A O 1
ATOM 3337 N N . SER A 1 482 ? -34.915 21.739 7.692 1.00 27.85 482 SER A N 1
ATOM 3338 C CA . SER A 1 482 ? -34.468 22.895 6.916 1.00 31.25 482 SER A CA 1
ATOM 3339 C C . SER A 1 482 ? -32.953 22.849 6.681 1.00 33.00 482 SER A C 1
ATOM 3340 O O . SER A 1 482 ? -32.436 23.436 5.731 1.00 36.64 482 SER A O 1
ATOM 3343 N N . THR A 1 483 ? -32.234 22.133 7.530 1.00 29.84 483 THR A N 1
ATOM 3344 C CA . THR A 1 483 ? -30.801 22.033 7.338 1.00 33.10 483 THR A CA 1
ATOM 3345 C C . THR A 1 483 ? -30.266 20.671 7.788 1.00 31.72 483 THR A C 1
ATOM 3346 O O . THR A 1 483 ? -30.837 20.025 8.668 1.00 30.84 483 THR A O 1
ATOM 3350 N N . TYR A 1 484 ? -29.177 20.246 7.154 1.00 32.78 484 TYR A N 1
ATOM 3351 C CA . TYR A 1 484 ? -28.534 18.962 7.435 1.00 29.44 484 TYR A CA 1
ATOM 3352 C C . TYR A 1 484 ? -27.045 19.144 7.511 1.00 29.46 484 TYR A C 1
ATOM 3353 O O . TYR A 1 484 ? -26.474 19.957 6.784 1.00 27.58 484 TYR A O 1
ATOM 3362 N N . CYS A 1 485 ? -26.406 18.369 8.370 1.00 31.17 485 CYS A N 1
ATOM 3363 C CA . CYS A 1 485 ? -24.960 18.354 8.413 1.00 29.86 485 CYS A CA 1
ATOM 3364 C C . CYS A 1 485 ? -24.419 17.185 7.588 1.00 34.13 485 CYS A C 1
ATOM 3365 O O . CYS A 1 485 ? -24.628 16.023 7.942 1.00 33.78 485 CYS A O 1
ATOM 3368 N N . VAL A 1 486 ? -23.748 17.486 6.482 1.00 30.09 486 VAL A N 1
ATOM 3369 C CA . VAL A 1 486 ? -23.113 16.438 5.701 1.00 31.93 486 VAL A CA 1
ATOM 3370 C C . VAL A 1 486 ? -21.587 16.516 5.793 1.00 39.65 486 VAL A C 1
ATOM 3371 O O . VAL A 1 486 ? -21.014 17.529 6.219 1.00 34.76 486 VAL A O 1
ATOM 3375 N N . LYS A 1 487 ? -20.940 15.420 5.408 1.00 39.37 487 LYS A N 1
ATOM 3376 C CA . LYS A 1 487 ? -19.486 15.345 5.349 1.00 37.82 487 LYS A CA 1
ATOM 3377 C C . LYS A 1 487 ? -19.065 14.746 4.019 1.00 37.98 487 LYS A C 1
ATOM 3378 O O . LYS A 1 487 ? -19.481 13.645 3.671 1.00 37.27 487 LYS A O 1
ATOM 3384 N N . PHE A 1 488 ? -18.241 15.477 3.276 1.00 38.65 488 PHE A N 1
ATOM 3385 C CA . PHE A 1 488 ? -17.862 15.068 1.928 1.00 42.16 488 PHE A CA 1
ATOM 3386 C C . PHE A 1 488 ? -16.866 13.910 1.911 1.00 41.08 488 PHE A C 1
ATOM 3387 O O . PHE A 1 488 ? -16.021 13.805 2.799 1.00 37.13 488 PHE A O 1
ATOM 3395 N N . PHE A 1 489 ? -16.969 13.053 0.894 1.00 41.38 489 PHE A N 1
ATOM 3396 C CA . PHE A 1 489 ? -16.070 11.904 0.753 1.00 49.07 489 PHE A CA 1
ATOM 3397 C C . PHE A 1 489 ? -14.757 12.308 0.104 1.00 49.05 489 PHE A C 1
ATOM 3398 O O . PHE A 1 489 ? -14.740 13.135 -0.814 1.00 47.31 489 PHE A O 1
ATOM 3406 N N . CYS A 1 490 ? -13.671 11.702 0.576 1.00 50.89 490 CYS A N 1
ATOM 3407 C CA . CYS A 1 490 ? -12.352 11.961 0.022 1.00 50.39 490 CYS A CA 1
ATOM 3408 C C . CYS A 1 490 ? -12.107 13.460 0.029 1.00 42.67 490 CYS A C 1
ATOM 3409 O O . CYS A 1 490 ? -11.691 14.032 -0.971 1.00 45.22 490 CYS A O 1
ATOM 3412 N N . ASP A 1 491 ? -12.411 14.087 1.162 1.00 49.68 491 ASP A N 1
ATOM 3413 C CA . ASP A 1 491 ? -12.323 15.536 1.321 1.00 46.15 491 ASP A CA 1
ATOM 3414 C C . ASP A 1 491 ? -12.402 15.884 2.797 1.00 46.39 491 ASP A C 1
ATOM 3415 O O . ASP A 1 491 ? -11.645 16.725 3.282 1.00 46.55 491 ASP A O 1
ATOM 3420 N N . ASP A 1 492 ? -13.366 15.265 3.479 1.00 41.75 492 ASP A N 1
ATOM 3421 C CA . ASP A 1 492 ? -13.438 15.241 4.942 1.00 42.86 492 ASP A CA 1
ATOM 3422 C C . ASP A 1 492 ? -13.870 16.562 5.564 1.00 41.74 492 ASP A C 1
ATOM 3423 O O . ASP A 1 492 ? -13.759 16.747 6.777 1.00 44.36 492 ASP A O 1
ATOM 3428 N N . SER A 1 493 ? -14.371 17.477 4.744 1.00 40.14 493 SER A N 1
ATOM 3429 C CA . SER A 1 493 ? -14.914 18.724 5.275 1.00 44.24 493 SER A CA 1
ATOM 3430 C C . SER A 1 493 ? -16.404 18.570 5.586 1.00 44.86 493 SER A C 1
ATOM 3431 O O . SER A 1 493 ? -17.094 17.757 4.965 1.00 41.94 493 SER A O 1
ATOM 3434 N N . TYR A 1 494 ? -16.878 19.350 6.555 1.00 46.97 494 TYR A N 1
ATOM 3435 C CA . TYR A 1 494 ? -18.286 19.398 6.947 1.00 39.35 494 TYR A CA 1
ATOM 3436 C C . TYR A 1 494 ? -18.969 20.648 6.405 1.00 41.25 494 TYR A C 1
ATOM 3437 O O . TYR A 1 494 ? -18.351 21.706 6.319 1.00 39.83 494 TYR A O 1
ATOM 3446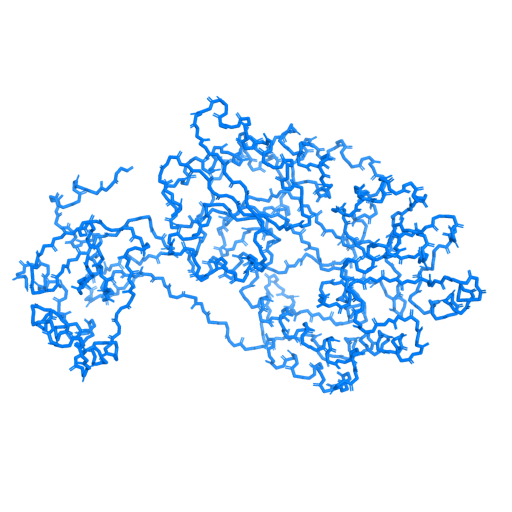 N N . ILE A 1 495 ? -20.249 20.537 6.071 1.00 38.08 495 ILE A N 1
ATOM 3447 C CA . ILE A 1 495 ? -21.039 21.705 5.709 1.00 35.76 495 ILE A CA 1
ATOM 3448 C C . ILE A 1 495 ? -22.483 21.527 6.167 1.00 37.01 495 ILE A C 1
ATOM 3449 O O . ILE A 1 495 ? -22.957 20.398 6.368 1.00 33.02 495 ILE A O 1
ATOM 3454 N N . TRP A 1 496 ? -23.171 22.647 6.361 1.00 36.04 496 TRP A N 1
ATOM 3455 C CA . TRP A 1 496 ? -24.608 22.631 6.598 1.00 32.72 496 TRP A CA 1
ATOM 3456 C C . TRP A 1 496 ? -25.340 22.914 5.291 1.00 33.43 496 TRP A C 1
ATOM 3457 O O . TRP A 1 496 ? -25.075 23.910 4.629 1.00 35.09 496 TRP A O 1
ATOM 3468 N N . VAL A 1 497 ? -26.236 22.012 4.902 1.00 32.32 497 VAL A N 1
ATOM 3469 C CA . VAL A 1 497 ? -26.999 22.188 3.672 1.00 34.21 497 VAL A CA 1
ATOM 3470 C C . VAL A 1 497 ? -28.503 22.150 3.873 1.00 36.44 497 VAL A C 1
ATOM 3471 O O . VAL A 1 497 ? -29.018 21.448 4.749 1.00 35.37 497 VAL A O 1
ATOM 3475 N N . LYS A 1 498 ? -29.185 22.919 3.031 1.00 34.22 498 LYS A N 1
ATOM 3476 C CA . LYS A 1 498 ? -30.625 22.837 2.854 1.00 35.97 498 LYS A CA 1
ATOM 3477 C C . LYS A 1 498 ? -30.955 21.607 2.002 1.00 37.33 498 LYS A C 1
ATOM 3478 O O . LYS A 1 498 ? -30.127 21.168 1.187 1.00 32.03 498 LYS A O 1
ATOM 3484 N N . PRO A 1 499 ? -32.166 21.048 2.184 1.00 29.77 499 PRO A N 1
ATOM 3485 C CA . PRO A 1 499 ? -32.569 19.857 1.430 1.00 32.75 499 PRO A CA 1
ATOM 3486 C C . PRO A 1 499 ? -32.591 20.100 -0.073 1.00 33.39 499 PRO A C 1
ATOM 3487 O O . PRO A 1 499 ? -32.313 19.173 -0.834 1.00 35.61 499 PRO A O 1
ATOM 3491 N N . MET A 1 500 ? -32.887 21.325 -0.500 1.00 34.70 500 MET A N 1
ATOM 3492 C CA . MET A 1 500 ? -32.941 21.617 -1.933 1.00 38.88 500 MET A CA 1
ATOM 3493 C C . MET A 1 500 ? -31.577 21.437 -2.601 1.00 41.26 500 MET A C 1
ATOM 3494 O O . MET A 1 500 ? -31.497 21.317 -3.824 1.00 44.48 500 MET A O 1
ATOM 3499 N N . ASP A 1 501 ? -30.514 21.407 -1.796 1.00 40.56 501 ASP A N 1
ATOM 3500 C CA . ASP A 1 501 ? -29.156 21.247 -2.318 1.00 42.82 501 ASP A CA 1
ATOM 3501 C C . ASP A 1 501 ? -28.587 19.855 -2.077 1.00 39.92 501 ASP A C 1
ATOM 3502 O O . ASP A 1 501 ? -27.379 19.653 -2.151 1.00 40.48 501 ASP A O 1
ATOM 3507 N N . MET A 1 502 ? -29.464 18.906 -1.774 1.00 40.06 502 MET A N 1
ATOM 3508 C CA . MET A 1 502 ? -29.090 17.504 -1.620 1.00 37.84 502 MET A CA 1
ATOM 3509 C C . MET A 1 502 ? -29.928 16.627 -2.528 1.00 40.46 502 MET A C 1
ATOM 3510 O O . MET A 1 502 ? -31.115 16.886 -2.729 1.00 38.20 502 MET A O 1
ATOM 3515 N N . LYS A 1 503 ? -29.314 15.576 -3.057 1.00 41.42 503 LYS A N 1
ATOM 3516 C CA . LYS A 1 503 ? -30.046 14.549 -3.779 1.00 40.07 503 LYS A CA 1
ATOM 3517 C C . LYS A 1 503 ? -29.480 13.232 -3.343 1.00 42.09 503 LYS A C 1
ATOM 3518 O O . LYS A 1 503 ? -28.257 13.077 -3.275 1.00 42.30 503 LYS A O 1
ATOM 3524 N N . ILE A 1 504 ? -30.370 12.295 -3.029 1.00 42.42 504 ILE A N 1
ATOM 3525 C CA . ILE A 1 504 ? -29.976 10.933 -2.693 1.00 42.28 504 ILE A CA 1
ATOM 3526 C C . ILE A 1 504 ? -29.093 10.389 -3.819 1.00 39.87 504 ILE A C 1
ATOM 3527 O O . ILE A 1 504 ? -29.364 10.621 -4.997 1.00 38.74 504 ILE A O 1
ATOM 3532 N N . LEU A 1 505 ? -28.015 9.709 -3.440 1.00 43.56 505 LEU A N 1
ATOM 3533 C CA . LEU A 1 505 ? -27.070 9.142 -4.396 1.00 47.04 505 LEU A CA 1
ATOM 3534 C C . LEU A 1 505 ? -26.984 7.628 -4.228 1.00 49.39 505 LEU A C 1
ATOM 3535 O O . LEU A 1 505 ? -26.474 7.137 -3.216 1.00 52.84 505 LEU A O 1
ATOM 3540 N N . THR A 1 506 ? -27.498 6.891 -5.210 1.00 50.75 506 THR A N 1
ATOM 3541 C CA . THR A 1 506 ? -27.485 5.428 -5.156 1.00 53.80 506 THR A CA 1
ATOM 3542 C C . THR A 1 506 ? -26.215 4.900 -5.801 1.00 59.14 506 THR A C 1
ATOM 3543 O O . THR A 1 506 ? -25.442 5.672 -6.363 1.00 62.95 506 THR A O 1
ATOM 3547 N N . SER A 1 507 ? -25.991 3.594 -5.729 1.00 56.81 507 SER A N 1
ATOM 3548 C CA . SER A 1 507 ? -24.796 3.013 -6.335 1.00 57.38 507 SER A CA 1
ATOM 3549 C C . SER A 1 507 ? -24.917 2.942 -7.856 1.00 60.10 507 SER A C 1
ATOM 3550 O O . SER A 1 507 ? -23.921 3.000 -8.579 1.00 61.22 507 SER A O 1
ATOM 3553 N N . GLU A 1 508 ? -26.144 2.819 -8.344 1.00 62.94 508 GLU A N 1
ATOM 3554 C CA . GLU A 1 508 ? -26.370 2.795 -9.784 1.00 67.62 508 GLU A CA 1
ATOM 3555 C C . GLU A 1 508 ? -26.120 4.180 -10.348 1.00 68.35 508 GLU A C 1
ATOM 3556 O O . GLU A 1 508 ? -25.700 4.334 -11.501 1.00 67.13 508 GLU A O 1
ATOM 3562 N N . ASP A 1 509 ? -26.392 5.187 -9.522 1.00 67.00 509 ASP A N 1
ATOM 3563 C CA . ASP A 1 509 ? -26.103 6.568 -9.871 1.00 64.19 509 ASP A CA 1
ATOM 3564 C C . ASP A 1 509 ? -24.603 6.744 -10.060 1.00 62.57 509 ASP A C 1
ATOM 3565 O O . ASP A 1 509 ? -24.148 7.354 -11.033 1.00 58.54 509 ASP A O 1
ATOM 3570 N N . CYS A 1 510 ? -23.845 6.183 -9.125 1.00 58.79 510 CYS A N 1
ATOM 3571 C CA . CYS A 1 510 ? -22.398 6.270 -9.159 1.00 58.82 510 CYS A CA 1
ATOM 3572 C C . CYS A 1 510 ? -21.834 5.591 -10.408 1.00 62.80 510 CYS A C 1
ATOM 3573 O O . CYS A 1 510 ? -21.014 6.179 -11.118 1.00 58.84 510 CYS A O 1
ATOM 3576 N N . ARG A 1 511 ? -22.291 4.373 -10.699 1.00 65.87 511 ARG A N 1
ATOM 3577 C CA . ARG A 1 511 ? -21.785 3.660 -11.870 1.00 66.25 511 ARG A CA 1
ATOM 3578 C C . ARG A 1 511 ? -22.086 4.416 -13.159 1.00 65.71 511 ARG A C 1
ATOM 3579 O O . ARG A 1 511 ? -21.189 4.624 -13.975 1.00 69.10 511 ARG A O 1
ATOM 3587 N N . LYS A 1 512 ? -23.338 4.825 -13.339 1.00 60.98 512 LYS A N 1
ATOM 3588 C CA . LYS A 1 512 ? -23.731 5.567 -14.533 1.00 64.23 512 LYS A CA 1
ATOM 3589 C C . LYS A 1 512 ? -22.817 6.782 -14.750 1.00 67.82 512 LYS A C 1
ATOM 3590 O O . LYS A 1 512 ? -22.406 7.086 -15.880 1.00 64.16 512 LYS A O 1
ATOM 3596 N N . TRP A 1 513 ? -22.486 7.452 -13.651 1.00 65.58 513 TRP A N 1
ATOM 3597 C CA . TRP A 1 513 ? -21.538 8.556 -13.667 1.00 64.85 513 TRP A CA 1
ATOM 3598 C C . TRP A 1 513 ? -20.124 8.056 -13.994 1.00 65.59 513 TRP A C 1
ATOM 3599 O O . TRP A 1 513 ? -19.422 8.657 -14.807 1.00 64.32 513 TRP A O 1
ATOM 3610 N N . LEU A 1 514 ? -19.724 6.945 -13.373 1.00 63.49 514 LEU A N 1
ATOM 3611 C CA . LEU A 1 514 ? -18.390 6.369 -13.580 1.00 68.62 514 LEU A CA 1
ATOM 3612 C C . LEU A 1 514 ? -18.256 5.555 -14.876 1.00 66.80 514 LEU A C 1
ATOM 3613 O O . LEU A 1 514 ? -17.216 4.941 -15.117 1.00 68.87 514 LEU A O 1
ATOM 3618 N N . SER A 1 515 ? -19.303 5.547 -15.698 1.00 62.12 515 SER A N 1
ATOM 3619 C CA . SER A 1 515 ? -19.294 4.793 -16.951 1.00 64.83 515 SER A CA 1
ATOM 3620 C C . SER A 1 515 ? -19.321 5.702 -18.177 1.00 63.38 515 SER A C 1
ATOM 3621 O O . SER A 1 515 ? -18.930 5.285 -19.262 1.00 67.83 515 SER A O 1
ATOM 3624 N N . GLY A 1 516 ? -19.776 6.940 -18.002 1.00 67.45 516 GLY A N 1
ATOM 3625 C CA . GLY A 1 516 ? -20.001 7.838 -19.127 1.00 71.20 516 GLY A CA 1
ATOM 3626 C C . GLY A 1 516 ? -18.995 8.965 -19.305 1.00 75.53 516 GLY A C 1
ATOM 3627 O O . GLY A 1 516 ? -17.865 8.893 -18.812 1.00 74.94 516 GLY A O 1
ATOM 3628 N N . LYS A 1 517 ? -19.418 10.015 -20.012 1.00 72.29 517 LYS A N 1
ATOM 3629 C CA . LYS A 1 517 ? -18.554 11.159 -20.316 1.00 72.30 517 LYS A CA 1
ATOM 3630 C C . LYS A 1 517 ? -18.245 12.006 -19.083 1.00 77.29 517 LYS A C 1
ATOM 3631 O O . LYS A 1 517 ? -17.384 12.890 -19.130 1.00 78.61 517 LYS A O 1
ATOM 3637 N N . GLN A 1 518 ? -18.944 11.730 -17.983 1.00 77.79 518 GLN A N 1
ATOM 3638 C CA . GLN A 1 518 ? -18.758 12.474 -16.737 1.00 76.62 518 GLN A CA 1
ATOM 3639 C C . GLN A 1 518 ? -17.483 12.061 -15.987 1.00 77.15 518 GLN A C 1
ATOM 3640 O O . GLN A 1 518 ? -17.031 12.772 -15.083 1.00 75.32 518 GLN A O 1
ATOM 3646 N N . ARG A 1 519 ? -16.908 10.917 -16.361 1.00 79.22 519 ARG A N 1
ATOM 3647 C CA . ARG A 1 519 ? -15.686 10.425 -15.721 1.00 76.39 519 ARG A CA 1
ATOM 3648 C C . ARG A 1 519 ? -14.454 11.203 -16.207 1.00 79.11 519 ARG A C 1
ATOM 3649 O O . ARG A 1 519 ? -13.382 11.137 -15.597 1.00 80.75 519 ARG A O 1
ATOM 3657 N N . LYS A 1 520 ? -14.618 11.959 -17.292 1.00 82.25 520 LYS A N 1
ATOM 3658 C CA . LYS A 1 520 ? -13.554 12.837 -17.780 1.00 80.90 520 LYS A CA 1
ATOM 3659 C C . LYS A 1 520 ? -13.224 13.948 -16.781 1.00 79.12 520 LYS A C 1
ATOM 3660 O O . LYS A 1 520 ? -12.185 14.600 -16.897 1.00 77.92 520 LYS A O 1
ATOM 3666 N N . ASN A 1 521 ? -14.115 14.163 -15.811 1.00 80.86 521 ASN A N 1
ATOM 3667 C CA . ASN A 1 521 ? -13.841 15.048 -14.679 1.00 78.24 521 ASN A CA 1
ATOM 3668 C C . ASN A 1 521 ? -13.146 14.268 -13.560 1.00 76.30 521 ASN A C 1
ATOM 3669 O O . ASN A 1 521 ? -13.803 13.641 -12.727 1.00 71.28 521 ASN A O 1
ATOM 3674 N N . LYS A 1 522 ? -11.817 14.331 -13.543 1.00 72.73 522 LYS A N 1
ATOM 3675 C CA . LYS A 1 522 ? -11.003 13.395 -12.771 1.00 68.69 522 LYS A CA 1
ATOM 3676 C C . LYS A 1 522 ? -11.088 13.559 -11.252 1.00 63.28 522 LYS A C 1
ATOM 3677 O O . LYS A 1 522 ? -10.959 12.580 -10.511 1.00 62.24 522 LYS A O 1
ATOM 3683 N N . LYS A 1 523 ? -11.291 14.787 -10.788 1.00 61.84 523 LYS A N 1
ATOM 3684 C CA . LYS A 1 523 ? -11.183 15.078 -9.361 1.00 64.68 523 LYS A CA 1
ATOM 3685 C C . LYS A 1 523 ? -12.265 14.384 -8.540 1.00 61.11 523 LYS A C 1
ATOM 3686 O O . LYS A 1 523 ? -12.098 14.146 -7.341 1.00 59.52 523 LYS A O 1
ATOM 3692 N N . LEU A 1 524 ? -13.369 14.047 -9.199 1.00 65.43 524 LEU A N 1
ATOM 3693 C CA . LEU A 1 524 ? -14.535 13.483 -8.524 1.00 60.88 524 LEU A CA 1
ATOM 3694 C C . LEU A 1 524 ? -14.591 11.956 -8.549 1.00 61.32 524 LEU A C 1
ATOM 3695 O O . LEU A 1 524 ? -15.515 11.357 -8.010 1.00 60.59 524 LEU A O 1
ATOM 3700 N N . ILE A 1 525 ? -13.601 11.325 -9.167 1.00 65.03 525 ILE A N 1
ATOM 3701 C CA . ILE A 1 525 ? -13.584 9.868 -9.256 1.00 64.18 525 ILE A CA 1
ATOM 3702 C C . ILE A 1 525 ? -13.463 9.160 -7.890 1.00 63.54 525 ILE A C 1
ATOM 3703 O O . ILE A 1 525 ? -14.253 8.257 -7.608 1.00 62.60 525 ILE A O 1
ATOM 3708 N N . PRO A 1 526 ? -12.505 9.565 -7.029 1.00 58.94 526 PRO A N 1
ATOM 3709 C CA . PRO A 1 526 ? -12.433 8.826 -5.762 1.00 53.86 526 PRO A CA 1
ATOM 3710 C C . PRO A 1 526 ? -13.661 9.052 -4.886 1.00 61.30 526 PRO A C 1
ATOM 3711 O O . PRO A 1 526 ? -14.040 8.180 -4.098 1.00 61.42 526 PRO A O 1
ATOM 3715 N N . ALA A 1 527 ? -14.270 10.225 -5.026 1.00 61.26 527 ALA A N 1
ATOM 3716 C CA . ALA A 1 527 ? -15.469 10.557 -4.272 1.00 58.78 527 ALA A CA 1
ATOM 3717 C C . ALA A 1 527 ? -16.609 9.622 -4.646 1.00 54.27 527 ALA A C 1
ATOM 3718 O O . ALA A 1 527 ? -17.206 8.984 -3.786 1.00 52.99 527 ALA A O 1
ATOM 3720 N N . TYR A 1 528 ? -16.902 9.549 -5.938 1.00 54.03 528 TYR A N 1
ATOM 3721 C CA . TYR A 1 528 ? -17.980 8.711 -6.428 1.00 54.19 528 TYR A CA 1
ATOM 3722 C C . TYR A 1 528 ? -17.729 7.238 -6.145 1.00 62.01 528 TYR A C 1
ATOM 3723 O O . TYR A 1 528 ? -18.666 6.480 -5.900 1.00 63.58 528 TYR A O 1
ATOM 3732 N N . GLU A 1 529 ? -16.464 6.831 -6.158 1.00 63.32 529 GLU A N 1
ATOM 3733 C CA . GLU A 1 529 ? -16.143 5.420 -5.983 1.00 65.25 529 GLU A CA 1
ATOM 3734 C C . GLU A 1 529 ? -16.115 5.019 -4.508 1.00 63.04 529 GLU A C 1
ATOM 3735 O O . GLU A 1 529 ? -16.197 3.832 -4.189 1.00 69.56 529 GLU A O 1
ATOM 3741 N N . MET A 1 530 ? -16.011 5.988 -3.604 1.00 54.37 530 MET A N 1
ATOM 3742 C CA . MET A 1 530 ? -16.221 5.677 -2.188 1.00 58.30 530 MET A CA 1
ATOM 3743 C C . MET A 1 530 ? -17.716 5.514 -1.918 1.00 61.66 530 MET A C 1
ATOM 3744 O O . MET A 1 530 ? -18.128 4.696 -1.092 1.00 63.70 530 MET A O 1
ATOM 3749 N N . ALA A 1 531 ? -18.526 6.288 -2.635 1.00 59.71 531 ALA A N 1
ATOM 3750 C CA . ALA A 1 531 ? -19.960 6.322 -2.391 1.00 60.52 531 ALA A CA 1
ATOM 3751 C C . ALA A 1 531 ? -20.712 5.236 -3.162 1.00 61.62 531 ALA A C 1
ATOM 3752 O O . ALA A 1 531 ? -21.855 4.919 -2.833 1.00 66.52 531 ALA A O 1
ATOM 3754 N N . MET A 1 532 ? -20.083 4.667 -4.185 1.00 63.90 532 MET A N 1
ATOM 3755 C CA . MET A 1 532 ? -20.693 3.557 -4.915 1.00 64.51 532 MET A CA 1
ATOM 3756 C C . MET A 1 532 ? -20.843 2.337 -3.999 1.00 62.96 532 MET A C 1
ATOM 3757 O O . MET A 1 532 ? -21.658 1.451 -4.262 1.00 61.66 532 MET A O 1
ATOM 3762 N N . ARG A 1 533 ? -20.073 2.325 -2.910 1.00 57.52 533 ARG A N 1
ATOM 3763 C CA . ARG A 1 533 ? -20.116 1.260 -1.904 1.00 57.52 533 ARG A CA 1
ATOM 3764 C C . ARG A 1 533 ? -21.447 1.128 -1.143 1.00 65.91 533 ARG A C 1
ATOM 3765 O O . ARG A 1 533 ? -21.736 0.071 -0.571 1.00 65.87 533 ARG A O 1
ATOM 3773 N N . GLY A 1 534 ? -22.243 2.196 -1.103 1.00 63.75 534 GLY A N 1
ATOM 3774 C CA . GLY A 1 534 ? -23.438 2.215 -0.272 1.00 59.80 534 GLY A CA 1
ATOM 3775 C C . GLY A 1 534 ? -23.080 2.389 1.195 1.00 53.37 534 GLY A C 1
ATOM 3776 O O . GLY A 1 534 ? -21.936 2.187 1.581 1.00 59.75 534 GLY A O 1
ATOM 3777 N N . LYS A 1 535 ? -24.056 2.756 2.021 1.00 57.65 535 LYS A N 1
ATOM 3778 C CA . LYS A 1 535 ? -23.768 3.105 3.410 1.00 58.37 535 LYS A CA 1
ATOM 3779 C C . LYS A 1 535 ? -23.344 1.927 4.285 1.00 64.95 535 LYS A C 1
ATOM 3780 O O . LYS A 1 535 ? -22.680 2.120 5.310 1.00 61.17 535 LYS A O 1
ATOM 3786 N N . ASN A 1 536 ? -23.729 0.715 3.894 1.00 64.59 536 ASN A N 1
ATOM 3787 C CA . ASN A 1 536 ? -23.235 -0.474 4.576 1.00 65.27 536 ASN A CA 1
ATOM 3788 C C . ASN A 1 536 ? -21.709 -0.540 4.521 1.00 69.30 536 ASN A C 1
ATOM 3789 O O . ASN A 1 536 ? -21.046 -0.756 5.541 1.00 70.33 536 ASN A O 1
ATOM 3794 N N . GLY A 1 537 ? -21.160 -0.326 3.326 1.00 66.11 537 GLY A N 1
ATOM 3795 C CA . GLY A 1 537 ? -19.725 -0.402 3.110 1.00 67.76 537 GLY A CA 1
ATOM 3796 C C . GLY A 1 537 ? -18.893 0.733 3.687 1.00 68.60 537 GLY A C 1
ATOM 3797 O O . GLY A 1 537 ? -17.764 0.951 3.247 1.00 70.29 537 GLY A O 1
ATOM 3798 N N . ILE A 1 538 ? -19.438 1.451 4.667 1.00 66.81 538 ILE A N 1
ATOM 3799 C CA . ILE A 1 538 ? -18.744 2.584 5.289 1.00 66.50 538 ILE A CA 1
ATOM 3800 C C . ILE A 1 538 ? -19.035 2.666 6.778 1.00 63.03 538 ILE A C 1
ATOM 3801 O O . ILE A 1 538 ? -20.174 2.902 7.175 1.00 70.71 538 ILE A O 1
ATOM 3806 N N . ASP A 1 539 ? -18.018 2.473 7.607 1.00 63.36 539 ASP A N 1
ATOM 3807 C CA . ASP A 1 539 ? -18.208 2.626 9.042 1.00 63.66 539 ASP A CA 1
ATOM 3808 C C . ASP A 1 539 ? -18.283 4.110 9.359 1.00 64.12 539 ASP A C 1
ATOM 3809 O O . ASP A 1 539 ? -17.254 4.768 9.506 1.00 66.02 539 ASP A O 1
ATOM 3814 N N . ILE A 1 540 ? -19.502 4.635 9.458 1.00 62.54 540 ILE A N 1
ATOM 3815 C CA . ILE A 1 540 ? -19.705 6.068 9.656 1.00 59.97 540 ILE A CA 1
ATOM 3816 C C . ILE A 1 540 ? -19.021 6.606 10.920 1.00 55.00 540 ILE A C 1
ATOM 3817 O O . ILE A 1 540 ? -18.679 7.788 10.987 1.00 55.72 540 ILE A O 1
ATOM 3822 N N . TRP A 1 541 ? -18.814 5.757 11.922 1.00 56.82 541 TRP A N 1
ATOM 3823 C CA . TRP A 1 541 ? -18.117 6.219 13.113 1.00 57.09 541 TRP A CA 1
ATOM 3824 C C . TRP A 1 541 ? -16.645 6.453 12.772 1.00 60.33 541 TRP A C 1
ATOM 3825 O O . TRP A 1 541 ? -16.028 7.409 13.248 1.00 54.93 541 TRP A O 1
ATOM 3836 N N . GLU A 1 542 ? -16.093 5.569 11.944 1.00 58.94 542 GLU A N 1
ATOM 3837 C CA . GLU A 1 542 ? -14.725 5.711 11.459 1.00 63.35 542 GLU A CA 1
ATOM 3838 C C . GLU A 1 542 ? -14.620 6.973 10.608 1.00 63.08 542 GLU A C 1
ATOM 3839 O O . GLU A 1 542 ? -13.746 7.826 10.827 1.00 58.84 542 GLU A O 1
ATOM 3845 N N . PHE A 1 543 ? -15.539 7.085 9.651 1.00 59.42 543 PHE A N 1
ATOM 3846 C CA . PHE A 1 543 ? -15.539 8.178 8.691 1.00 53.46 543 PHE A CA 1
ATOM 3847 C C . PHE A 1 543 ? -15.592 9.548 9.340 1.00 49.21 543 PHE A C 1
ATOM 3848 O O . PHE A 1 543 ? -14.984 10.485 8.842 1.00 50.93 543 PHE A O 1
ATOM 3856 N N . VAL A 1 544 ? -16.315 9.668 10.445 1.00 47.46 544 VAL A N 1
ATOM 3857 C CA . VAL A 1 544 ? -16.352 10.926 11.176 1.00 47.22 544 VAL A CA 1
ATOM 3858 C C . VAL A 1 544 ? -15.062 11.119 11.968 1.00 50.85 544 VAL A C 1
ATOM 3859 O O . VAL A 1 544 ? -14.505 12.217 12.023 1.00 54.21 544 VAL A O 1
ATOM 3863 N N . GLU A 1 545 ? -14.583 10.039 12.572 1.00 54.75 545 GLU A N 1
ATOM 3864 C CA . GLU A 1 545 ? -13.479 10.120 13.526 1.00 58.87 545 GLU A CA 1
ATOM 3865 C C . GLU A 1 545 ? -12.118 10.287 12.853 1.00 53.85 545 GLU A C 1
ATOM 3866 O O . GLU A 1 545 ? -11.296 11.081 13.303 1.00 53.75 545 GLU A O 1
ATOM 3872 N N . TYR A 1 546 ? -11.891 9.548 11.771 1.00 53.27 546 TYR A N 1
ATOM 3873 C CA . TYR A 1 546 ? -10.575 9.500 11.141 1.00 56.36 546 TYR A CA 1
ATOM 3874 C C . TYR A 1 546 ? -10.618 9.802 9.638 1.00 57.61 546 TYR A C 1
ATOM 3875 O O . TYR A 1 546 ? -9.605 9.682 8.945 1.00 59.30 546 TYR A O 1
ATOM 3884 N N . GLY A 1 547 ? -11.782 10.179 9.127 1.00 50.32 547 GLY A N 1
ATOM 3885 C CA . GLY A 1 547 ? -11.916 10.432 7.706 1.00 41.49 547 GLY A CA 1
ATOM 3886 C C . GLY A 1 547 ? -11.846 9.168 6.873 1.00 43.36 547 GLY A C 1
ATOM 3887 O O . GLY A 1 547 ? -11.935 9.218 5.644 1.00 46.06 547 GLY A O 1
#

Radius of gyration: 26.07 Å; Cα contacts (8 Å, |Δi|>4): 1032; chains: 1; bounding box: 79×50×50 Å

B-factor: mean 36.4, std 13.02, range [15.41, 82.25]

InterPro domains:
  IPR000313 PWWP domain [PF00855] (10-160)
  IPR000313 PWWP domain [SM00293] (6-118)
  IPR035503 IOC4-like, PWWP domain [cd05840] (10-162)

Sequence (496 aa):
KIEEGKLVIWINGDKGYNGLAEVGKKFEKDTGIKVTVEHPDKLEEKFPQVAATGDGPDIIFWAHDRFGGYAQSGLLAEITPDKAFQDKLYPFTWDAVRYNGKLIAYPIAVEALSLIYNKDLLPNPPKTWEEIPALDKELKAKGKSALMFNLQEPYFTWPLIAADGGYAFKYENGKYDIKDVGVDNAGAKAGLTFLVDLIKNKHMNADTDYSIAEAAFNKGETAMTINGPWAWSNIDTSKVNYGVTVLPTFKGQPSKPFVGVLSAGINAASPNKELAKEFLENYLLTDEGLEAVNKDKPLGAVALKSYEEELAKDPRIAATMENAQKGEIMPNIPQMSAFWYAVRTAVINAASGRQTVDAALAAAQTNAAAEFMSEAIFQPTDIVLAKVKGSAWPAMIIPNELIPDNILKTKPVFIIYTPVLKFRKNDTLKSTYCVKFFCDDSYIWVKPMDMKILTSEDCRKWLSGKQRKNKKLIPAYEMAMRGKNGIDIWEFVEYG

Secondary structure (DSSP, 8-state):
---TT-EEEE--TTS-HHHHHHHHHHHHHHH---EEEE--TTHHHHHHHHTTSTT--SEEEEEGGGHHHHHHTT-BPPP---HHHHTTB-HHHHHHTEETTEE-SEEEEEE--EEEEETTT-SS--SBGGGHHHHHHHHHTTT-EEE----SSHHHHHHHHHHTT-EEEEEETTEEEEEEEESSSHHHHHHHHHHHHHHHTTSS-TT--HHHHHHHHHTTSEEEEEE-GGGHHHHHHHT--EEEEPPPBBTTBPP-PEEEEEEEEEBTT-TTHHHHHHIIIIIISSHHHHHHHHHHS--SEESBHHHHHHHTT-HHHHHHHHHHHHSEEPP--TTHHHHHHHHHHHHHHHHHTSS-HHHHHHHHHHHHTSPP-PPP---TT-EEEEE----EEEEEEPPTTTS-HHHHTT----EESSSS-EE---SS--S-EEEEETTT--EEEE-GGGEEE--HHHHHHHHHSGGGG-GGGHHHHHHHTTTTTTS-HHHHHHH-

Solvent-accessible surface area: 22188 Å² total; per-residue (Å²): 130,20,86,105,30,78,1,10,0,14,2,38,41,41,23,1,58,91,1,0,26,98,9,1,130,106,0,68,186,86,51,62,31,107,21,43,28,52,77,36,113,131,0,20,77,70,0,35,122,25,2,26,31,12,90,2,0,0,0,0,3,46,16,0,6,38,1,0,14,9,17,75,6,0,6,2,10,96,10,100,12,97,146,75,16,44,73,88,2,69,92,102,0,7,83,8,0,91,27,118,67,85,13,10,0,1,0,2,0,4,9,0,1,1,1,0,24,9,93,108,46,12,96,122,25,7,129,38,4,82,80,2,38,70,29,1,148,99,2,96,92,119,69,60,13,1,1,31,2,10,2,49,66,3,38,14,1,6,2,3,1,5,5,38,35,2,67,3,9,71,120,101,159,52,156,61,69,65,135,42,11,1,1,40,46,82,6,0,62,25,0,0,57,34,0,8,57,3,20,144,92,154,23,11,88,30,117,7,51,55,69,95,4,37,41,6,1,26,152,13,84,1,0,0,6,2,10,0,0,11,5,2,24,56,4,76,115,41,180,23,78,35,8,19,31,25,4,0,36,8,116,66,70,52,3,54,0,11,6,0,0,5,0,0,0,5,0,0,10,1,46,2,65,142,39,0,76,62,0,0,21,91,35,1,0,25,65,101,3,0,69,26,5,24,154,39,42,17,7,0,6,2,0,2,78,52,14,14,119,106,29,52,157,37,103,62,9,56,11,0,42,71,1,15,145,81,10,81,70,8,6,20,24,12,28,2,45,35,0,14,146,2,1,44,56,3,1,48,31,2,7,46,62,168,68,92,18,83,47,2,2,45,44,2,42,96,77,1,30,57,126,57,154,55,87,90,34,22,25,6,6,15,10,0,39,0,79,66,141,84,92,31,57,0,0,1,4,6,4,97,89,25,12,36,106,95,31,63,171,90,106,67,164,131,40,117,71,52,133,128,55,85,0,123,97,21,66,31,5,74,39,20,8,3,0,9,15,0,66,81,60,59,43,47,36,6,100,6,52,15,2,106,77,12,67,39,106,66,0,109,165,34,25,85,38,166,88,83,173,66,126,142,23,20,71,0,10,83,28,1,60,142,23,81,150,42,8,71,1,103,95,5,23,94,164,40

Organism: Saccharomyces cerevisiae (strain ATCC 204508 / S288c) (NCBI:txid559292)

Foldseek 3Di:
DFDPQEFEEEDAPLFLQVLLVVLQVVLCVVPVHHYHYDHDPPVLVCQQVPLLAPPHGQKYKDWLQSQQLCLQQFFFDFDDDDPVLVVQFDPVQQVSQQHPNTRGFAFWAKKWKWKKFQCVLPVPQAQAPVCQVVVQVVVVVVQAAAEAEALLFVLQQQLQLPQQPADQFDADPHDTDLLHHRQQDPSSLLRLVSVLVCCVSPRYPLHGHHVNRLVCVLQPRYGIYMDIQSSVVSSVVSPRRMDTAADHHYPPGGRAGAMTTTTMTGTQLHPCVVVVCCSVRVRCLDLSNVVSRCNSGNRAQTRRVVNNVVVVVDVNNVRRVVSNVSYHHRHNHSLSVQLRVLVSQLSSCCNVVVDPNNVSSVSSSVSSSDDRDHHHEDWFLFWKFFDDVVHTAIKGFHAPVLDDVVNVVVEPCQDDPDPVDGGDTSSHHHNWTWIAGPPPGDIDIDRSNRIDGAELVNLVVCVPDPNVVPPVRNVRSVQCNCPSVSDDVNCSNVPD